Protein AF-A0A7Y5F383-F1 (afdb_monomer)

pLDDT: mean 88.17, std 17.01, range [24.36, 98.94]

Sequence (647 aa):
MKKFGFLLFAIFILSLGLSRPAQATPCLPQTSLEQAVLQAMQAQNFNLTPDYGQNNGNPIQEPPSVDVAVILFEDGCAPVFTNVLMSRDLPNGFIAPIDPQTLEVQGLQWKKDQTTLWNKGANWNNLTFQDLIPGTTGTRYPVPYPASLLKLMTGVKIIQLVDQGTLTLTENYTYFGTTKTIQQWMDEMITISSNDATFAMLKLLHDRGEIVSTVPPGEARKPCSQQTQRTETVNTTNALFASLGLDTLQMSRTRGCDGSFYNSAGSGVGWHHMTAWDTARLLWLLDTSAPAPGWLVNGQPVNATFMSHAAKDLYVNQFLGQQGFHEVLSTTALCGQTGRAEGIPADLPNRWIAPNGSVTIDGLLLSNNAFPCDSAAQVTFAHKTGLSENYGSDAGIVKSIQVGGRHYIIAFVSNLGYRYTNTCTTTNLCYTQKIPAMAYAIDQAIANADTLPTPTPTVAVTPSATPTPTATPAAGNTGQLGPSAHTSTTGGDNNGFETTPANAYLLDGLFAQDMNSGKTNSTSCTDRGKDKHLFYNFGINLLAGATVDGIEIRLDAKADSSANTPTLCIELSWNGGGSWTSIQTTPGLNTTLQSYLLGGPTNTWGRTWSASDFSNPNFRVRITSVASSTSRDFFLDWVAVRVLFHE

Structure (mmCIF, N/CA/C/O backbone):
data_AF-A0A7Y5F383-F1
#
_entry.id   AF-A0A7Y5F383-F1
#
loop_
_atom_site.group_PDB
_atom_site.id
_atom_site.type_symbol
_atom_site.label_atom_id
_atom_site.label_alt_id
_atom_site.label_comp_id
_atom_site.label_asym_id
_atom_site.label_entity_id
_atom_site.label_seq_id
_atom_site.pdbx_PDB_ins_code
_atom_site.Cartn_x
_atom_site.Cartn_y
_atom_site.Cartn_z
_atom_site.occupancy
_atom_site.B_iso_or_equiv
_atom_site.auth_seq_id
_atom_site.auth_comp_id
_atom_site.auth_asym_id
_atom_site.auth_atom_id
_atom_site.pdbx_PDB_model_num
ATOM 1 N N . MET A 1 1 ? 20.565 -87.855 -29.692 1.00 35.78 1 MET A N 1
ATOM 2 C CA . MET A 1 1 ? 21.475 -87.149 -28.758 1.00 35.78 1 MET A CA 1
ATOM 3 C C . MET A 1 1 ? 20.619 -86.436 -27.711 1.00 35.78 1 MET A C 1
ATOM 5 O O . MET A 1 1 ? 19.541 -85.979 -28.055 1.00 35.78 1 MET A O 1
ATOM 9 N N . LYS A 1 2 ? 21.021 -86.492 -26.434 1.00 37.81 2 LYS A N 1
ATOM 10 C CA . LYS A 1 2 ? 20.214 -86.268 -25.209 1.00 37.81 2 LYS A CA 1
ATOM 11 C C . LYS A 1 2 ? 19.867 -84.783 -24.942 1.00 37.81 2 LYS A C 1
ATOM 13 O O . LYS A 1 2 ? 20.764 -83.965 -25.094 1.00 37.81 2 LYS A O 1
ATOM 18 N N . LYS A 1 3 ? 18.701 -84.473 -24.340 1.00 34.69 3 LYS A N 1
ATOM 19 C CA . LYS A 1 3 ? 18.544 -84.158 -22.890 1.00 34.69 3 LYS A CA 1
ATOM 20 C C . LYS A 1 3 ? 17.141 -83.630 -22.496 1.00 34.69 3 LYS A C 1
ATOM 22 O O . LYS A 1 3 ? 16.554 -82.803 -23.174 1.00 34.69 3 LYS A O 1
ATOM 27 N N . PHE A 1 4 ? 16.704 -84.151 -21.345 1.00 36.34 4 PHE A N 1
ATOM 28 C CA . PHE A 1 4 ? 15.648 -83.774 -20.392 1.00 36.34 4 PHE A CA 1
ATOM 29 C C . PHE A 1 4 ? 15.465 -82.273 -20.086 1.00 36.34 4 PHE A C 1
ATOM 31 O O . PHE A 1 4 ? 16.448 -81.539 -20.021 1.00 36.34 4 PHE A O 1
ATOM 38 N N . GLY A 1 5 ? 14.234 -81.886 -19.715 1.00 29.95 5 GLY A N 1
ATOM 39 C CA . GLY A 1 5 ? 13.915 -80.660 -18.970 1.00 29.95 5 GLY A CA 1
ATOM 40 C C . GLY A 1 5 ? 13.055 -80.970 -17.734 1.00 29.95 5 GLY A C 1
ATOM 41 O O . GLY A 1 5 ? 12.045 -81.659 -17.846 1.00 29.95 5 GLY A O 1
ATOM 42 N N . PHE A 1 6 ? 13.495 -80.491 -16.567 1.00 32.03 6 PHE A N 1
ATOM 43 C CA . PHE A 1 6 ? 12.836 -80.584 -15.258 1.00 32.03 6 PHE A CA 1
ATOM 44 C C . PHE A 1 6 ? 12.404 -79.177 -14.807 1.00 32.03 6 PHE A C 1
ATOM 46 O O . PHE A 1 6 ? 13.059 -78.187 -15.128 1.00 32.03 6 PHE A O 1
ATOM 53 N N . LEU A 1 7 ? 11.300 -79.131 -14.065 1.00 37.31 7 LEU A N 1
ATOM 54 C CA . LEU A 1 7 ? 10.591 -77.974 -13.506 1.00 37.31 7 LEU A CA 1
ATOM 55 C C . LEU A 1 7 ? 11.313 -77.383 -12.273 1.00 37.31 7 LEU A C 1
ATOM 57 O O . LEU A 1 7 ? 11.799 -78.175 -11.471 1.00 37.31 7 LEU A O 1
ATOM 61 N N . LEU A 1 8 ? 11.280 -76.058 -12.035 1.00 30.61 8 LEU A N 1
ATOM 62 C CA . LEU A 1 8 ? 11.314 -75.492 -10.668 1.00 30.61 8 LEU A CA 1
ATOM 63 C C . LEU A 1 8 ? 10.827 -74.024 -10.579 1.00 30.61 8 LEU A C 1
ATOM 65 O O . LEU A 1 8 ? 11.051 -73.218 -11.476 1.00 30.61 8 LEU A O 1
ATOM 69 N N . PHE A 1 9 ? 10.140 -73.744 -9.466 1.00 32.09 9 PHE A N 1
ATOM 70 C CA . PHE A 1 9 ? 9.452 -72.523 -9.012 1.00 32.09 9 PHE A CA 1
ATOM 71 C C . PHE A 1 9 ? 10.306 -71.237 -8.977 1.00 32.09 9 PHE A C 1
ATOM 73 O O . PHE A 1 9 ? 11.468 -71.283 -8.580 1.00 32.09 9 PHE A O 1
ATOM 80 N N . ALA A 1 10 ? 9.678 -70.075 -9.220 1.00 31.75 10 ALA A N 1
ATOM 81 C CA . ALA A 1 10 ? 10.215 -68.757 -8.863 1.00 31.75 10 ALA A CA 1
ATOM 82 C C . ALA A 1 10 ? 9.173 -67.905 -8.109 1.00 31.75 10 ALA A C 1
ATOM 84 O O . ALA A 1 10 ? 8.007 -67.823 -8.490 1.00 31.75 10 ALA A O 1
ATOM 85 N N . ILE A 1 11 ? 9.639 -67.314 -7.010 1.00 31.48 11 ILE A N 1
ATOM 86 C CA . ILE A 1 11 ? 8.933 -66.510 -6.004 1.00 31.48 11 ILE A CA 1
ATOM 87 C C . ILE A 1 11 ? 8.754 -65.070 -6.515 1.00 31.48 11 ILE A C 1
ATOM 89 O O . ILE A 1 11 ? 9.714 -64.465 -6.988 1.00 31.48 11 ILE A O 1
ATOM 93 N N . PHE A 1 12 ? 7.552 -64.502 -6.380 1.00 29.08 12 PHE A N 1
ATOM 94 C CA . PHE A 1 12 ? 7.285 -63.074 -6.605 1.00 29.08 12 PHE A CA 1
ATOM 95 C C . PHE A 1 12 ? 7.711 -62.261 -5.370 1.00 29.08 12 PHE A C 1
ATOM 97 O O . PHE A 1 12 ? 7.149 -62.439 -4.291 1.00 29.08 12 PHE A O 1
ATOM 104 N N . ILE A 1 13 ? 8.680 -61.355 -5.529 1.00 33.91 13 ILE A N 1
ATOM 105 C CA . ILE A 1 13 ? 9.010 -60.321 -4.537 1.00 33.91 13 ILE A CA 1
ATOM 106 C C . ILE A 1 13 ? 8.272 -59.038 -4.929 1.00 33.91 13 ILE A C 1
ATOM 108 O O . ILE A 1 13 ? 8.465 -58.507 -6.021 1.00 33.91 13 ILE A O 1
ATOM 112 N N . LEU A 1 14 ? 7.425 -58.551 -4.021 1.00 32.34 14 LEU A N 1
ATOM 113 C CA . LEU A 1 14 ? 6.754 -57.256 -4.092 1.00 32.34 14 LEU A CA 1
ATOM 114 C C . LEU A 1 14 ? 7.800 -56.140 -3.900 1.00 32.34 14 LEU A C 1
ATOM 116 O O . LEU A 1 14 ? 8.352 -55.991 -2.810 1.00 32.34 14 LEU A O 1
ATOM 120 N N . SER A 1 15 ? 8.077 -55.345 -4.933 1.00 32.53 15 SER A N 1
ATOM 121 C CA . SER A 1 15 ? 8.836 -54.100 -4.791 1.00 32.53 15 SER A CA 1
ATOM 122 C C . SER A 1 15 ? 7.889 -52.981 -4.352 1.00 32.53 15 SER A C 1
ATOM 124 O O . SER A 1 15 ? 7.188 -52.393 -5.176 1.00 32.53 15 SER A O 1
ATOM 126 N N . LEU A 1 16 ? 7.859 -52.686 -3.051 1.00 36.09 16 LEU A N 1
ATOM 127 C CA . LEU A 1 16 ? 7.344 -51.418 -2.534 1.00 36.09 16 LEU A CA 1
ATOM 128 C C . LEU A 1 16 ? 8.211 -50.294 -3.115 1.00 36.09 16 LEU A C 1
ATOM 130 O O . LEU A 1 16 ? 9.381 -50.153 -2.760 1.00 36.09 16 LEU A O 1
ATOM 134 N N . GLY A 1 17 ? 7.646 -49.529 -4.047 1.00 31.70 17 GLY A N 1
ATOM 135 C CA . GLY A 1 17 ? 8.253 -48.301 -4.535 1.00 31.70 17 GLY A CA 1
ATOM 136 C C . GLY A 1 17 ? 8.310 -47.292 -3.397 1.00 31.70 17 GLY A C 1
ATOM 137 O O . GLY A 1 17 ? 7.297 -46.694 -3.050 1.00 31.70 17 GLY A O 1
ATOM 138 N N . LEU A 1 18 ? 9.492 -47.115 -2.811 1.00 35.84 18 LEU A N 1
ATOM 139 C CA . LEU A 1 18 ? 9.804 -45.940 -2.008 1.00 35.84 18 LEU A CA 1
ATOM 140 C C . LEU A 1 18 ? 9.666 -44.722 -2.927 1.00 35.84 18 LEU A C 1
ATOM 142 O O . LEU A 1 18 ? 10.521 -44.464 -3.775 1.00 35.84 18 LEU A O 1
ATOM 146 N N . SER A 1 19 ? 8.556 -44.004 -2.788 1.00 36.44 19 SER A N 1
ATOM 147 C CA . SER A 1 19 ? 8.400 -42.651 -3.304 1.00 36.44 19 SER A CA 1
ATOM 148 C C . SER A 1 19 ? 9.580 -41.819 -2.810 1.00 36.44 19 SER A C 1
ATOM 150 O O . SER A 1 19 ? 9.812 -41.721 -1.603 1.00 36.44 19 SER A O 1
ATOM 152 N N . ARG A 1 20 ? 10.350 -41.252 -3.748 1.00 30.38 20 ARG A N 1
ATOM 153 C CA . ARG A 1 20 ? 11.353 -40.228 -3.438 1.00 30.38 20 ARG A CA 1
ATOM 154 C C . ARG A 1 20 ? 10.680 -39.156 -2.569 1.00 30.38 20 ARG A C 1
ATOM 156 O O . ARG A 1 20 ? 9.584 -38.732 -2.938 1.00 30.38 20 ARG A O 1
ATOM 163 N N . PRO A 1 21 ? 11.284 -38.720 -1.450 1.00 36.84 21 PRO A N 1
ATOM 164 C CA . PRO A 1 21 ? 10.774 -37.554 -0.743 1.00 36.84 21 PRO A CA 1
ATOM 165 C C . PRO A 1 21 ? 10.741 -36.384 -1.730 1.00 36.84 21 PRO A C 1
ATOM 167 O O . PRO A 1 21 ? 11.706 -36.183 -2.474 1.00 36.84 21 PRO A O 1
ATOM 170 N N . ALA A 1 22 ? 9.612 -35.671 -1.778 1.00 41.16 22 ALA A N 1
ATOM 171 C CA . ALA A 1 22 ? 9.517 -34.409 -2.493 1.00 41.16 22 ALA A CA 1
ATOM 172 C C . ALA A 1 22 ? 10.682 -33.533 -2.021 1.00 41.16 22 ALA A C 1
ATOM 174 O O . ALA A 1 22 ? 10.896 -33.366 -0.820 1.00 41.16 22 ALA A O 1
ATOM 175 N N . GLN A 1 23 ? 11.500 -33.080 -2.963 1.00 40.09 23 GLN A N 1
ATOM 176 C CA . GLN A 1 23 ? 12.600 -32.179 -2.669 1.00 40.09 23 GLN A CA 1
ATOM 177 C C . GLN A 1 23 ? 11.952 -30.904 -2.123 1.00 40.09 23 GLN A C 1
ATOM 179 O O . GLN A 1 23 ? 11.166 -30.288 -2.836 1.00 40.09 23 GLN A O 1
ATOM 184 N N . ALA A 1 24 ? 12.174 -30.592 -0.842 1.00 55.44 24 ALA A N 1
ATOM 185 C CA . ALA A 1 24 ? 11.591 -29.409 -0.221 1.00 55.44 24 ALA A CA 1
ATOM 186 C C . ALA A 1 24 ? 12.007 -28.181 -1.037 1.00 55.44 24 ALA A C 1
ATOM 188 O O . ALA A 1 24 ? 13.203 -27.976 -1.265 1.00 55.44 24 ALA A O 1
ATOM 189 N N . THR A 1 25 ? 11.025 -27.417 -1.509 1.00 60.06 25 THR A N 1
ATOM 190 C CA . THR A 1 25 ? 11.266 -26.124 -2.143 1.00 60.06 25 THR A CA 1
ATOM 191 C C . THR A 1 25 ? 12.061 -25.258 -1.158 1.00 60.06 25 THR A C 1
ATOM 193 O O . THR A 1 25 ? 11.685 -25.185 0.015 1.00 60.06 25 THR A O 1
ATOM 196 N N . PRO A 1 26 ? 13.207 -24.682 -1.561 1.00 73.50 26 PRO A N 1
ATOM 197 C CA . PRO A 1 26 ? 13.987 -23.836 -0.669 1.00 73.50 26 PRO A CA 1
ATOM 198 C C . PRO A 1 26 ? 13.195 -22.568 -0.321 1.00 73.50 26 PRO A C 1
ATOM 200 O O . PRO A 1 26 ? 12.664 -21.928 -1.221 1.00 73.50 26 PRO A O 1
ATOM 203 N N . CYS A 1 27 ? 13.156 -22.200 0.964 1.00 84.12 27 CYS A N 1
ATOM 204 C CA . CYS A 1 27 ? 12.524 -20.962 1.433 1.00 84.12 27 CYS A CA 1
ATOM 205 C C . CYS A 1 27 ? 13.093 -19.732 0.715 1.00 84.12 27 CYS A C 1
ATOM 207 O O . CYS A 1 27 ? 14.313 -19.647 0.506 1.00 84.12 27 CYS A O 1
ATOM 209 N N . LEU A 1 28 ? 12.244 -18.752 0.408 1.00 85.62 28 LEU A N 1
ATOM 210 C CA . LEU A 1 28 ? 12.661 -17.510 -0.222 1.00 85.62 28 LEU A CA 1
ATOM 211 C C . LEU A 1 28 ? 13.571 -16.707 0.727 1.00 85.62 28 LEU A C 1
ATOM 213 O O . LEU A 1 28 ? 13.191 -16.424 1.863 1.00 85.62 28 LEU A O 1
ATOM 217 N N . PRO A 1 29 ? 14.769 -16.275 0.295 1.00 87.50 29 PRO A N 1
ATOM 218 C CA . PRO A 1 29 ? 15.598 -15.387 1.104 1.00 87.50 29 PRO A CA 1
ATOM 219 C C . PRO A 1 29 ? 14.940 -14.015 1.297 1.00 87.50 29 PRO A C 1
ATOM 221 O O . PRO A 1 29 ? 14.392 -13.449 0.350 1.00 87.50 29 PRO A O 1
ATOM 224 N N . GLN A 1 30 ? 15.091 -13.419 2.486 1.00 89.56 30 GLN A N 1
ATOM 225 C CA . GLN A 1 30 ? 14.601 -12.060 2.761 1.00 89.56 30 GLN A CA 1
ATOM 226 C C . GLN A 1 30 ? 15.115 -11.042 1.732 1.00 89.56 30 GLN A C 1
ATOM 228 O O . GLN A 1 30 ? 14.343 -10.232 1.225 1.00 89.56 30 GLN A O 1
ATOM 233 N N . THR A 1 31 ? 16.388 -11.148 1.345 1.00 87.00 31 THR A N 1
ATOM 234 C CA . THR A 1 31 ? 17.003 -10.286 0.327 1.00 87.00 31 THR A CA 1
ATOM 235 C C . THR A 1 31 ? 16.329 -10.400 -1.039 1.00 87.00 31 THR A C 1
ATOM 237 O O . THR A 1 31 ? 16.245 -9.409 -1.760 1.00 87.00 31 THR A O 1
ATOM 240 N N . SER A 1 32 ? 15.809 -11.573 -1.405 1.00 87.12 32 SER A N 1
ATOM 241 C CA . SER A 1 32 ? 15.064 -11.745 -2.654 1.00 87.12 32 SER A CA 1
ATOM 242 C C . SER A 1 32 ? 13.728 -11.003 -2.610 1.00 87.12 32 SER A C 1
ATOM 244 O O . SER A 1 32 ? 13.389 -10.321 -3.578 1.00 87.12 32 SER A O 1
ATOM 246 N N . LEU A 1 33 ? 13.000 -11.069 -1.487 1.00 92.81 33 LEU A N 1
ATOM 247 C CA . LEU A 1 33 ? 11.758 -10.310 -1.306 1.00 92.81 33 LEU A CA 1
ATOM 248 C C . LEU A 1 33 ? 12.022 -8.796 -1.293 1.00 92.81 33 LEU A C 1
ATOM 250 O O . LEU A 1 33 ? 11.346 -8.049 -1.996 1.00 92.81 33 LEU A O 1
ATOM 254 N N . GLU A 1 34 ? 13.028 -8.345 -0.541 1.00 93.19 34 GLU A N 1
ATOM 255 C CA . GLU A 1 34 ? 13.447 -6.937 -0.480 1.00 93.19 34 GLU A CA 1
ATOM 256 C C . GLU A 1 34 ? 13.736 -6.368 -1.876 1.00 93.19 34 GLU A C 1
ATOM 258 O O . GLU A 1 34 ? 13.235 -5.303 -2.243 1.00 93.19 34 GLU A O 1
ATOM 263 N N . GLN A 1 35 ? 14.513 -7.099 -2.682 1.00 89.81 35 GLN A N 1
ATOM 264 C CA . GLN A 1 35 ? 14.854 -6.680 -4.039 1.00 89.81 35 GLN A CA 1
ATOM 265 C C . GLN A 1 35 ? 13.651 -6.709 -4.979 1.00 89.81 35 GLN A C 1
ATOM 267 O O . GLN A 1 35 ? 13.505 -5.794 -5.786 1.00 89.81 35 GLN A O 1
ATOM 272 N N . ALA A 1 36 ? 12.773 -7.708 -4.868 1.00 89.75 36 ALA A N 1
ATOM 273 C CA . ALA A 1 36 ? 11.557 -7.772 -5.673 1.00 89.75 36 ALA A CA 1
ATOM 274 C C . ALA A 1 36 ? 10.650 -6.555 -5.428 1.00 89.75 36 ALA A C 1
ATOM 276 O O . ALA A 1 36 ? 10.197 -5.918 -6.381 1.00 89.75 36 ALA A O 1
ATOM 277 N N . VAL A 1 37 ? 10.437 -6.183 -4.161 1.00 96.75 37 VAL A N 1
ATOM 278 C CA . VAL A 1 37 ? 9.608 -5.022 -3.802 1.00 96.75 37 VAL A CA 1
ATOM 279 C C . VAL A 1 37 ? 10.263 -3.711 -4.242 1.00 96.75 37 VAL A C 1
ATOM 281 O O . VAL A 1 37 ? 9.588 -2.855 -4.819 1.00 96.75 37 VAL A O 1
ATOM 284 N N . LEU A 1 38 ? 11.579 -3.560 -4.049 1.00 96.00 38 LEU A N 1
ATOM 285 C CA . LEU A 1 38 ? 12.311 -2.379 -4.513 1.00 96.00 38 LEU A CA 1
ATOM 286 C C . LEU A 1 38 ? 12.242 -2.219 -6.035 1.00 96.00 38 LEU A C 1
ATOM 288 O O . LEU A 1 38 ? 11.944 -1.129 -6.523 1.00 96.00 38 LEU A O 1
ATOM 292 N N . GLN A 1 39 ? 12.464 -3.297 -6.787 1.00 91.19 39 GLN A N 1
ATOM 293 C CA . GLN A 1 39 ? 12.412 -3.272 -8.249 1.00 91.19 39 GLN A CA 1
ATOM 294 C C . GLN A 1 39 ? 11.005 -2.953 -8.759 1.00 91.19 39 GLN A C 1
ATOM 296 O O . GLN A 1 39 ? 10.861 -2.127 -9.660 1.00 91.19 39 GLN A O 1
ATOM 301 N N . ALA A 1 40 ? 9.967 -3.543 -8.158 1.00 91.25 40 ALA A N 1
ATOM 302 C CA . ALA A 1 40 ? 8.582 -3.248 -8.508 1.00 91.25 40 ALA A CA 1
ATOM 303 C C . ALA A 1 40 ? 8.236 -1.765 -8.295 1.00 91.25 40 ALA A C 1
ATOM 305 O O . ALA A 1 40 ? 7.574 -1.168 -9.148 1.00 91.25 40 ALA A O 1
ATOM 306 N N . MET A 1 41 ? 8.714 -1.161 -7.198 1.00 94.50 41 MET A N 1
ATOM 307 C CA . MET A 1 41 ? 8.552 0.269 -6.913 1.00 94.50 41 MET A CA 1
ATOM 308 C C . MET A 1 41 ? 9.324 1.143 -7.911 1.00 94.50 41 MET A C 1
ATOM 310 O O . MET A 1 41 ? 8.761 2.079 -8.479 1.00 94.50 41 MET A O 1
ATOM 314 N N . GLN A 1 42 ? 10.604 0.844 -8.146 1.00 88.75 42 GLN A N 1
ATOM 315 C CA . GLN A 1 42 ? 11.465 1.621 -9.044 1.00 88.75 42 GLN A CA 1
ATOM 316 C C . GLN A 1 42 ? 10.960 1.596 -10.490 1.00 88.75 42 GLN A C 1
ATOM 318 O O . GLN A 1 42 ? 10.941 2.639 -11.146 1.00 88.75 42 GLN A O 1
ATOM 323 N N . ALA A 1 43 ? 10.471 0.444 -10.964 1.00 88.25 43 ALA A N 1
ATOM 324 C CA . ALA A 1 43 ? 9.913 0.282 -12.307 1.00 88.25 43 ALA A CA 1
ATOM 325 C C . ALA A 1 43 ? 8.761 1.257 -12.596 1.00 88.25 43 ALA A C 1
ATOM 327 O O . ALA A 1 43 ? 8.532 1.635 -13.746 1.00 88.25 43 ALA A O 1
ATOM 328 N N . GLN A 1 44 ? 8.067 1.728 -11.557 1.00 90.62 44 GLN A N 1
ATOM 329 C CA . GLN A 1 44 ? 6.973 2.670 -11.733 1.00 90.62 44 GLN A CA 1
ATOM 330 C C . GLN A 1 44 ? 7.422 4.087 -12.057 1.00 90.62 44 GLN A C 1
ATOM 332 O O . GLN A 1 44 ? 6.598 4.863 -12.536 1.00 90.62 44 GLN A O 1
ATOM 337 N N . ASN A 1 45 ? 8.678 4.472 -11.813 1.00 89.25 45 ASN A N 1
ATOM 338 C CA . ASN A 1 45 ? 9.148 5.843 -12.025 1.00 89.25 45 ASN A CA 1
ATOM 339 C C . ASN A 1 45 ? 8.186 6.885 -11.420 1.00 89.25 45 ASN A C 1
ATOM 341 O O . ASN A 1 45 ? 7.678 7.764 -12.125 1.00 89.25 45 ASN A O 1
ATOM 345 N N . PHE A 1 46 ? 7.884 6.774 -10.121 1.00 91.19 46 PHE A N 1
ATOM 346 C CA . PHE A 1 46 ? 6.922 7.662 -9.455 1.00 91.19 46 PHE A CA 1
ATOM 347 C C . PHE A 1 46 ? 7.295 9.151 -9.559 1.00 91.19 46 PHE A C 1
ATOM 349 O O . PHE A 1 46 ? 6.398 9.988 -9.571 1.00 91.19 46 PHE A O 1
ATOM 356 N N . ASN A 1 47 ? 8.575 9.478 -9.761 1.00 88.31 47 ASN A N 1
ATOM 357 C CA . ASN A 1 47 ? 9.070 10.834 -10.049 1.00 88.31 47 ASN A CA 1
ATOM 358 C C . ASN A 1 47 ? 8.482 11.460 -11.327 1.00 88.31 47 ASN A C 1
ATOM 360 O O . ASN A 1 47 ? 8.481 12.676 -11.472 1.00 88.31 47 ASN A O 1
ATOM 364 N N . LEU A 1 48 ? 7.977 10.642 -12.255 1.00 89.81 48 LEU A N 1
ATOM 365 C CA . LEU A 1 48 ? 7.333 11.093 -13.491 1.00 89.81 48 LEU A CA 1
ATOM 366 C C . LEU A 1 48 ? 5.805 11.146 -13.380 1.00 89.81 48 LEU A C 1
ATOM 368 O O . LEU A 1 48 ? 5.120 11.320 -14.386 1.00 89.81 48 LEU A O 1
ATOM 372 N N . THR A 1 49 ? 5.251 10.962 -12.179 1.00 90.62 49 THR A N 1
ATOM 373 C CA . THR A 1 49 ? 3.802 11.045 -11.981 1.00 90.62 49 THR A CA 1
ATOM 374 C C . THR A 1 49 ? 3.338 12.474 -12.277 1.00 90.62 49 THR A C 1
ATOM 376 O O . THR A 1 49 ? 3.928 13.415 -11.745 1.00 90.62 49 THR A O 1
ATOM 379 N N . PRO A 1 50 ? 2.321 12.672 -13.128 1.00 88.62 50 PRO A N 1
ATOM 380 C CA . PRO A 1 50 ? 1.838 14.007 -13.451 1.00 88.62 50 PRO A CA 1
ATOM 381 C C . PRO A 1 50 ? 1.146 14.655 -12.246 1.00 88.62 50 PRO A C 1
ATOM 383 O O . PRO A 1 50 ? 0.552 13.974 -11.419 1.00 88.62 50 PRO A O 1
ATOM 386 N N . ASP A 1 51 ? 1.177 15.982 -12.165 1.00 89.75 51 ASP A N 1
ATOM 387 C CA . ASP A 1 51 ? 0.430 16.768 -11.181 1.00 89.75 51 ASP A CA 1
ATOM 388 C C . ASP A 1 51 ? -0.555 17.692 -11.905 1.00 89.75 51 ASP A C 1
ATOM 390 O O . ASP A 1 51 ? -0.210 18.789 -12.359 1.00 89.75 51 ASP A O 1
ATOM 394 N N . TYR A 1 52 ? -1.801 17.236 -12.040 1.00 86.31 52 TYR A N 1
ATOM 395 C CA . TYR A 1 52 ? -2.855 17.994 -12.717 1.00 86.31 52 TYR A CA 1
ATOM 396 C C . TYR A 1 52 ? -3.461 19.077 -11.834 1.00 86.31 52 TYR A C 1
ATOM 398 O O . TYR A 1 52 ? -3.870 20.114 -12.351 1.00 86.31 52 TYR A O 1
ATOM 406 N N . GLY A 1 53 ? -3.472 18.877 -10.514 1.00 83.06 53 GLY A N 1
ATOM 407 C CA . GLY A 1 53 ? -4.044 19.850 -9.585 1.00 83.06 53 GLY A CA 1
ATOM 408 C C . GLY A 1 53 ? -3.205 21.116 -9.429 1.00 83.06 53 GLY A C 1
ATOM 409 O O . GLY A 1 53 ? -3.767 22.182 -9.190 1.00 83.06 53 GLY A O 1
ATOM 410 N N . GLN A 1 54 ? -1.874 21.034 -9.558 1.00 86.56 54 GLN A N 1
ATOM 411 C CA . GLN A 1 54 ? -1.002 22.191 -9.306 1.00 86.56 54 GLN A CA 1
ATOM 412 C C . GLN A 1 54 ? 0.125 22.395 -10.329 1.00 86.56 54 GLN A C 1
ATOM 414 O O . GLN A 1 54 ? 0.743 23.465 -10.332 1.00 86.56 54 GLN A O 1
ATOM 419 N N . ASN A 1 55 ? 0.393 21.443 -11.231 1.00 86.69 55 ASN A N 1
ATOM 420 C CA . ASN A 1 55 ? 1.457 21.567 -12.236 1.00 86.69 55 ASN A CA 1
ATOM 421 C C . ASN A 1 55 ? 0.991 21.400 -13.693 1.00 86.69 55 ASN A C 1
ATOM 423 O O . ASN A 1 55 ? 1.814 21.148 -14.576 1.00 86.69 55 ASN A O 1
ATOM 427 N N . ASN A 1 56 ? -0.304 21.594 -13.966 1.00 85.56 56 ASN A N 1
ATOM 428 C CA . ASN A 1 56 ? -0.899 21.504 -15.307 1.00 85.56 56 ASN A CA 1
ATOM 429 C C . ASN A 1 56 ? -0.573 20.181 -16.029 1.00 85.56 56 ASN A C 1
ATOM 431 O O . ASN A 1 56 ? -0.360 20.170 -17.239 1.00 85.56 56 ASN A O 1
ATOM 435 N N . GLY A 1 57 ? -0.481 19.078 -15.282 1.00 84.88 57 GLY A N 1
ATOM 436 C CA . GLY A 1 57 ? -0.196 17.748 -15.824 1.00 84.88 57 GLY A CA 1
ATOM 437 C C . GLY A 1 57 ? 1.278 17.463 -16.103 1.00 84.88 57 GLY A C 1
ATOM 438 O O . GLY A 1 57 ? 1.608 16.350 -16.498 1.00 84.88 57 GLY A O 1
ATOM 439 N N . ASN A 1 58 ? 2.179 18.421 -15.874 1.00 87.69 58 ASN A N 1
ATOM 440 C CA . ASN A 1 58 ? 3.612 18.132 -15.880 1.00 87.69 58 ASN A CA 1
ATOM 441 C C . ASN A 1 58 ? 3.974 17.230 -14.687 1.00 87.69 58 ASN A C 1
ATOM 443 O O . ASN A 1 58 ? 3.262 17.269 -13.676 1.00 87.69 58 ASN A O 1
ATOM 447 N N . PRO A 1 59 ? 5.086 16.473 -14.761 1.00 89.44 59 PRO A N 1
ATOM 448 C CA . PRO A 1 59 ? 5.565 15.671 -13.642 1.00 89.44 59 PRO A CA 1
ATOM 449 C C . PRO A 1 59 ? 5.647 16.454 -12.328 1.00 89.44 59 PRO A C 1
ATOM 451 O O . PRO A 1 59 ? 5.918 17.663 -12.322 1.00 89.44 59 PRO A O 1
ATOM 454 N N . ILE A 1 60 ? 5.419 15.761 -11.215 1.00 89.44 60 ILE A N 1
ATOM 455 C CA . ILE A 1 60 ? 5.705 16.270 -9.873 1.00 89.44 60 ILE A CA 1
ATOM 456 C C . ILE A 1 60 ? 7.142 16.805 -9.806 1.00 89.44 60 ILE A C 1
ATOM 458 O O . ILE A 1 60 ? 8.059 16.274 -10.427 1.00 89.44 60 ILE A O 1
ATOM 462 N N . GLN A 1 61 ? 7.337 17.900 -9.070 1.00 86.81 61 GLN A N 1
ATOM 463 C CA . GLN A 1 61 ? 8.641 18.574 -9.000 1.00 86.81 61 GLN A CA 1
ATOM 464 C C . GLN A 1 61 ? 9.651 17.830 -8.128 1.00 86.81 61 GLN A C 1
ATOM 466 O O . GLN A 1 61 ? 10.852 17.994 -8.301 1.00 86.81 61 GLN A O 1
ATOM 471 N N . GLU A 1 62 ? 9.148 17.064 -7.167 1.00 89.25 62 GLU A N 1
ATOM 472 C CA . GLU A 1 62 ? 9.931 16.355 -6.171 1.00 89.25 62 GLU A CA 1
ATOM 473 C C . GLU A 1 62 ? 9.366 14.938 -6.034 1.00 89.25 62 GLU A C 1
ATOM 475 O O . GLU A 1 62 ? 8.148 14.769 -6.177 1.00 89.25 62 GLU A O 1
ATOM 480 N N . PRO A 1 63 ? 10.215 13.939 -5.739 1.00 90.94 63 PRO A N 1
ATOM 481 C CA . PRO A 1 63 ? 9.778 12.576 -5.474 1.00 90.94 63 PRO A CA 1
ATOM 482 C C . PRO A 1 63 ? 8.646 12.509 -4.439 1.00 90.94 63 PRO A C 1
ATOM 484 O O . PRO A 1 63 ? 8.724 13.192 -3.408 1.00 90.94 63 PRO A O 1
ATOM 487 N N . PRO A 1 64 ? 7.606 11.688 -4.668 1.00 94.50 64 PRO A N 1
ATOM 488 C CA . PRO A 1 64 ? 6.537 11.512 -3.704 1.00 94.50 64 PRO A CA 1
ATOM 489 C C . PRO A 1 64 ? 7.011 10.612 -2.559 1.00 94.50 64 PRO A C 1
ATOM 491 O O . PRO A 1 64 ? 7.962 9.844 -2.705 1.00 94.50 64 PRO A O 1
ATOM 494 N N . SER A 1 65 ? 6.316 10.688 -1.430 1.00 96.31 65 SER A N 1
ATOM 495 C CA . SER A 1 65 ? 6.391 9.675 -0.385 1.00 96.31 65 SER A CA 1
ATOM 496 C C . SER A 1 65 ? 5.576 8.447 -0.799 1.00 96.31 65 SER A C 1
ATOM 498 O O . SER A 1 65 ? 4.359 8.542 -0.986 1.00 96.31 65 SER A O 1
ATOM 500 N N . VAL A 1 66 ? 6.240 7.301 -0.916 1.00 98.25 66 VAL A N 1
ATOM 501 C CA . VAL A 1 66 ? 5.647 5.984 -1.174 1.00 98.25 66 VAL A CA 1
ATOM 502 C C . VAL A 1 66 ? 6.226 4.992 -0.170 1.00 98.25 66 VAL A C 1
ATOM 504 O O . VAL A 1 66 ? 7.430 4.767 -0.162 1.00 98.25 66 VAL A O 1
ATOM 507 N N . ASP A 1 67 ? 5.373 4.410 0.667 1.00 98.81 67 ASP A N 1
ATOM 508 C CA . ASP A 1 67 ? 5.716 3.439 1.708 1.00 98.81 67 ASP A CA 1
ATOM 509 C C . ASP A 1 67 ? 5.057 2.093 1.377 1.00 98.81 67 ASP A C 1
ATOM 511 O O . ASP A 1 67 ? 3.830 2.027 1.269 1.00 98.81 67 ASP A O 1
ATOM 515 N N . VAL A 1 68 ? 5.855 1.041 1.178 1.00 98.88 68 VAL A N 1
ATOM 516 C CA . VAL A 1 68 ? 5.390 -0.316 0.855 1.00 98.88 68 VAL A CA 1
ATOM 517 C C . VAL A 1 68 ? 5.978 -1.308 1.846 1.00 98.88 68 VAL A C 1
ATOM 519 O O . VAL A 1 68 ? 7.194 -1.382 2.017 1.00 98.88 68 VAL A O 1
ATOM 522 N N . ALA A 1 69 ? 5.127 -2.121 2.459 1.00 98.94 69 ALA A N 1
ATOM 523 C CA . ALA A 1 69 ? 5.530 -3.222 3.322 1.00 98.94 69 ALA A CA 1
ATOM 524 C C . ALA A 1 69 ? 4.963 -4.543 2.808 1.00 98.94 69 ALA A C 1
ATOM 526 O O . ALA A 1 69 ? 3.797 -4.600 2.416 1.00 98.94 69 ALA A O 1
ATOM 527 N N . VAL A 1 70 ? 5.780 -5.597 2.840 1.00 98.88 70 VAL A N 1
ATOM 528 C CA . VAL A 1 70 ? 5.375 -6.957 2.470 1.00 98.88 70 VAL A CA 1
ATOM 529 C C . VAL A 1 70 ? 5.875 -7.949 3.513 1.00 98.88 70 VAL A C 1
ATOM 531 O O . VAL A 1 70 ? 7.032 -7.875 3.923 1.00 98.88 70 VAL A O 1
ATOM 534 N N . ILE A 1 71 ? 5.013 -8.877 3.929 1.00 98.69 71 ILE A N 1
ATOM 535 C CA . ILE A 1 71 ? 5.354 -10.013 4.799 1.00 98.69 71 ILE A CA 1
ATOM 536 C C . ILE A 1 71 ? 4.885 -11.282 4.095 1.00 98.69 71 ILE A C 1
ATOM 538 O O . ILE A 1 71 ? 3.696 -11.417 3.829 1.00 98.69 71 ILE A O 1
ATOM 542 N N . LEU A 1 72 ? 5.798 -12.193 3.785 1.00 97.25 72 LEU A N 1
ATOM 543 C CA . LEU A 1 72 ? 5.528 -13.461 3.116 1.00 97.25 72 LEU A CA 1
ATOM 544 C C . LEU A 1 72 ? 5.567 -14.612 4.125 1.00 97.25 72 LEU A C 1
ATOM 546 O O . LEU A 1 72 ? 6.487 -14.707 4.942 1.00 97.25 72 LEU A O 1
ATOM 550 N N . PHE A 1 73 ? 4.582 -15.501 4.025 1.00 95.19 73 PHE A N 1
ATOM 551 C CA . PHE A 1 73 ? 4.477 -16.725 4.804 1.00 95.19 73 PHE A CA 1
ATOM 552 C C . PHE A 1 73 ? 4.597 -17.928 3.870 1.00 95.19 73 PHE A C 1
ATOM 554 O O . PHE A 1 73 ? 3.743 -18.155 3.015 1.00 95.19 73 PHE A O 1
ATOM 561 N N . GLU A 1 74 ? 5.671 -18.693 4.035 1.00 90.31 74 GLU A N 1
ATOM 562 C CA . GLU A 1 74 ? 5.904 -19.933 3.299 1.00 90.31 74 GLU A CA 1
ATOM 563 C C . GLU A 1 74 ? 5.788 -21.127 4.250 1.00 90.31 74 GLU A C 1
ATOM 565 O O . GLU A 1 74 ? 6.286 -21.098 5.383 1.00 90.31 74 GLU A O 1
ATOM 570 N N . ASP A 1 75 ? 5.135 -22.190 3.786 1.00 85.56 75 ASP A N 1
ATOM 571 C CA . ASP A 1 75 ? 4.937 -23.401 4.576 1.00 85.56 75 ASP A CA 1
ATOM 572 C C . ASP A 1 75 ? 6.282 -24.010 4.995 1.00 85.56 75 ASP A C 1
ATOM 574 O O . ASP A 1 75 ? 7.122 -24.374 4.174 1.00 85.56 75 ASP A O 1
ATOM 578 N N . GLY A 1 76 ? 6.485 -24.147 6.308 1.00 86.19 76 GLY A N 1
ATOM 579 C CA . GLY A 1 76 ? 7.721 -24.697 6.873 1.00 86.19 76 GLY A CA 1
ATOM 580 C C . GLY A 1 76 ? 8.906 -23.724 6.910 1.00 86.19 76 GLY A C 1
ATOM 581 O O . GLY A 1 76 ? 9.993 -24.127 7.328 1.00 86.19 76 GLY A O 1
ATOM 582 N N . CYS A 1 77 ? 8.705 -22.459 6.541 1.00 90.06 77 CYS A N 1
ATOM 583 C CA . CYS A 1 77 ? 9.731 -21.422 6.532 1.00 90.06 77 CYS A CA 1
ATOM 584 C C . CYS A 1 77 ? 9.477 -20.360 7.609 1.00 90.06 77 CYS A C 1
ATOM 586 O O . CYS A 1 77 ? 8.355 -20.149 8.073 1.00 90.06 77 CYS A O 1
ATOM 588 N N . ALA A 1 78 ? 10.543 -19.669 8.017 1.00 91.75 78 ALA A N 1
ATOM 589 C CA . ALA A 1 78 ? 10.386 -18.449 8.798 1.00 91.75 78 ALA A CA 1
ATOM 590 C C . ALA A 1 78 ? 9.768 -17.355 7.907 1.00 91.75 78 ALA A C 1
ATOM 592 O O . ALA A 1 78 ? 10.140 -17.277 6.734 1.00 91.75 78 ALA A O 1
ATOM 593 N N . PRO A 1 79 ? 8.873 -16.500 8.434 1.00 94.69 79 PRO A N 1
ATOM 594 C CA . PRO A 1 79 ? 8.360 -15.367 7.675 1.00 94.69 79 PRO A CA 1
ATOM 595 C C . PRO A 1 79 ? 9.500 -14.477 7.181 1.00 94.69 79 PRO A C 1
ATOM 597 O O . PRO A 1 79 ? 10.397 -14.135 7.956 1.00 94.69 79 PRO A O 1
ATOM 600 N N . VAL A 1 80 ? 9.439 -14.069 5.916 1.00 95.25 80 VAL A N 1
ATOM 601 C CA . VAL A 1 80 ? 10.353 -13.075 5.343 1.00 95.25 80 VAL A CA 1
ATOM 602 C C . VAL A 1 80 ? 9.595 -11.802 5.033 1.00 95.25 80 VAL A C 1
ATOM 604 O O . VAL A 1 80 ? 8.424 -11.832 4.663 1.00 95.25 80 VAL A O 1
ATOM 607 N N . PHE A 1 81 ? 10.238 -10.659 5.226 1.00 97.69 81 PHE A N 1
ATOM 608 C CA . PHE A 1 81 ? 9.546 -9.382 5.180 1.00 97.69 81 PHE A CA 1
ATOM 609 C C . PHE A 1 81 ? 10.453 -8.248 4.728 1.00 97.69 81 PHE A C 1
ATOM 611 O O . PHE A 1 81 ? 11.675 -8.330 4.809 1.00 97.69 81 PHE A O 1
ATOM 618 N N . THR A 1 82 ? 9.839 -7.171 4.255 1.00 98.31 82 THR A N 1
ATOM 619 C CA . THR A 1 82 ? 10.539 -5.959 3.844 1.00 98.31 82 THR A CA 1
ATOM 620 C C . THR A 1 82 ? 9.651 -4.735 4.017 1.00 98.31 82 THR A C 1
ATOM 622 O O . THR A 1 82 ? 8.426 -4.818 3.895 1.00 98.31 82 THR A O 1
ATOM 625 N N . ASN A 1 83 ? 10.279 -3.586 4.258 1.00 98.75 83 ASN A N 1
ATOM 626 C CA . ASN A 1 83 ? 9.661 -2.281 4.100 1.00 98.75 83 ASN A CA 1
ATOM 627 C C . ASN A 1 83 ? 10.526 -1.441 3.154 1.00 98.75 83 ASN A C 1
ATOM 629 O O . ASN A 1 83 ? 11.681 -1.144 3.453 1.00 98.75 83 ASN A O 1
ATOM 633 N N . VAL A 1 84 ? 9.965 -1.076 2.004 1.00 98.69 84 VAL A N 1
ATOM 634 C CA . VAL A 1 84 ? 10.611 -0.241 0.996 1.00 98.69 84 VAL A CA 1
ATOM 635 C C . VAL A 1 84 ? 9.920 1.110 0.944 1.00 98.69 84 VAL A C 1
ATOM 637 O O . VAL A 1 84 ? 8.698 1.183 0.826 1.00 98.69 84 VAL A O 1
ATOM 64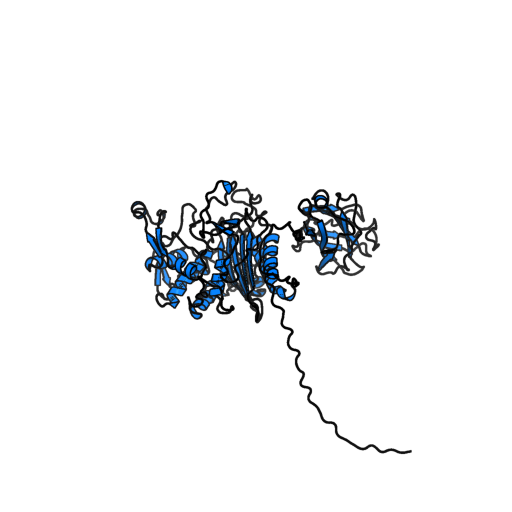0 N N . LEU A 1 85 ? 10.711 2.177 1.009 1.00 98.25 85 LEU A N 1
ATOM 641 C CA . LEU A 1 85 ? 10.222 3.547 1.040 1.00 98.25 85 LEU A CA 1
ATOM 642 C C . LEU A 1 85 ? 10.887 4.408 -0.023 1.00 98.25 85 LEU A C 1
ATOM 644 O O . LEU A 1 85 ? 12.071 4.270 -0.300 1.00 98.25 85 LEU A O 1
ATOM 648 N N . MET A 1 86 ? 10.148 5.365 -0.556 1.00 96.75 86 MET A N 1
ATOM 649 C CA . MET A 1 86 ? 10.641 6.419 -1.432 1.00 96.75 86 MET A CA 1
ATOM 650 C C . MET A 1 86 ? 10.127 7.753 -0.909 1.00 96.75 86 MET A C 1
ATOM 652 O O . MET A 1 86 ? 9.006 7.828 -0.423 1.00 96.75 86 MET A O 1
ATOM 656 N N . SER A 1 87 ? 10.944 8.799 -0.966 1.00 94.88 87 SER A N 1
ATOM 657 C CA . SER A 1 87 ? 10.552 10.167 -0.607 1.00 94.88 87 SER A CA 1
ATOM 658 C C . SER A 1 87 ? 11.486 11.167 -1.281 1.00 94.88 87 SER A C 1
ATOM 660 O O . SER A 1 87 ? 12.461 10.778 -1.922 1.00 94.88 87 SER A O 1
ATOM 662 N N . ARG A 1 88 ? 11.256 12.471 -1.103 1.00 92.44 88 ARG A N 1
ATOM 663 C CA . ARG A 1 88 ? 12.205 13.502 -1.558 1.00 92.44 88 ARG A CA 1
ATOM 664 C C . ARG A 1 88 ? 13.619 13.309 -0.996 1.00 92.44 88 ARG A C 1
ATOM 666 O O . ARG A 1 88 ? 14.588 13.529 -1.713 1.00 92.44 88 ARG A O 1
ATOM 673 N N . ASP A 1 89 ? 13.729 12.881 0.262 1.00 92.62 89 ASP A N 1
ATOM 674 C CA . ASP A 1 89 ? 15.016 12.617 0.919 1.00 92.62 89 ASP A CA 1
ATOM 675 C C . ASP A 1 89 ? 15.540 11.189 0.607 1.00 92.62 89 ASP A C 1
ATOM 677 O O . ASP A 1 89 ? 16.681 10.865 0.930 1.00 92.62 89 ASP A O 1
ATOM 681 N N . LEU A 1 90 ? 14.728 10.341 -0.047 1.00 93.38 90 LEU A N 1
ATOM 682 C CA . LEU A 1 90 ? 15.022 8.956 -0.456 1.00 93.38 90 LEU A CA 1
ATOM 683 C C . LEU A 1 90 ? 14.540 8.696 -1.908 1.00 93.38 90 LEU A C 1
ATOM 685 O O . LEU A 1 90 ? 13.655 7.865 -2.133 1.00 93.38 90 LEU A O 1
ATOM 689 N N . PRO A 1 91 ? 15.076 9.411 -2.917 1.00 90.81 91 PRO A N 1
ATOM 690 C CA . PRO A 1 91 ? 14.489 9.486 -4.264 1.00 90.81 91 PRO A CA 1
ATOM 691 C C . PRO A 1 91 ? 14.586 8.196 -5.090 1.00 90.81 91 PRO A C 1
ATOM 693 O O . PRO A 1 91 ? 13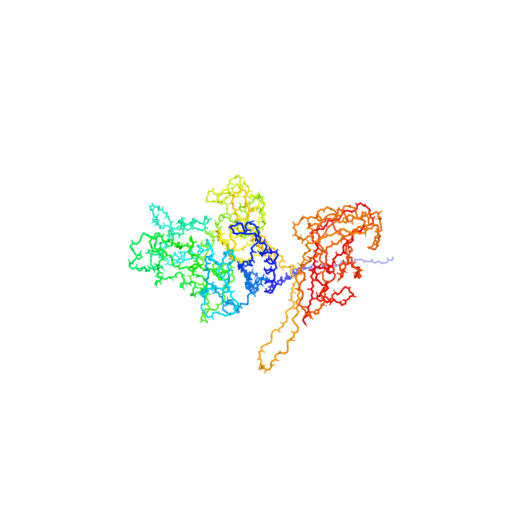.889 8.064 -6.094 1.00 90.81 91 PRO A O 1
ATOM 696 N N . ASN A 1 92 ? 15.460 7.269 -4.696 1.00 85.12 92 ASN A N 1
ATOM 697 C CA . ASN A 1 92 ? 15.767 6.050 -5.453 1.00 85.12 92 ASN A CA 1
ATOM 698 C C . ASN A 1 92 ? 15.129 4.791 -4.845 1.00 85.12 92 ASN A C 1
ATOM 700 O O . ASN A 1 92 ? 15.395 3.686 -5.316 1.00 85.12 92 ASN A O 1
ATOM 704 N N . GLY A 1 93 ? 14.315 4.944 -3.799 1.00 88.69 93 GLY A N 1
ATOM 705 C CA . GLY A 1 93 ? 13.879 3.830 -2.965 1.00 88.69 93 GLY A CA 1
ATOM 706 C C . GLY A 1 93 ? 14.917 3.466 -1.894 1.00 88.69 93 GLY A C 1
ATOM 707 O O . GLY A 1 93 ? 16.124 3.631 -2.075 1.00 88.69 93 GLY A O 1
ATOM 708 N N . PHE A 1 94 ? 14.431 2.993 -0.754 1.00 95.62 94 PHE A N 1
ATOM 709 C CA . PHE A 1 94 ? 15.199 2.658 0.437 1.00 95.62 94 PHE A CA 1
ATOM 710 C C . PHE A 1 94 ? 14.577 1.426 1.083 1.00 95.62 94 PHE A C 1
ATOM 712 O O . PHE A 1 94 ? 13.431 1.475 1.524 1.00 95.62 94 PHE A O 1
ATOM 719 N N . ILE A 1 95 ? 15.325 0.325 1.129 1.00 97.75 95 ILE A N 1
ATOM 720 C CA . ILE A 1 95 ? 14.953 -0.848 1.922 1.00 97.75 95 ILE A CA 1
ATOM 721 C C . ILE A 1 95 ? 15.313 -0.523 3.371 1.00 97.75 95 ILE A C 1
ATOM 723 O O . ILE A 1 95 ? 16.490 -0.378 3.705 1.00 97.75 95 ILE A O 1
ATOM 727 N N . ALA A 1 96 ? 14.301 -0.365 4.215 1.00 96.56 96 ALA A N 1
ATOM 728 C CA . ALA A 1 96 ? 14.491 -0.023 5.609 1.00 96.56 96 ALA A CA 1
ATOM 729 C C . ALA A 1 96 ? 15.056 -1.211 6.403 1.00 96.56 96 ALA A C 1
ATOM 731 O O . ALA A 1 96 ? 14.466 -2.293 6.373 1.00 96.56 96 ALA A O 1
ATOM 732 N N . PRO A 1 97 ? 16.155 -1.026 7.160 1.00 96.56 97 PRO A N 1
ATOM 733 C CA . PRO A 1 97 ? 16.593 -2.024 8.122 1.00 96.56 97 PRO A CA 1
ATOM 734 C C . PRO A 1 97 ? 15.516 -2.235 9.192 1.00 96.56 97 PRO A C 1
ATOM 736 O O . PRO A 1 97 ? 14.977 -1.267 9.730 1.00 96.56 97 PRO A O 1
ATOM 739 N N . ILE A 1 98 ? 15.229 -3.493 9.517 1.00 96.19 98 ILE A N 1
ATOM 740 C CA . ILE A 1 98 ? 14.251 -3.881 10.538 1.00 96.19 98 ILE A CA 1
ATOM 741 C C . ILE A 1 98 ? 14.997 -4.606 11.655 1.00 96.19 98 ILE A C 1
ATOM 743 O O . ILE A 1 98 ? 15.754 -5.544 11.394 1.00 96.19 98 ILE A O 1
ATOM 747 N N . ASP A 1 99 ? 14.806 -4.163 12.897 1.00 95.44 99 ASP A N 1
ATOM 748 C CA . ASP A 1 99 ? 15.398 -4.831 14.055 1.00 95.44 99 ASP A CA 1
ATOM 749 C C . ASP A 1 99 ? 14.845 -6.263 14.179 1.00 95.44 99 ASP A C 1
ATOM 751 O O . ASP A 1 99 ? 13.629 -6.439 14.212 1.00 95.44 99 ASP A O 1
ATOM 755 N N . PRO A 1 100 ? 15.683 -7.307 14.267 1.00 92.62 100 PRO A N 1
ATOM 756 C CA . PRO A 1 100 ? 15.210 -8.690 14.226 1.00 92.62 100 PRO A CA 1
ATOM 757 C C . PRO A 1 100 ? 14.448 -9.132 15.486 1.00 92.62 100 PRO A C 1
ATOM 759 O O . PRO A 1 100 ? 13.816 -10.186 15.461 1.00 92.62 100 PRO A O 1
ATOM 762 N N . GLN A 1 101 ? 14.517 -8.382 16.593 1.00 95.00 101 GLN A N 1
ATOM 763 C CA . GLN A 1 101 ? 13.811 -8.704 17.834 1.00 95.00 101 GLN A CA 1
ATOM 764 C C . GLN A 1 101 ? 12.515 -7.915 17.970 1.00 95.00 101 GLN A C 1
ATOM 766 O O . GLN A 1 101 ? 11.476 -8.502 18.256 1.00 95.00 101 GLN A O 1
ATOM 771 N N . THR A 1 102 ? 12.558 -6.595 17.799 1.00 95.94 102 THR A N 1
ATOM 772 C CA . THR A 1 102 ? 11.379 -5.727 17.966 1.00 95.94 102 THR A CA 1
ATOM 773 C C . THR A 1 102 ? 10.569 -5.591 16.681 1.00 95.94 102 THR A C 1
ATOM 775 O O . THR A 1 102 ? 9.409 -5.176 16.713 1.00 95.94 102 THR A O 1
ATOM 778 N N . LEU A 1 103 ? 11.163 -5.966 15.543 1.00 96.81 103 LEU A N 1
ATOM 779 C CA . LEU A 1 103 ? 10.649 -5.687 14.208 1.00 96.81 103 LEU A CA 1
ATOM 780 C C . LEU A 1 103 ? 10.341 -4.200 14.004 1.00 96.81 103 LEU A C 1
ATOM 782 O O . LEU A 1 103 ? 9.424 -3.858 13.268 1.00 96.81 103 LEU A O 1
ATOM 786 N N . GLU A 1 104 ? 11.076 -3.301 14.654 1.00 95.12 104 GLU A N 1
ATOM 787 C CA . GLU A 1 104 ? 10.966 -1.863 14.415 1.00 95.12 104 GLU A CA 1
ATOM 788 C C . GLU A 1 104 ? 11.863 -1.435 13.254 1.00 95.12 104 GLU A C 1
ATOM 790 O O . GLU A 1 104 ? 13.016 -1.862 13.144 1.00 95.12 104 GLU A O 1
ATOM 795 N N . VAL A 1 105 ? 11.346 -0.540 12.412 1.00 96.19 105 VAL A N 1
ATOM 796 C CA . VAL A 1 105 ? 12.117 0.090 11.338 1.00 96.19 105 VAL A CA 1
ATOM 797 C C . VAL A 1 105 ? 13.164 1.039 11.920 1.00 96.19 105 VAL A C 1
ATOM 799 O O . VAL A 1 105 ? 12.853 1.909 12.734 1.00 96.19 105 VAL A O 1
ATOM 802 N N . GLN A 1 106 ? 14.401 0.900 11.451 1.00 94.25 106 GLN A N 1
ATOM 803 C CA . GLN A 1 106 ? 15.555 1.697 11.852 1.00 94.25 106 GLN A CA 1
ATOM 804 C C . GLN A 1 106 ? 15.999 2.650 10.734 1.00 94.25 106 GLN A C 1
ATOM 806 O O . GLN A 1 106 ? 15.674 2.481 9.560 1.00 94.25 106 GLN A O 1
ATOM 811 N N . GLY A 1 107 ? 16.792 3.661 11.097 1.00 93.69 107 GLY A N 1
ATOM 812 C CA . GLY A 1 107 ? 17.414 4.571 10.128 1.00 93.69 107 GLY A CA 1
ATOM 813 C C . GLY A 1 107 ? 16.466 5.598 9.500 1.00 93.69 107 GLY A C 1
ATOM 814 O O . GLY A 1 107 ? 16.865 6.283 8.555 1.00 93.69 107 GLY A O 1
ATOM 815 N N . LEU A 1 108 ? 15.251 5.750 10.033 1.00 95.75 108 LEU A N 1
ATOM 816 C CA . LEU A 1 108 ? 14.283 6.761 9.618 1.00 95.75 108 LEU A CA 1
ATOM 817 C C . LEU A 1 108 ? 13.824 7.619 10.791 1.00 95.75 108 LEU A C 1
ATOM 819 O O . LEU A 1 108 ? 13.644 7.137 11.903 1.00 95.75 108 LEU A O 1
ATOM 823 N N . GLN A 1 109 ? 13.559 8.892 10.507 1.00 95.56 109 GLN A N 1
ATOM 824 C CA . GLN A 1 109 ? 12.821 9.785 11.392 1.00 95.56 109 GLN A CA 1
ATOM 825 C C . GLN A 1 109 ? 11.404 9.974 10.866 1.00 95.56 109 GLN A C 1
ATOM 827 O O . GLN A 1 109 ? 11.181 10.765 9.941 1.00 95.56 109 GLN A O 1
ATOM 832 N N . TRP A 1 110 ? 10.444 9.289 11.479 1.00 96.56 110 TRP A N 1
ATOM 833 C CA . TRP A 1 110 ? 9.034 9.405 11.120 1.00 96.56 110 TRP A CA 1
ATOM 834 C C . TRP A 1 110 ? 8.507 10.790 11.473 1.00 96.56 110 TRP A C 1
ATOM 836 O O . TRP A 1 110 ? 8.466 11.170 12.647 1.00 96.56 110 TRP A O 1
ATOM 846 N N . LYS A 1 111 ? 8.086 11.553 10.466 1.00 95.69 111 LYS A N 1
ATOM 847 C CA . LYS A 1 111 ? 7.478 12.871 10.658 1.00 95.69 111 LYS A CA 1
ATOM 848 C C . LYS A 1 111 ? 5.999 12.837 10.330 1.00 95.69 111 LYS A C 1
ATOM 850 O O . LYS A 1 111 ? 5.566 12.140 9.416 1.00 95.69 111 LYS A O 1
ATOM 855 N N . LYS A 1 112 ? 5.241 13.650 11.056 1.00 94.12 112 LYS A N 1
ATOM 856 C CA . LYS A 1 112 ? 3.823 13.866 10.790 1.00 94.12 112 LYS A CA 1
ATOM 857 C C . LYS A 1 112 ? 3.631 14.582 9.459 1.00 94.12 112 LYS A C 1
ATOM 859 O O . LYS A 1 112 ? 4.360 15.527 9.150 1.00 94.12 112 LYS A O 1
ATOM 864 N N . ASP A 1 113 ? 2.605 14.165 8.727 1.00 91.00 113 ASP A N 1
ATOM 865 C CA . ASP A 1 113 ? 2.121 14.896 7.562 1.00 91.00 113 ASP A CA 1
ATOM 866 C C . ASP A 1 113 ? 1.655 16.321 7.915 1.00 91.00 113 ASP A C 1
ATOM 868 O O . ASP A 1 113 ? 1.240 16.614 9.040 1.00 91.00 113 ASP A O 1
ATOM 872 N N . GLN A 1 114 ? 1.645 17.195 6.917 1.00 86.25 114 GLN A N 1
ATOM 873 C CA . GLN A 1 114 ? 1.015 18.506 6.941 1.00 86.25 114 GLN A CA 1
ATOM 874 C C . GLN A 1 114 ? 0.612 18.892 5.513 1.00 86.25 114 GLN A C 1
ATOM 876 O O . GLN A 1 114 ? 1.337 18.666 4.549 1.00 86.25 114 GLN A O 1
ATOM 881 N N . THR A 1 115 ? -0.533 19.555 5.378 1.00 70.44 115 THR A N 1
ATOM 882 C CA . THR A 1 115 ? -1.196 19.852 4.094 1.00 70.44 115 THR A CA 1
ATOM 883 C C . THR A 1 115 ? -0.311 20.547 3.064 1.00 70.44 115 THR A C 1
ATOM 885 O O . THR A 1 115 ? -0.505 20.381 1.866 1.00 70.44 115 THR A O 1
ATOM 888 N N . THR A 1 116 ? 0.645 21.357 3.514 1.00 81.94 116 THR A N 1
ATOM 889 C CA . THR A 1 116 ? 1.513 22.152 2.644 1.00 81.94 116 THR A CA 1
ATOM 890 C C . THR A 1 116 ? 2.704 21.378 2.086 1.00 81.94 116 THR A C 1
ATOM 892 O O . THR A 1 116 ? 3.346 21.893 1.173 1.00 81.94 116 THR A O 1
ATOM 895 N N . LEU A 1 117 ? 3.007 20.170 2.588 1.00 84.81 117 LEU A N 1
ATOM 896 C CA . LEU A 1 117 ? 4.177 19.391 2.148 1.00 84.81 117 LEU A CA 1
ATOM 897 C C . LEU A 1 117 ? 4.149 19.067 0.661 1.00 84.81 117 LEU A C 1
ATOM 899 O O . LEU A 1 117 ? 5.196 19.050 0.018 1.00 84.81 117 LEU A O 1
ATOM 903 N N . TRP A 1 118 ? 2.951 18.820 0.142 1.00 87.00 118 TRP A N 1
ATOM 904 C CA . TRP A 1 118 ? 2.729 18.282 -1.197 1.00 87.00 118 TRP A CA 1
ATOM 905 C C . TRP A 1 118 ? 2.341 19.368 -2.206 1.00 87.00 118 TRP A C 1
ATOM 907 O O . TRP A 1 118 ? 1.979 19.075 -3.348 1.00 87.00 118 TRP A O 1
ATOM 917 N N . ASN A 1 119 ? 2.378 20.637 -1.794 1.00 86.88 119 ASN A N 1
ATOM 918 C CA . ASN A 1 119 ? 2.086 21.747 -2.687 1.00 86.88 119 ASN A CA 1
ATOM 919 C C . ASN A 1 119 ? 3.264 22.023 -3.624 1.00 86.88 119 ASN A C 1
ATOM 921 O O . ASN A 1 119 ? 4.431 21.908 -3.246 1.00 86.88 119 ASN A O 1
ATOM 925 N N . LYS A 1 120 ? 2.959 22.462 -4.844 1.00 85.31 120 LYS A N 1
ATOM 926 C CA . LYS A 1 120 ? 3.960 22.941 -5.795 1.00 85.31 120 LYS A CA 1
ATOM 927 C C . LYS A 1 120 ? 4.802 24.053 -5.163 1.00 85.31 120 LYS A C 1
ATOM 929 O O . LYS A 1 120 ? 4.268 24.991 -4.573 1.00 85.31 120 LYS A O 1
ATOM 934 N N . GLY A 1 121 ? 6.124 23.954 -5.305 1.00 85.06 121 GLY A N 1
ATOM 935 C CA . GLY A 1 121 ? 7.072 24.903 -4.718 1.00 85.06 121 GLY A CA 1
ATOM 936 C C . GLY A 1 121 ? 7.303 24.754 -3.208 1.00 85.06 121 GLY A C 1
ATOM 937 O O . GLY A 1 121 ? 8.006 25.585 -2.631 1.00 85.06 121 GLY A O 1
ATOM 938 N N . ALA A 1 122 ? 6.756 23.723 -2.550 1.00 86.31 122 ALA A N 1
ATOM 939 C CA . ALA A 1 122 ? 7.037 23.462 -1.141 1.00 86.31 122 ALA A CA 1
ATOM 940 C C . ALA A 1 122 ? 8.535 23.175 -0.914 1.00 86.31 122 ALA A C 1
ATOM 942 O O . ALA A 1 122 ? 9.115 22.221 -1.442 1.00 86.31 122 ALA A O 1
ATOM 943 N N . ASN A 1 123 ? 9.175 23.996 -0.082 1.00 86.50 123 ASN A N 1
ATOM 944 C CA . ASN A 1 123 ? 10.577 23.827 0.288 1.00 86.50 123 ASN A CA 1
ATOM 945 C C . ASN A 1 123 ? 10.684 23.146 1.659 1.00 86.50 123 ASN A C 1
ATOM 947 O O . ASN A 1 123 ? 10.478 23.795 2.683 1.00 86.50 123 ASN A O 1
ATOM 951 N N . TRP A 1 124 ? 11.038 21.854 1.677 1.00 87.25 124 TRP A N 1
ATOM 952 C CA . TRP A 1 124 ? 11.167 21.053 2.904 1.00 87.25 124 TRP A CA 1
ATOM 953 C C . TRP A 1 124 ? 12.160 21.645 3.911 1.00 87.25 124 TRP A C 1
ATOM 955 O O . TRP A 1 124 ? 11.979 21.470 5.112 1.00 87.25 124 TRP A O 1
ATOM 965 N N . ASN A 1 125 ? 13.169 22.391 3.457 1.00 86.00 125 ASN A N 1
ATOM 966 C CA . ASN A 1 125 ? 14.161 22.999 4.347 1.00 86.00 125 ASN A CA 1
ATOM 967 C C . ASN A 1 125 ? 13.608 24.192 5.139 1.00 86.00 125 ASN A C 1
ATOM 969 O O . ASN A 1 125 ? 14.175 24.558 6.163 1.00 86.00 125 ASN A O 1
ATOM 973 N N . ASN A 1 126 ? 12.490 24.769 4.693 1.00 87.56 126 ASN A N 1
ATOM 974 C CA . ASN A 1 126 ? 11.832 25.893 5.360 1.00 87.56 126 ASN A CA 1
ATOM 975 C C . ASN A 1 126 ? 10.623 25.453 6.203 1.00 87.56 126 ASN A C 1
ATOM 977 O O . ASN A 1 126 ? 9.941 26.299 6.780 1.00 87.56 126 ASN A O 1
ATOM 981 N N . LEU A 1 127 ? 10.321 24.152 6.245 1.00 85.81 127 LEU A N 1
ATOM 982 C CA . LEU A 1 127 ? 9.185 23.604 6.978 1.00 85.81 127 LEU A CA 1
ATOM 983 C C . LEU A 1 127 ? 9.631 23.040 8.328 1.00 85.81 127 LEU A C 1
ATOM 985 O O . LEU A 1 127 ? 10.617 22.311 8.427 1.00 85.81 127 LEU A O 1
ATOM 989 N N . THR A 1 128 ? 8.850 23.324 9.368 1.00 89.50 128 THR A N 1
ATOM 990 C CA . THR A 1 128 ? 9.033 22.711 10.686 1.00 89.50 128 THR A CA 1
ATOM 991 C C . THR A 1 128 ? 8.321 21.366 10.720 1.00 89.50 128 THR A C 1
ATOM 993 O O . THR A 1 128 ? 7.094 21.313 10.694 1.00 89.50 128 THR A O 1
ATOM 996 N N . PHE A 1 129 ? 9.083 20.278 10.805 1.00 90.75 129 PHE A N 1
ATOM 997 C CA . PHE A 1 129 ? 8.530 18.933 10.951 1.00 90.75 129 PHE A CA 1
ATOM 998 C C . PHE A 1 129 ? 8.291 18.589 12.420 1.00 90.75 129 PHE A C 1
ATOM 1000 O O . PHE A 1 129 ? 9.126 18.880 13.275 1.00 90.75 129 PHE A O 1
ATOM 1007 N N . GLN A 1 130 ? 7.168 17.930 12.696 1.00 93.00 130 GLN A N 1
ATOM 1008 C CA . GLN A 1 130 ? 6.902 17.311 13.992 1.00 93.00 130 GLN A CA 1
ATOM 1009 C C . GLN A 1 130 ? 7.200 15.820 13.908 1.00 93.00 130 GLN A C 1
ATOM 1011 O O . GLN A 1 130 ? 6.818 15.172 12.931 1.00 93.00 130 GLN A O 1
ATOM 1016 N N . ASP A 1 131 ? 7.838 15.276 14.938 1.00 95.00 131 ASP A N 1
ATOM 1017 C CA . ASP A 1 131 ? 8.041 13.836 15.045 1.00 95.00 131 ASP A CA 1
ATOM 1018 C C . ASP A 1 131 ? 6.694 13.129 15.226 1.00 95.00 131 ASP A C 1
ATOM 1020 O O . ASP A 1 131 ? 5.843 13.555 16.014 1.00 95.00 131 ASP A O 1
ATOM 1024 N N . LEU A 1 132 ? 6.498 12.049 14.470 1.00 95.44 132 LEU A N 1
ATOM 1025 C CA . LEU A 1 132 ? 5.439 11.081 14.731 1.00 95.44 132 LEU A CA 1
ATOM 1026 C C . LEU A 1 132 ? 5.850 10.180 15.897 1.00 95.44 132 LEU A C 1
ATOM 1028 O O . LEU A 1 132 ? 5.090 10.044 16.854 1.00 95.44 132 LEU A O 1
ATOM 1032 N N . ILE A 1 133 ? 7.074 9.644 15.822 1.00 93.31 133 ILE A N 1
ATOM 1033 C CA . ILE A 1 133 ? 7.714 8.842 16.868 1.00 93.31 133 ILE A CA 1
ATOM 1034 C C . ILE A 1 133 ? 8.941 9.605 17.384 1.00 93.31 133 ILE A C 1
ATOM 1036 O O . ILE A 1 133 ? 9.934 9.729 16.654 1.00 93.31 133 ILE A O 1
ATOM 1040 N N . PRO A 1 134 ? 8.888 10.151 18.613 1.00 91.06 134 PRO A N 1
ATOM 1041 C CA . PRO A 1 134 ? 10.014 10.868 19.202 1.00 91.06 134 PRO A CA 1
ATOM 1042 C C . PRO A 1 134 ? 11.256 9.981 19.340 1.00 91.06 134 PRO A C 1
ATOM 1044 O O . PRO A 1 134 ? 11.150 8.792 19.620 1.00 91.06 134 PRO A O 1
ATOM 1047 N N . GLY A 1 135 ? 12.443 10.572 19.197 1.00 87.44 135 GLY A N 1
ATOM 1048 C CA . GLY A 1 135 ? 13.716 9.884 19.462 1.00 87.44 135 GLY A CA 1
ATOM 1049 C C . GLY A 1 135 ? 14.216 8.965 18.344 1.00 87.44 135 GLY A C 1
ATOM 1050 O O . GLY A 1 135 ? 15.300 8.402 18.471 1.00 87.44 135 GLY A O 1
ATOM 1051 N N . THR A 1 136 ? 13.482 8.851 17.236 1.00 90.12 136 THR A N 1
ATOM 1052 C CA . THR A 1 136 ? 13.957 8.154 16.035 1.00 90.12 136 THR A CA 1
ATOM 1053 C C . THR A 1 136 ? 15.115 8.912 15.370 1.00 90.12 136 THR A C 1
ATOM 1055 O O . THR A 1 136 ? 15.227 10.139 15.470 1.00 90.12 136 THR A O 1
ATOM 1058 N N . THR A 1 137 ? 16.020 8.191 14.701 1.00 89.31 137 THR A N 1
ATOM 1059 C CA . THR A 1 137 ? 17.216 8.764 14.057 1.00 89.31 137 THR A CA 1
ATOM 1060 C C . THR A 1 137 ? 17.378 8.252 12.630 1.00 89.31 137 THR A C 1
ATOM 1062 O O . THR A 1 137 ? 16.920 7.163 12.302 1.00 89.31 137 THR A O 1
ATOM 1065 N N . GLY A 1 138 ? 18.030 9.048 11.779 1.00 93.50 138 GLY A N 1
ATOM 1066 C CA . GLY A 1 138 ? 18.268 8.721 10.373 1.00 93.50 138 GLY A CA 1
ATOM 1067 C C . GLY A 1 138 ? 17.558 9.673 9.414 1.00 93.50 138 GLY A C 1
ATOM 1068 O O . GLY A 1 138 ? 17.374 10.853 9.728 1.00 93.50 138 GLY A O 1
ATOM 1069 N N . THR A 1 139 ? 17.195 9.179 8.233 1.00 94.44 139 THR A N 1
ATOM 1070 C CA . THR A 1 139 ? 16.635 10.016 7.168 1.00 94.44 139 THR A CA 1
ATOM 1071 C C . THR A 1 139 ? 15.196 10.400 7.478 1.00 94.44 139 THR A C 1
ATOM 1073 O O . THR A 1 139 ? 14.382 9.586 7.906 1.00 94.44 139 THR A O 1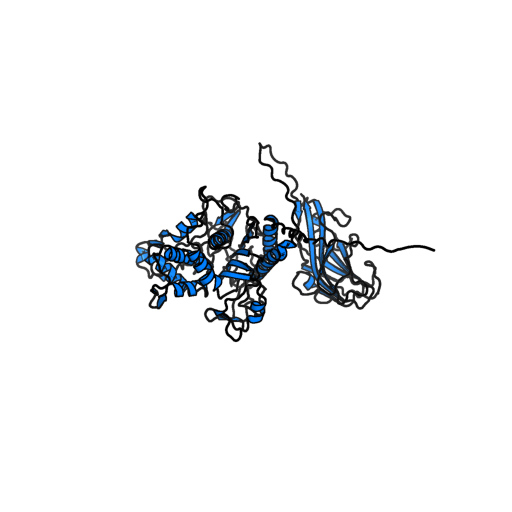
ATOM 1076 N N . ARG A 1 140 ? 14.858 11.669 7.260 1.00 94.19 140 ARG A N 1
ATOM 1077 C CA . ARG A 1 140 ? 13.501 12.171 7.455 1.00 94.19 140 ARG A CA 1
ATOM 1078 C C . ARG A 1 140 ? 12.529 11.488 6.491 1.00 94.19 140 ARG A C 1
ATOM 1080 O O . ARG A 1 140 ? 12.734 11.504 5.282 1.00 94.19 140 ARG A O 1
ATOM 1087 N N . TYR A 1 141 ? 11.425 10.980 7.030 1.00 96.25 141 TYR A N 1
ATOM 1088 C CA . TYR A 1 141 ? 10.327 10.438 6.238 1.00 96.25 141 TYR A CA 1
ATOM 1089 C C . TYR A 1 141 ? 8.986 11.012 6.709 1.00 96.25 141 TYR A C 1
ATOM 1091 O O . TYR A 1 141 ? 8.509 10.651 7.790 1.00 96.25 141 TYR A O 1
ATOM 1099 N N . PRO A 1 142 ? 8.365 11.928 5.946 1.00 94.56 142 PRO A N 1
ATOM 1100 C CA . PRO A 1 142 ? 7.012 12.381 6.234 1.00 94.56 142 PRO A CA 1
ATOM 1101 C C . PRO A 1 142 ? 6.020 11.274 5.872 1.00 94.56 142 PRO A C 1
ATOM 1103 O O . PRO A 1 142 ? 5.899 10.914 4.699 1.00 94.56 142 PRO A O 1
ATOM 1106 N N . VAL A 1 143 ? 5.333 10.743 6.884 1.00 95.69 143 VAL A N 1
ATOM 1107 C CA . VAL A 1 143 ? 4.320 9.693 6.734 1.00 95.69 143 VAL A CA 1
ATOM 1108 C C . VAL A 1 143 ? 3.075 10.315 6.106 1.00 95.69 143 VAL A C 1
ATOM 1110 O O . VAL A 1 143 ? 2.494 11.200 6.736 1.00 95.69 143 VAL A O 1
ATOM 1113 N N . PRO A 1 144 ? 2.660 9.911 4.892 1.00 95.12 144 PRO A N 1
ATOM 1114 C CA . PRO A 1 144 ? 1.466 10.466 4.265 1.00 95.12 144 PRO A CA 1
ATOM 1115 C C . PRO A 1 144 ? 0.201 10.145 5.065 1.00 95.12 144 PRO A C 1
ATOM 1117 O O . PRO A 1 144 ? 0.088 9.080 5.674 1.00 95.12 144 PRO A O 1
ATOM 1120 N N . TYR A 1 145 ? -0.781 11.044 5.034 1.00 95.25 145 TYR A N 1
ATOM 1121 C CA . TYR A 1 145 ? -2.100 10.787 5.603 1.00 95.25 145 TYR A CA 1
ATOM 1122 C C . TYR A 1 145 ? -2.720 9.510 4.989 1.00 95.25 145 TYR A C 1
ATOM 1124 O O . TYR A 1 145 ? -2.827 9.413 3.767 1.00 95.25 145 TYR A O 1
ATOM 1132 N N . PRO A 1 146 ? -3.193 8.545 5.803 1.00 96.25 146 PRO A N 1
ATOM 1133 C CA . PRO A 1 146 ? -3.620 7.226 5.326 1.00 96.25 146 PRO A CA 1
ATOM 1134 C C . PRO A 1 146 ? -4.991 7.213 4.632 1.00 96.25 146 PRO A C 1
ATOM 1136 O O . PRO A 1 146 ? -5.517 6.146 4.338 1.00 96.25 146 PRO A O 1
ATOM 1139 N N . ALA A 1 147 ? -5.636 8.362 4.410 1.00 94.94 147 ALA A N 1
ATOM 1140 C CA . ALA A 1 147 ? -6.989 8.415 3.852 1.00 94.94 147 ALA A CA 1
ATOM 1141 C C . ALA A 1 147 ? -7.947 7.433 4.562 1.00 94.94 147 ALA A C 1
ATOM 1143 O O . ALA A 1 147 ? -7.979 7.348 5.790 1.00 94.94 147 ALA A O 1
ATOM 1144 N N . SER A 1 148 ? -8.746 6.685 3.802 1.00 96.94 148 SER A N 1
ATOM 1145 C CA . SER A 1 148 ? -9.716 5.739 4.362 1.00 96.94 148 SER A CA 1
ATOM 1146 C C . SER A 1 148 ? -9.116 4.434 4.894 1.00 96.94 148 SER A C 1
ATOM 1148 O O . SER A 1 148 ? -9.863 3.664 5.501 1.00 96.94 148 SER A O 1
ATOM 1150 N N . LEU A 1 149 ? -7.807 4.193 4.744 1.00 98.50 149 LEU A N 1
ATOM 1151 C CA . LEU A 1 149 ? -7.147 3.047 5.376 1.00 98.50 149 LEU A CA 1
ATOM 1152 C C . LEU A 1 149 ? -7.271 3.112 6.910 1.00 98.50 149 LEU A C 1
ATOM 1154 O O . LEU A 1 149 ? -7.399 2.073 7.554 1.00 98.50 149 LEU A O 1
ATOM 1158 N N . LEU A 1 150 ? -7.391 4.318 7.496 1.00 97.00 150 LEU A N 1
ATOM 1159 C CA . LEU A 1 150 ? -7.602 4.515 8.943 1.00 97.00 150 LEU A CA 1
ATOM 1160 C C . LEU A 1 150 ? -8.806 3.755 9.510 1.00 97.00 150 LEU A C 1
ATOM 1162 O O . LEU A 1 150 ? -8.830 3.430 10.696 1.00 97.00 150 LEU A O 1
ATOM 1166 N N . LYS A 1 151 ? -9.800 3.442 8.670 1.00 98.69 151 LYS A N 1
ATOM 1167 C CA . LYS A 1 151 ? -11.006 2.701 9.067 1.00 98.69 151 LYS A CA 1
ATOM 1168 C C . LYS A 1 151 ? -10.658 1.297 9.573 1.00 98.69 151 LYS A C 1
ATOM 1170 O O . LYS A 1 151 ? -11.388 0.754 10.400 1.00 98.69 151 LYS A O 1
ATOM 1175 N N . LEU A 1 152 ? -9.507 0.759 9.153 1.00 98.50 152 LEU A N 1
ATOM 1176 C CA . LEU A 1 152 ? -8.947 -0.485 9.667 1.00 98.50 152 LEU A CA 1
ATOM 1177 C C . LEU A 1 152 ? -8.731 -0.408 11.187 1.00 98.50 152 LEU A C 1
ATOM 1179 O O . LEU A 1 152 ? -9.159 -1.309 11.905 1.00 98.50 152 LEU A O 1
ATOM 1183 N N . MET A 1 153 ? -8.142 0.685 11.686 1.00 98.62 153 MET A N 1
ATOM 1184 C CA . MET A 1 153 ? -7.887 0.890 13.117 1.00 98.62 153 MET A CA 1
ATOM 1185 C C . MET A 1 153 ? -9.184 0.964 13.929 1.00 98.62 153 MET A C 1
ATOM 1187 O O . MET A 1 153 ? -9.313 0.314 14.969 1.00 98.62 153 MET A O 1
ATOM 1191 N N . THR A 1 154 ? -10.163 1.732 13.439 1.00 98.56 154 THR A N 1
ATOM 1192 C CA . THR A 1 154 ? -11.482 1.855 14.076 1.00 98.56 154 THR A CA 1
ATOM 1193 C C . THR A 1 154 ? -12.184 0.502 14.150 1.00 98.56 154 THR A C 1
ATOM 1195 O O . THR A 1 154 ? -12.713 0.144 15.203 1.00 98.56 154 THR A O 1
ATOM 1198 N N . GLY A 1 155 ? -12.140 -0.277 13.066 1.00 98.69 155 GLY A N 1
ATOM 1199 C CA . GLY A 1 155 ? -12.763 -1.594 13.023 1.00 98.69 155 GLY A CA 1
ATOM 1200 C C . GLY A 1 155 ? -12.130 -2.593 13.995 1.00 98.69 155 GLY A C 1
ATOM 1201 O O . GLY A 1 155 ? -12.858 -3.262 14.728 1.00 98.69 155 GLY A O 1
ATOM 1202 N N . VAL A 1 156 ? -10.793 -2.626 14.095 1.00 98.75 156 VAL A N 1
ATOM 1203 C CA . VAL A 1 156 ? -10.083 -3.469 15.078 1.00 98.75 156 VAL A CA 1
ATOM 1204 C C . VAL A 1 156 ? -10.534 -3.153 16.499 1.00 98.75 156 VAL A C 1
ATOM 1206 O O . VAL A 1 156 ? -10.844 -4.068 17.264 1.00 98.75 156 VAL A O 1
ATOM 1209 N N . LYS A 1 157 ? -10.614 -1.867 16.862 1.00 98.56 157 LYS A N 1
ATOM 1210 C CA . LYS A 1 157 ? -11.035 -1.480 18.210 1.00 98.56 157 LYS A CA 1
ATOM 1211 C C . LYS A 1 157 ? -12.475 -1.903 18.502 1.00 98.56 157 LYS A C 1
ATOM 1213 O O . LYS A 1 157 ? -12.750 -2.396 19.591 1.00 98.56 157 LYS A O 1
ATOM 1218 N N . ILE A 1 158 ? -13.388 -1.743 17.548 1.00 98.75 158 ILE A N 1
ATOM 1219 C CA . ILE A 1 158 ? -14.792 -2.139 17.723 1.00 98.75 158 ILE A CA 1
ATOM 1220 C C . ILE A 1 158 ? -14.916 -3.647 17.909 1.00 98.75 158 ILE A C 1
ATOM 1222 O O . ILE A 1 158 ? -15.576 -4.090 18.847 1.00 98.75 158 ILE A O 1
ATOM 1226 N N . ILE A 1 159 ? -14.238 -4.439 17.079 1.00 98.75 159 ILE A N 1
ATOM 1227 C CA . ILE A 1 159 ? -14.259 -5.897 17.209 1.00 98.75 159 ILE A CA 1
ATOM 1228 C C . ILE A 1 159 ? -13.603 -6.355 18.513 1.00 98.75 159 ILE A C 1
ATOM 1230 O O . ILE A 1 159 ? -14.101 -7.287 19.136 1.00 98.75 159 ILE A O 1
ATOM 1234 N N . GLN A 1 160 ? -12.569 -5.664 19.000 1.00 98.50 160 GLN A N 1
ATOM 1235 C CA . GLN A 1 160 ? -12.018 -5.941 20.327 1.00 98.50 160 GLN A CA 1
ATOM 1236 C C . GLN A 1 160 ? -13.071 -5.744 21.430 1.00 98.50 160 GLN A C 1
ATOM 1238 O O . GLN A 1 160 ? -13.166 -6.566 22.337 1.00 98.50 160 GLN A O 1
ATOM 1243 N N . LEU A 1 161 ? -13.878 -4.682 21.366 1.00 98.56 161 LEU A N 1
ATOM 1244 C CA . LEU A 1 161 ? -14.940 -4.446 22.354 1.00 98.56 161 LEU A CA 1
ATOM 1245 C C . LEU A 1 161 ? -16.047 -5.504 22.281 1.00 98.56 161 LEU A C 1
ATOM 1247 O O . LEU A 1 161 ? -16.616 -5.853 23.321 1.00 98.56 161 LEU A O 1
ATOM 1251 N N . VAL A 1 162 ? -16.326 -6.014 21.075 1.00 98.56 162 VAL A N 1
ATOM 1252 C CA . VAL A 1 162 ? -17.234 -7.150 20.856 1.00 98.56 162 VAL A CA 1
ATOM 1253 C C . VAL A 1 162 ? -16.673 -8.425 21.476 1.00 98.56 162 VAL A C 1
ATOM 1255 O O . VAL A 1 162 ? -17.383 -9.109 22.207 1.00 98.56 162 VAL A O 1
ATOM 1258 N N . ASP A 1 163 ? -15.394 -8.716 21.248 1.00 98.50 163 ASP A N 1
ATOM 1259 C CA . ASP A 1 163 ? -14.702 -9.883 21.806 1.00 98.50 163 ASP A CA 1
ATOM 1260 C C . ASP A 1 163 ? -14.655 -9.848 23.343 1.00 98.50 163 ASP A C 1
ATOM 1262 O O . ASP A 1 163 ? -14.837 -10.860 24.014 1.00 98.50 163 ASP A O 1
ATOM 1266 N N . GLN A 1 164 ? -14.509 -8.651 23.917 1.00 97.56 164 GLN A N 1
ATOM 1267 C CA . GLN A 1 164 ? -14.581 -8.412 25.361 1.00 97.56 164 GLN A CA 1
ATOM 1268 C C . GLN A 1 164 ? -16.011 -8.491 25.928 1.00 97.56 164 GLN A C 1
ATOM 1270 O O . GLN A 1 164 ? -16.195 -8.375 27.140 1.00 97.56 164 GLN A O 1
ATOM 1275 N N . GLY A 1 165 ? -17.033 -8.643 25.079 1.00 97.50 165 GLY A N 1
ATOM 1276 C CA . GLY A 1 165 ? -18.439 -8.715 25.481 1.00 97.50 165 GLY A CA 1
ATOM 1277 C C . GLY A 1 165 ? -19.025 -7.391 25.980 1.00 97.50 165 GLY A C 1
ATOM 1278 O O . GLY A 1 165 ? -20.093 -7.382 26.589 1.00 97.50 165 GLY A O 1
ATOM 1279 N N . THR A 1 166 ? -18.341 -6.267 25.748 1.00 97.12 166 THR A N 1
ATOM 1280 C CA . THR A 1 166 ? -18.817 -4.936 26.169 1.00 97.12 166 THR A CA 1
ATOM 1281 C C . THR A 1 166 ? -19.672 -4.254 25.099 1.00 97.12 166 THR A C 1
ATOM 1283 O O . THR A 1 166 ? -20.400 -3.307 25.406 1.00 97.12 166 THR A O 1
ATOM 1286 N N . LEU A 1 167 ? -19.576 -4.731 23.860 1.00 97.62 167 LEU A N 1
ATOM 1287 C CA . LEU A 1 167 ? -20.314 -4.296 22.679 1.00 97.62 167 LEU A CA 1
ATOM 1288 C C . LEU A 1 167 ? -20.868 -5.547 21.978 1.00 97.62 167 LEU A C 1
ATOM 1290 O O . LEU A 1 167 ? -20.300 -6.630 22.108 1.00 97.62 167 LEU A O 1
ATOM 1294 N N . THR A 1 168 ? -21.949 -5.434 21.215 1.00 97.75 168 THR A N 1
ATOM 1295 C CA . THR A 1 168 ? -22.438 -6.533 20.368 1.00 97.75 168 THR A CA 1
ATOM 1296 C C . THR A 1 168 ? -22.718 -6.038 18.959 1.00 97.75 168 THR A C 1
ATOM 1298 O O . THR A 1 168 ? -23.229 -4.943 18.760 1.00 97.75 168 THR A O 1
ATOM 1301 N N . LEU A 1 169 ? -22.437 -6.862 17.950 1.00 98.19 169 LEU A N 1
ATOM 1302 C CA . LEU A 1 169 ? -22.677 -6.483 16.554 1.00 98.19 169 LEU A CA 1
ATOM 1303 C C . LEU A 1 169 ? -24.159 -6.219 16.236 1.00 98.19 169 LEU A C 1
ATOM 1305 O O . LEU A 1 169 ? -24.467 -5.444 15.332 1.00 98.19 169 LEU A O 1
ATOM 1309 N N . THR A 1 170 ? -25.071 -6.831 16.992 1.00 98.25 170 THR A N 1
ATOM 1310 C CA . THR A 1 170 ? -26.521 -6.709 16.807 1.00 98.25 170 THR A CA 1
ATOM 1311 C C . THR A 1 170 ? -27.145 -5.525 17.542 1.00 98.25 170 THR A C 1
ATOM 1313 O O . THR A 1 170 ? -28.328 -5.261 17.333 1.00 98.25 170 THR A O 1
ATOM 1316 N N . GLU A 1 171 ? -26.417 -4.831 18.426 1.00 97.75 171 GLU A N 1
ATOM 1317 C CA . GLU A 1 171 ? -26.993 -3.665 19.100 1.00 97.75 171 GLU A CA 1
ATOM 1318 C C . GLU A 1 171 ? -27.202 -2.512 18.117 1.00 97.75 171 GLU A C 1
ATOM 1320 O O . GLU A 1 171 ? -26.439 -2.320 17.168 1.00 97.75 171 GLU A O 1
ATOM 1325 N N . ASN A 1 172 ? -28.259 -1.740 18.354 1.00 98.56 172 ASN A N 1
ATOM 1326 C CA . ASN A 1 172 ? -28.588 -0.580 17.543 1.00 98.56 172 ASN A CA 1
ATOM 1327 C C . ASN A 1 172 ? -27.808 0.641 18.016 1.00 98.56 172 ASN A C 1
ATOM 1329 O O . ASN A 1 172 ? -27.775 0.945 19.207 1.00 98.56 172 ASN A O 1
ATOM 1333 N N . TYR A 1 173 ? -27.285 1.400 17.060 1.00 98.56 173 TYR A N 1
ATOM 1334 C CA . TYR A 1 173 ? -26.675 2.693 17.304 1.00 98.56 173 TYR A CA 1
ATOM 1335 C C . TYR A 1 173 ? -27.287 3.749 16.385 1.00 98.56 173 TYR A C 1
ATOM 1337 O O . TYR A 1 173 ? -27.316 3.595 15.157 1.00 98.56 173 TYR A O 1
ATOM 1345 N N . THR A 1 174 ? -27.798 4.820 16.994 1.00 98.31 174 THR A N 1
ATOM 1346 C CA . THR A 1 174 ? -28.424 5.939 16.290 1.00 98.31 174 THR A CA 1
ATOM 1347 C C . THR A 1 174 ? -27.424 7.073 16.114 1.00 98.31 174 THR A C 1
ATOM 1349 O O . THR A 1 174 ? -26.972 7.671 17.087 1.00 98.31 174 THR A O 1
ATOM 1352 N N . TYR A 1 175 ? -27.141 7.421 14.863 1.00 97.38 175 TYR A N 1
ATOM 1353 C CA . TYR A 1 175 ? -26.276 8.528 14.479 1.00 97.38 175 TYR A CA 1
ATOM 1354 C C . TYR A 1 175 ? -27.057 9.502 13.593 1.00 97.38 175 TYR A C 1
ATOM 1356 O O . TYR A 1 175 ? -27.598 9.115 12.558 1.00 97.38 175 TYR A O 1
ATOM 1364 N N . PHE A 1 176 ? -27.186 10.754 14.048 1.00 93.94 176 PHE A N 1
ATOM 1365 C CA . PHE A 1 176 ? -27.961 11.822 13.395 1.00 93.94 176 PHE A CA 1
ATOM 1366 C C . PHE A 1 176 ? -29.323 11.376 12.828 1.00 93.94 176 PHE A C 1
ATOM 1368 O O . PHE A 1 176 ? -29.678 11.663 11.689 1.00 93.94 176 PHE A O 1
ATOM 1375 N N . GLY A 1 177 ? -30.104 10.660 13.644 1.00 96.06 177 GLY A N 1
ATOM 1376 C CA . GLY A 1 177 ? -31.456 10.207 13.294 1.00 96.06 177 GLY A CA 1
ATOM 1377 C C . GLY A 1 177 ? -31.514 8.908 12.483 1.00 96.06 177 GLY A C 1
ATOM 1378 O O . GLY A 1 177 ? -32.585 8.315 12.381 1.00 96.06 177 GLY A O 1
ATOM 1379 N N . THR A 1 178 ? -30.383 8.412 11.980 1.00 98.12 178 THR A N 1
ATOM 1380 C CA . THR A 1 178 ? -30.299 7.105 11.319 1.00 98.12 178 THR A CA 1
ATOM 1381 C C . THR A 1 178 ? -29.920 6.042 12.338 1.00 98.12 178 THR A C 1
ATOM 1383 O O . THR A 1 178 ? -28.906 6.169 13.018 1.00 98.12 178 THR A O 1
ATOM 1386 N N . THR A 1 179 ? -30.721 4.983 12.448 1.00 98.44 179 THR A N 1
ATOM 1387 C CA . THR A 1 179 ? -30.428 3.846 13.331 1.00 98.44 179 THR A CA 1
ATOM 1388 C C . THR A 1 179 ? -30.051 2.638 12.495 1.00 98.44 179 THR A C 1
ATOM 1390 O O . THR A 1 179 ? -30.823 2.231 11.629 1.00 98.44 179 THR A O 1
ATOM 1393 N N . LYS A 1 180 ? -28.881 2.065 12.772 1.00 98.75 180 LYS A N 1
ATOM 1394 C CA . LYS A 1 180 ? -28.432 0.787 12.211 1.00 98.75 180 LYS A CA 1
ATOM 1395 C C . LYS A 1 180 ? -27.796 -0.044 13.317 1.00 98.75 180 LYS A C 1
ATOM 1397 O O . LYS A 1 180 ? -27.421 0.489 14.363 1.00 98.75 180 LYS A O 1
ATOM 1402 N N . THR A 1 181 ? -27.669 -1.340 13.081 1.00 98.88 181 THR A N 1
ATOM 1403 C CA . THR A 1 181 ? -26.854 -2.201 13.943 1.00 98.88 181 THR A CA 1
ATOM 1404 C C . THR A 1 181 ? -25.375 -1.827 13.830 1.00 98.88 181 THR A C 1
ATOM 1406 O O . THR A 1 181 ? -24.942 -1.295 12.802 1.00 98.88 181 THR A O 1
ATOM 1409 N N . ILE A 1 182 ? -24.576 -2.130 14.854 1.00 98.81 182 ILE A N 1
ATOM 1410 C CA . ILE A 1 182 ? -23.113 -1.972 14.780 1.00 98.81 182 ILE A CA 1
ATOM 1411 C C . ILE A 1 182 ? -22.535 -2.742 13.592 1.00 98.81 182 ILE A C 1
ATOM 1413 O O . ILE A 1 182 ? -21.661 -2.224 12.902 1.00 98.81 182 ILE A O 1
ATOM 1417 N N . GLN A 1 183 ? -23.065 -3.931 13.290 1.00 98.75 183 GLN A N 1
ATOM 1418 C CA . GLN A 1 183 ? -22.666 -4.706 12.117 1.00 98.75 183 GLN A CA 1
ATOM 1419 C C . GLN A 1 183 ? -22.864 -3.939 10.809 1.00 98.75 183 GLN A C 1
ATOM 1421 O O . GLN A 1 183 ? -21.959 -3.914 9.985 1.00 98.75 183 GLN A O 1
ATOM 1426 N N . GLN A 1 184 ? -24.020 -3.302 10.618 1.00 98.75 184 GLN A N 1
ATOM 1427 C CA . GLN A 1 184 ? -24.305 -2.527 9.407 1.00 98.75 184 GLN A CA 1
ATOM 1428 C C . GLN A 1 184 ? -23.393 -1.305 9.285 1.00 98.75 184 GLN A C 1
ATOM 1430 O O . GLN A 1 184 ? -22.878 -1.032 8.206 1.00 98.75 184 GLN A O 1
ATOM 1435 N N . TRP A 1 185 ? -23.149 -0.592 10.388 1.00 98.75 185 TRP A N 1
ATOM 1436 C CA . TRP A 1 185 ? -22.199 0.519 10.378 1.00 98.75 185 TRP A CA 1
ATOM 1437 C C . TRP A 1 185 ? -20.772 0.052 10.062 1.00 98.75 185 TRP A C 1
ATOM 1439 O O . TRP A 1 185 ? -20.083 0.674 9.260 1.00 98.75 185 TRP A O 1
ATOM 1449 N N . MET A 1 186 ? -20.330 -1.063 10.641 1.00 98.75 186 MET A N 1
ATOM 1450 C CA . MET A 1 186 ? -19.022 -1.653 10.353 1.00 98.75 186 MET A CA 1
ATOM 1451 C C . MET A 1 186 ? -18.901 -2.127 8.898 1.00 98.75 186 MET A C 1
ATOM 1453 O O . MET A 1 186 ? -17.883 -1.864 8.257 1.00 98.75 186 MET A O 1
ATOM 1457 N N . ASP A 1 187 ? -19.939 -2.778 8.366 1.00 98.75 187 ASP A N 1
ATOM 1458 C CA . ASP A 1 187 ? -19.998 -3.235 6.975 1.00 98.75 187 ASP A CA 1
ATOM 1459 C C . ASP A 1 187 ? -19.872 -2.056 6.013 1.00 98.75 187 ASP A C 1
ATOM 1461 O O . ASP A 1 187 ? -18.991 -2.056 5.157 1.00 98.75 187 ASP A O 1
ATOM 1465 N N . GLU A 1 188 ? -20.662 -0.999 6.201 1.00 98.62 188 GLU A N 1
ATOM 1466 C CA . GLU A 1 188 ? -20.604 0.185 5.342 1.00 98.62 188 GLU A CA 1
ATOM 1467 C C . GLU A 1 188 ? -19.279 0.950 5.477 1.00 98.62 188 GLU A C 1
ATOM 1469 O O . GLU A 1 188 ? -18.720 1.426 4.485 1.00 98.62 188 GLU A O 1
ATOM 1474 N N . MET A 1 189 ? -18.745 1.061 6.698 1.00 98.75 189 MET A N 1
ATOM 1475 C CA . MET A 1 189 ? -17.455 1.703 6.951 1.00 98.75 189 MET A CA 1
ATOM 1476 C C . MET A 1 189 ? -16.331 0.974 6.214 1.00 98.75 189 MET A C 1
ATOM 1478 O O . MET A 1 189 ? -15.493 1.613 5.581 1.00 98.75 189 MET A O 1
ATOM 1482 N N . ILE A 1 190 ? -16.278 -0.353 6.295 1.00 98.75 190 ILE A N 1
ATOM 1483 C CA . ILE A 1 190 ? -15.176 -1.109 5.707 1.00 98.75 190 ILE A CA 1
ATOM 1484 C C . ILE A 1 190 ? -15.399 -1.306 4.210 1.00 98.75 190 ILE A C 1
ATOM 1486 O O . ILE A 1 190 ? -14.540 -0.894 3.432 1.00 98.75 190 ILE A O 1
ATOM 1490 N N . THR A 1 191 ? -16.534 -1.874 3.802 1.00 98.44 191 THR A N 1
ATOM 1491 C CA . THR A 1 191 ? -16.722 -2.460 2.463 1.00 98.44 191 THR A CA 1
ATOM 1492 C C . THR A 1 191 ? -17.024 -1.454 1.357 1.00 98.44 191 THR A C 1
ATOM 1494 O O . THR A 1 191 ? -16.628 -1.677 0.216 1.00 98.44 191 THR A O 1
ATOM 1497 N N . ILE A 1 192 ? -17.674 -0.339 1.700 1.00 97.06 192 ILE A N 1
ATOM 1498 C CA . ILE A 1 192 ? -17.949 0.780 0.784 1.00 97.06 192 ILE A CA 1
ATOM 1499 C C . ILE A 1 192 ? -17.318 2.084 1.275 1.00 97.06 192 ILE A C 1
ATOM 1501 O O . ILE A 1 192 ? -17.600 3.161 0.763 1.00 97.06 192 ILE A O 1
ATOM 1505 N N . SER A 1 193 ? -16.427 2.004 2.268 1.00 97.12 193 SER A N 1
ATOM 1506 C CA . SER A 1 193 ? -15.654 3.146 2.758 1.00 97.12 193 SER A CA 1
ATOM 1507 C C . SER A 1 193 ? -16.502 4.341 3.233 1.00 97.12 193 SER A C 1
ATOM 1509 O O . SER A 1 193 ? -16.020 5.477 3.189 1.00 97.12 193 SER A O 1
ATOM 1511 N N . SER A 1 194 ? -17.726 4.118 3.725 1.00 96.88 194 SER A N 1
ATOM 1512 C CA . SER A 1 194 ? -18.650 5.196 4.103 1.00 96.88 194 SER A CA 1
ATOM 1513 C C . SER A 1 194 ? -18.086 6.078 5.224 1.00 96.88 194 SER A C 1
ATOM 1515 O O . SER A 1 194 ? -17.730 5.606 6.312 1.00 96.88 194 SER A O 1
ATOM 1517 N N . ASN A 1 195 ? -18.010 7.388 4.973 1.00 93.25 195 ASN A N 1
ATOM 1518 C CA . ASN A 1 195 ? -17.560 8.357 5.975 1.00 93.25 195 ASN A CA 1
ATOM 1519 C C . ASN A 1 195 ? -18.595 8.545 7.089 1.00 93.25 195 ASN A C 1
ATOM 1521 O O . ASN A 1 195 ? -18.203 8.606 8.251 1.00 93.25 195 ASN A O 1
ATOM 1525 N N . ASP A 1 196 ? -19.892 8.540 6.770 1.00 95.00 196 ASP A N 1
ATOM 1526 C CA . ASP A 1 196 ? -20.956 8.630 7.779 1.00 95.00 196 ASP A CA 1
ATOM 1527 C C . ASP A 1 196 ? -20.893 7.450 8.748 1.00 95.00 196 ASP A C 1
ATOM 1529 O O . ASP A 1 196 ? -20.944 7.633 9.964 1.00 95.00 196 ASP A O 1
ATOM 1533 N N . ALA A 1 197 ? -20.684 6.241 8.220 1.00 98.38 197 ALA A N 1
ATOM 1534 C CA . ALA A 1 197 ? -20.499 5.053 9.038 1.00 98.38 197 ALA A CA 1
ATOM 1535 C C . ALA A 1 197 ? -19.230 5.139 9.902 1.00 98.38 197 ALA A C 1
ATOM 1537 O O . ALA A 1 197 ? -19.243 4.775 11.076 1.00 98.38 197 ALA A O 1
ATOM 1538 N N . THR A 1 198 ? -18.150 5.706 9.360 1.00 98.00 198 THR A N 1
ATOM 1539 C CA . THR A 1 198 ? -16.907 5.941 10.115 1.00 98.00 198 THR A CA 1
ATOM 1540 C C . THR A 1 198 ? -17.125 6.903 11.269 1.00 98.00 198 THR A C 1
ATOM 1542 O O . THR A 1 198 ? -16.704 6.632 12.390 1.00 98.00 198 THR A O 1
ATOM 1545 N N . PHE A 1 199 ? -17.802 8.024 11.023 1.00 96.69 199 PHE A N 1
ATOM 1546 C CA . PHE A 1 199 ? -18.084 9.008 12.059 1.00 96.69 199 PHE A CA 1
ATOM 1547 C C . PHE A 1 199 ? -19.058 8.462 13.099 1.00 96.69 199 PHE A C 1
ATOM 1549 O O . PHE A 1 199 ? -18.847 8.696 14.286 1.00 96.69 199 PHE A O 1
ATOM 1556 N N . ALA A 1 200 ? -20.047 7.659 12.699 1.00 98.44 200 ALA A N 1
ATOM 1557 C CA . ALA A 1 200 ? -20.912 6.942 13.629 1.00 98.44 200 ALA A CA 1
ATOM 1558 C C . ALA A 1 200 ? -20.099 6.026 14.560 1.00 98.44 200 ALA A C 1
ATOM 1560 O O . ALA A 1 200 ? -20.255 6.088 15.780 1.00 98.44 200 ALA A O 1
ATOM 1561 N N . MET A 1 201 ? -19.185 5.234 14.001 1.00 98.69 201 MET A N 1
ATOM 1562 C CA . MET A 1 201 ? -18.328 4.306 14.744 1.00 98.69 201 MET A CA 1
ATOM 1563 C C . MET A 1 201 ? -17.301 5.009 15.640 1.00 98.69 201 MET A C 1
ATOM 1565 O O . MET A 1 201 ? -17.085 4.595 16.777 1.00 98.69 201 MET A O 1
ATOM 1569 N N . LEU A 1 202 ? -16.729 6.129 15.204 1.00 97.69 202 LEU A N 1
ATOM 1570 C CA . LEU A 1 202 ? -15.878 6.955 16.063 1.00 97.69 202 LEU A CA 1
ATOM 1571 C C . LEU A 1 202 ? -16.677 7.631 17.173 1.00 97.69 202 LEU A C 1
ATOM 1573 O O . LEU A 1 202 ? -16.236 7.659 18.320 1.00 97.69 202 LEU A O 1
ATOM 1577 N N . LYS A 1 203 ? -17.869 8.145 16.863 1.00 97.62 203 LYS A N 1
ATOM 1578 C CA . LYS A 1 203 ? -18.762 8.742 17.856 1.00 97.62 203 LYS A CA 1
ATOM 1579 C C . LYS A 1 203 ? -19.184 7.716 18.910 1.00 97.62 203 LYS A C 1
ATOM 1581 O O . LYS A 1 203 ? -19.197 8.060 20.085 1.00 97.62 203 LYS A O 1
ATOM 1586 N N . LEU A 1 204 ? -19.419 6.465 18.514 1.00 98.56 204 LEU A N 1
ATOM 1587 C CA . LEU A 1 204 ? -19.666 5.359 19.439 1.00 98.56 204 LEU A CA 1
ATOM 1588 C C . LEU A 1 204 ? -18.487 5.158 20.402 1.00 98.56 204 LEU A C 1
ATOM 1590 O O . LEU A 1 204 ? -18.703 5.019 21.602 1.00 98.56 204 LEU A O 1
ATOM 1594 N N . LEU A 1 205 ? -17.242 5.181 19.911 1.00 98.38 205 LEU A N 1
ATOM 1595 C CA . LEU A 1 205 ? -16.057 5.091 20.777 1.00 98.38 205 LEU A CA 1
ATOM 1596 C C . LEU A 1 205 ? -15.970 6.273 21.760 1.00 98.38 205 LEU A C 1
ATOM 1598 O O . LEU A 1 205 ? -15.609 6.070 22.919 1.00 98.38 205 LEU A O 1
ATOM 1602 N N . HIS A 1 206 ? -16.346 7.485 21.338 1.00 97.31 206 HIS A N 1
ATOM 1603 C CA . HIS A 1 206 ? -16.451 8.639 22.245 1.00 97.31 206 HIS A CA 1
ATOM 1604 C C . HIS A 1 206 ? -17.540 8.457 23.304 1.00 97.31 206 HIS A C 1
ATOM 1606 O O . HIS A 1 206 ? -17.285 8.670 24.486 1.00 97.31 206 HIS A O 1
ATOM 1612 N N . ASP A 1 207 ? -18.732 8.013 22.907 1.00 97.31 207 ASP A N 1
ATOM 1613 C CA . ASP A 1 207 ? -19.864 7.809 23.823 1.00 97.31 207 ASP A CA 1
ATOM 1614 C C . ASP A 1 207 ? -19.602 6.719 24.860 1.00 97.31 207 ASP A C 1
ATOM 1616 O O . ASP A 1 207 ? -20.156 6.746 25.959 1.00 97.31 207 ASP A O 1
ATOM 1620 N N . ARG A 1 208 ? -18.717 5.782 24.527 1.00 96.69 208 ARG A N 1
ATOM 1621 C CA . ARG A 1 208 ? -18.268 4.713 25.419 1.00 96.69 208 ARG A CA 1
ATOM 1622 C C . ARG A 1 208 ? -17.041 5.087 26.254 1.00 96.69 208 ARG A C 1
ATOM 1624 O O . ARG A 1 208 ? -16.600 4.280 27.063 1.00 96.69 208 ARG A O 1
ATOM 1631 N N . GLY A 1 209 ? -16.488 6.288 26.076 1.00 96.81 209 GLY A N 1
ATOM 1632 C CA . GLY A 1 209 ? -15.300 6.749 26.798 1.00 96.81 209 GLY A CA 1
ATOM 1633 C C . GLY A 1 209 ? -13.989 6.084 26.361 1.00 96.81 209 GLY A C 1
ATOM 1634 O O . GLY A 1 209 ? -12.971 6.255 27.026 1.00 96.81 209 GLY A O 1
ATOM 1635 N N . GLU A 1 210 ? -13.988 5.356 25.242 1.00 97.75 210 GLU A N 1
ATOM 1636 C CA . GLU A 1 210 ? -12.781 4.768 24.644 1.00 97.75 210 GLU A CA 1
ATOM 1637 C C . GLU A 1 210 ? -11.880 5.855 24.042 1.00 97.75 210 GLU A C 1
ATOM 1639 O O . GLU A 1 210 ? -10.652 5.749 24.036 1.00 97.75 210 GLU A O 1
ATOM 1644 N N . ILE A 1 211 ? -12.494 6.939 23.569 1.00 96.69 211 ILE A N 1
ATOM 1645 C CA . ILE A 1 211 ? -11.810 8.177 23.214 1.00 96.69 211 ILE A CA 1
ATOM 1646 C C . ILE A 1 211 ? -12.472 9.302 24.004 1.00 96.69 211 ILE A C 1
ATOM 1648 O O . ILE A 1 211 ? -13.689 9.441 24.001 1.00 96.69 211 ILE A O 1
ATOM 1652 N N . VAL A 1 212 ? -11.676 10.111 24.696 1.00 93.81 212 VAL A N 1
ATOM 1653 C CA . VAL A 1 212 ? -12.164 11.284 25.423 1.00 93.81 212 VAL A CA 1
ATOM 1654 C C . VAL A 1 212 ? -11.356 12.489 24.984 1.00 93.81 212 VAL A C 1
ATOM 1656 O O . VAL A 1 212 ? -10.151 12.572 25.224 1.00 93.81 212 VAL A O 1
ATOM 1659 N N . SER A 1 213 ? -12.049 13.437 24.360 1.00 88.38 213 SER A N 1
ATOM 1660 C CA . SER A 1 213 ? -11.500 14.719 23.929 1.00 88.38 213 SER A CA 1
ATOM 1661 C C . SER A 1 213 ? -12.076 15.853 24.768 1.00 88.38 213 SER A C 1
ATOM 1663 O O . SER A 1 213 ? -13.290 15.993 24.897 1.00 88.38 213 SER A O 1
ATOM 1665 N N . THR A 1 214 ? -11.207 16.722 25.271 1.00 85.44 214 THR A N 1
ATOM 1666 C CA . THR A 1 214 ? -11.590 17.994 25.892 1.00 85.44 214 THR A CA 1
ATOM 1667 C C . THR A 1 214 ? -11.392 19.138 24.904 1.00 85.44 214 THR A C 1
ATOM 1669 O O . THR A 1 214 ? -10.471 19.127 24.083 1.00 85.44 214 THR A O 1
ATOM 1672 N N . VAL A 1 215 ? -12.271 20.137 24.966 1.00 86.00 215 VAL A N 1
ATOM 1673 C CA . VAL A 1 215 ? -12.170 21.363 24.166 1.00 86.00 215 VAL A CA 1
ATOM 1674 C C . VAL A 1 215 ? -12.082 22.574 25.100 1.00 86.00 215 VAL A C 1
ATOM 1676 O O . VAL A 1 215 ? -12.751 22.587 26.137 1.00 86.00 215 VAL A O 1
ATOM 1679 N N . PRO A 1 216 ? -11.282 23.605 24.775 1.00 87.31 216 PRO A N 1
ATOM 1680 C CA . PRO A 1 216 ? -11.256 24.841 25.553 1.00 87.31 216 PRO A CA 1
ATOM 1681 C C . PRO A 1 216 ? -12.651 25.486 25.669 1.00 87.31 216 PRO A C 1
ATOM 1683 O O . PRO A 1 216 ? -13.455 25.359 24.742 1.00 87.31 216 PRO A O 1
ATOM 1686 N N . PRO A 1 217 ? -12.943 26.271 26.728 1.00 86.62 217 PRO A N 1
ATOM 1687 C CA . PRO A 1 217 ? -14.261 26.892 26.915 1.00 86.62 217 PRO A CA 1
ATOM 1688 C C . PRO A 1 217 ? -14.742 27.739 25.725 1.00 86.62 217 PRO A C 1
ATOM 1690 O O . PRO A 1 217 ? -15.939 27.802 25.452 1.00 86.62 217 PRO A O 1
ATOM 1693 N N . GLY A 1 218 ? -13.818 28.385 25.006 1.00 86.44 218 GLY A N 1
ATOM 1694 C CA . GLY A 1 218 ? -14.129 29.148 23.793 1.00 86.44 218 GLY A CA 1
ATOM 1695 C C . GLY A 1 218 ? -14.491 28.274 22.586 1.00 86.44 218 GLY A C 1
ATOM 1696 O O . GLY A 1 218 ? -15.324 28.675 21.778 1.00 86.44 218 GLY A O 1
ATOM 1697 N N . GLU A 1 219 ? -13.917 27.074 22.479 1.00 86.31 219 GLU A N 1
ATOM 1698 C CA . GLU A 1 219 ? -14.264 26.091 21.443 1.00 86.31 219 GLU A CA 1
ATOM 1699 C C . GLU A 1 219 ? -15.594 25.400 21.748 1.00 86.31 219 GLU A C 1
ATOM 1701 O O . GLU A 1 219 ? -16.398 25.211 20.842 1.00 86.31 219 GLU A O 1
ATOM 1706 N N . ALA A 1 220 ? -15.880 25.103 23.020 1.00 84.94 220 ALA A N 1
ATOM 1707 C CA . ALA A 1 220 ? -17.117 24.438 23.441 1.00 84.94 220 ALA A CA 1
ATOM 1708 C C . ALA A 1 220 ? -18.399 25.178 23.010 1.00 84.94 220 ALA A C 1
ATOM 1710 O O . ALA A 1 220 ? -19.448 24.562 22.854 1.00 84.94 220 ALA A O 1
ATOM 1711 N N . ARG A 1 221 ? -18.319 26.502 22.815 1.00 87.44 221 ARG A N 1
ATOM 1712 C CA . ARG A 1 221 ? -19.445 27.345 22.374 1.00 87.44 221 ARG A CA 1
ATOM 1713 C C . ARG A 1 221 ? -19.677 27.317 20.863 1.00 87.44 221 ARG A C 1
ATOM 1715 O O . ARG A 1 221 ? -20.714 27.793 20.409 1.00 87.44 221 ARG A O 1
ATOM 1722 N N . LYS A 1 222 ? -18.715 26.827 20.078 1.00 88.50 222 LYS A N 1
ATOM 1723 C CA . LYS A 1 222 ? -18.823 26.763 18.619 1.00 88.50 222 LYS A CA 1
ATOM 1724 C C . LYS A 1 222 ? -19.665 25.554 18.198 1.00 88.50 222 LYS A C 1
ATOM 1726 O O . LYS A 1 222 ? -19.623 24.525 18.882 1.00 88.50 222 LYS A O 1
ATOM 1731 N N . PRO A 1 223 ? -20.366 25.628 17.049 1.00 89.19 223 PRO A N 1
ATOM 1732 C CA . PRO A 1 223 ? -20.932 24.447 16.402 1.00 89.19 223 PRO A CA 1
ATOM 1733 C C . PRO A 1 223 ? -19.881 23.340 16.273 1.00 89.19 223 PRO A C 1
ATOM 1735 O O . PRO A 1 223 ? -18.717 23.638 16.008 1.00 89.19 223 PRO A O 1
ATOM 1738 N N . CYS A 1 224 ? -20.285 22.074 16.418 1.00 86.31 224 CYS A N 1
ATOM 1739 C CA . CYS A 1 224 ? -19.364 20.927 16.406 1.00 86.31 224 CYS A CA 1
ATOM 1740 C C . CYS A 1 224 ? -18.415 20.943 15.190 1.00 86.31 224 CYS A C 1
ATOM 1742 O O . CYS A 1 224 ? -17.204 20.772 15.336 1.00 86.31 224 CYS A O 1
ATOM 1744 N N . SER A 1 225 ? -18.947 21.289 14.011 1.00 82.06 225 SER A N 1
ATOM 1745 C CA . SER A 1 225 ? -18.198 21.395 12.753 1.00 82.06 225 SER A CA 1
ATOM 1746 C C . SER A 1 225 ? -17.065 22.430 12.765 1.00 82.06 225 SER A C 1
ATOM 1748 O O . SER A 1 225 ? -16.108 22.304 12.000 1.00 82.06 225 SER A O 1
ATOM 1750 N N . GLN A 1 226 ? -17.162 23.433 13.640 1.00 83.56 226 GLN A N 1
ATOM 1751 C CA . GLN A 1 226 ? -16.224 24.547 13.783 1.00 83.56 226 GLN A CA 1
ATOM 1752 C C . GLN A 1 226 ? -15.291 24.399 14.985 1.00 83.56 226 GLN A C 1
ATOM 1754 O O . GLN A 1 226 ? -14.414 25.244 15.179 1.00 83.56 226 GLN A O 1
ATOM 1759 N N . GLN A 1 227 ? -15.464 23.352 15.793 1.00 83.75 227 GLN A N 1
ATOM 1760 C CA . GLN A 1 227 ? -14.519 23.061 16.856 1.00 83.75 227 GLN A CA 1
ATOM 1761 C C . GLN A 1 227 ? -13.224 22.597 16.197 1.00 83.75 227 GLN A C 1
ATOM 1763 O O . GLN A 1 227 ? -13.256 21.598 15.482 1.00 83.75 227 GLN A O 1
ATOM 1768 N N . THR A 1 228 ? -12.097 23.284 16.386 1.00 78.12 228 THR A N 1
ATOM 1769 C CA . THR A 1 228 ? -10.814 22.920 15.735 1.00 78.12 228 THR A CA 1
ATOM 1770 C C . THR A 1 228 ? -9.691 22.634 16.721 1.00 78.12 228 THR A C 1
ATOM 1772 O O . THR A 1 228 ? -8.775 21.878 16.390 1.00 78.12 228 THR A O 1
ATOM 1775 N N . GLN A 1 229 ? -9.774 23.166 17.942 1.00 80.00 229 GLN A N 1
ATOM 1776 C CA . GLN A 1 229 ? -8.818 22.872 19.008 1.00 80.00 229 GLN A CA 1
ATOM 1777 C C . GLN A 1 229 ? -9.409 21.864 19.988 1.00 80.00 229 GLN A C 1
ATOM 1779 O O . GLN A 1 229 ? -10.507 22.058 20.509 1.00 80.00 229 GLN A O 1
ATOM 1784 N N . ARG A 1 230 ? -8.665 20.789 20.246 1.00 85.50 230 ARG A N 1
ATOM 1785 C CA . ARG A 1 230 ? -9.022 19.771 21.232 1.00 85.50 230 ARG A CA 1
ATOM 1786 C C . ARG A 1 230 ? -7.791 19.028 21.726 1.00 85.50 230 ARG A C 1
ATOM 1788 O O . ARG A 1 230 ? -6.808 18.914 20.989 1.00 85.50 230 ARG A O 1
ATOM 1795 N N . THR A 1 231 ? -7.898 18.492 22.932 1.00 85.06 231 THR A N 1
ATOM 1796 C CA . THR A 1 231 ? -6.879 17.661 23.570 1.00 85.06 231 THR A CA 1
ATOM 1797 C C . THR A 1 231 ? -7.504 16.329 23.946 1.00 85.06 231 THR A C 1
ATOM 1799 O O . THR A 1 231 ? -8.479 16.297 24.696 1.00 85.06 231 THR A O 1
ATOM 1802 N N . GLU A 1 232 ? -6.950 15.238 23.426 1.00 88.62 232 GLU A N 1
ATOM 1803 C CA . GLU A 1 232 ? -7.327 13.889 23.848 1.00 88.62 232 GLU A CA 1
ATOM 1804 C C . GLU A 1 232 ? -6.716 13.601 25.219 1.00 88.62 232 GLU A C 1
ATOM 1806 O O . GLU A 1 232 ? -5.510 13.744 25.412 1.00 88.62 232 GLU A O 1
ATOM 1811 N N . THR A 1 233 ? -7.560 13.234 26.178 1.00 89.12 233 THR A N 1
ATOM 1812 C CA . THR A 1 233 ? -7.158 12.830 27.534 1.00 89.12 233 THR A CA 1
ATOM 1813 C C . THR A 1 233 ? -7.207 11.318 27.712 1.00 89.12 233 THR A C 1
ATOM 1815 O O . THR A 1 233 ? -6.519 10.783 28.574 1.00 89.12 233 THR A O 1
ATOM 1818 N N . VAL A 1 234 ? -8.012 10.632 26.896 1.00 93.94 234 VAL A N 1
ATOM 1819 C CA . VAL A 1 234 ? -8.078 9.170 26.805 1.00 93.94 234 VAL A CA 1
ATOM 1820 C C . VAL A 1 234 ? -8.153 8.798 25.331 1.00 93.94 234 VAL A C 1
ATOM 1822 O O . VAL A 1 234 ? -8.924 9.397 24.582 1.00 93.94 234 VAL A O 1
ATOM 1825 N N . ASN A 1 235 ? -7.360 7.814 24.918 1.00 96.38 235 ASN A N 1
ATOM 1826 C CA . ASN A 1 235 ? -7.464 7.204 23.599 1.00 96.38 235 ASN A CA 1
ATOM 1827 C C . ASN A 1 235 ? -7.007 5.743 23.694 1.00 96.38 235 ASN A C 1
ATOM 1829 O O . ASN A 1 235 ? -5.832 5.421 23.509 1.00 96.38 235 ASN A O 1
ATOM 1833 N N . THR A 1 236 ? -7.941 4.856 24.030 1.00 97.38 236 THR A N 1
ATOM 1834 C CA . THR A 1 236 ? -7.673 3.420 24.192 1.00 97.38 236 THR A CA 1
ATOM 1835 C C . THR A 1 236 ? -7.358 2.736 22.862 1.00 97.38 236 THR A C 1
ATOM 1837 O O . THR A 1 236 ? -6.791 1.647 22.863 1.00 97.38 236 THR A O 1
ATOM 1840 N N . THR A 1 237 ? -7.695 3.368 21.731 1.00 96.44 237 THR A N 1
ATOM 1841 C CA . THR A 1 237 ? -7.349 2.882 20.388 1.00 96.44 237 THR A CA 1
ATOM 1842 C C . THR A 1 237 ? -5.849 3.031 20.147 1.00 96.44 237 THR A C 1
ATOM 1844 O O . THR A 1 237 ? -5.174 2.044 19.875 1.00 96.44 237 THR A O 1
ATOM 1847 N N . ASN A 1 238 ? -5.294 4.230 20.350 1.00 97.19 238 ASN A N 1
ATOM 1848 C CA . ASN A 1 238 ? -3.847 4.444 20.239 1.00 97.19 238 ASN A CA 1
ATOM 1849 C C . ASN A 1 238 ? -3.081 3.658 21.315 1.00 97.19 238 ASN A C 1
ATOM 1851 O O . ASN A 1 238 ? -2.036 3.084 21.026 1.00 97.19 238 ASN A O 1
ATOM 1855 N N . ALA A 1 239 ? -3.608 3.593 22.545 1.00 97.69 239 ALA A N 1
ATOM 1856 C CA . ALA A 1 239 ? -2.980 2.823 23.619 1.00 97.69 239 ALA A CA 1
ATOM 1857 C C . ALA A 1 239 ? -2.915 1.319 23.301 1.00 97.69 239 ALA A C 1
ATOM 1859 O O . ALA A 1 239 ? -1.920 0.673 23.626 1.00 97.69 239 ALA A O 1
ATOM 1860 N N . LEU A 1 240 ? -3.942 0.768 22.639 1.00 98.25 240 LEU A N 1
ATOM 1861 C CA . LEU A 1 240 ? -3.920 -0.609 22.154 1.00 98.25 240 LEU A CA 1
ATOM 1862 C C . LEU A 1 240 ? -2.768 -0.822 21.169 1.00 98.25 240 LEU A C 1
ATOM 1864 O O . LEU A 1 240 ? -1.966 -1.728 21.373 1.00 98.25 240 LEU A O 1
ATOM 1868 N N . PHE A 1 241 ? -2.656 0.006 20.130 1.00 98.56 241 PHE A N 1
ATOM 1869 C CA . PHE A 1 241 ? -1.610 -0.172 19.120 1.00 98.56 241 PHE A CA 1
ATOM 1870 C C . PHE A 1 241 ? -0.202 0.021 19.687 1.00 98.56 241 PHE A C 1
ATOM 1872 O O . PHE A 1 241 ? 0.663 -0.815 19.437 1.00 98.56 241 PHE A O 1
ATOM 1879 N N . ALA A 1 242 ? 0.005 1.019 20.548 1.00 97.44 242 ALA A N 1
ATOM 1880 C CA . ALA A 1 242 ? 1.268 1.186 21.266 1.00 97.44 242 ALA A CA 1
ATOM 1881 C C . ALA A 1 242 ? 1.610 -0.049 22.124 1.00 97.44 242 ALA A C 1
ATOM 1883 O O . ALA A 1 242 ? 2.743 -0.522 22.126 1.00 97.44 242 ALA A O 1
ATOM 1884 N N . SER A 1 243 ? 0.622 -0.661 22.795 1.00 97.75 243 SER A N 1
ATOM 1885 C CA . SER A 1 243 ? 0.846 -1.895 23.573 1.00 97.75 243 SER A CA 1
ATOM 1886 C C . SER A 1 243 ? 1.244 -3.111 22.722 1.00 97.75 243 SER A C 1
ATOM 1888 O O . SER A 1 243 ? 1.763 -4.091 23.254 1.00 97.75 243 SER A O 1
ATOM 1890 N N . LEU A 1 244 ? 1.014 -3.045 21.408 1.00 98.38 244 LEU A N 1
ATOM 1891 C CA . LEU A 1 244 ? 1.395 -4.059 20.424 1.00 98.38 244 LEU A CA 1
ATOM 1892 C C . LEU A 1 244 ? 2.712 -3.711 19.700 1.00 98.38 244 LEU A C 1
ATOM 1894 O O . LEU A 1 244 ? 3.142 -4.472 18.833 1.00 98.38 244 LEU A O 1
ATOM 1898 N N . GLY A 1 245 ? 3.363 -2.593 20.053 1.00 97.75 245 GLY A N 1
ATOM 1899 C CA . GLY A 1 245 ? 4.568 -2.085 19.386 1.00 97.75 245 GLY A CA 1
ATOM 1900 C C . GLY A 1 245 ? 4.296 -1.461 18.014 1.00 97.75 245 GLY A C 1
ATOM 1901 O O . GLY A 1 245 ? 5.173 -1.462 17.154 1.00 97.75 245 GLY A O 1
ATOM 1902 N N . LEU A 1 246 ? 3.067 -0.991 17.778 1.00 98.31 246 LEU A N 1
ATOM 1903 C CA . LEU A 1 246 ? 2.591 -0.418 16.513 1.00 98.31 246 LEU A CA 1
ATOM 1904 C C . LEU A 1 246 ? 2.438 1.106 16.635 1.00 98.31 246 LEU A C 1
ATOM 1906 O O . LEU A 1 246 ? 1.377 1.669 16.357 1.00 98.31 246 LEU A O 1
ATOM 1910 N N . ASP A 1 247 ? 3.476 1.773 17.139 1.00 95.50 247 ASP A N 1
ATOM 1911 C CA . ASP A 1 247 ? 3.402 3.156 17.617 1.00 95.50 247 ASP A CA 1
ATOM 1912 C C . ASP A 1 247 ? 3.073 4.188 16.532 1.00 95.50 247 ASP A C 1
ATOM 1914 O O . ASP A 1 247 ? 2.636 5.298 16.852 1.00 95.50 247 ASP A O 1
ATOM 1918 N N . THR A 1 248 ? 3.265 3.864 15.249 1.00 97.44 248 THR A N 1
ATOM 1919 C CA . THR A 1 248 ? 2.915 4.781 14.153 1.00 97.44 248 THR A CA 1
ATOM 1920 C C . THR A 1 248 ? 1.420 4.788 13.845 1.00 97.44 248 THR A C 1
ATOM 1922 O O . THR A 1 248 ? 0.947 5.741 13.223 1.00 97.44 248 THR A O 1
ATOM 1925 N N . LEU A 1 249 ? 0.667 3.780 14.305 1.00 98.38 249 LEU A N 1
ATOM 1926 C CA . LEU A 1 249 ? -0.786 3.704 14.162 1.00 98.38 249 LEU A CA 1
ATOM 1927 C C . LEU A 1 249 ? -1.451 4.629 15.182 1.00 98.38 249 LEU A C 1
ATOM 1929 O O . LEU A 1 249 ? -1.730 4.259 16.324 1.00 98.38 249 LEU A O 1
ATOM 1933 N N . GLN A 1 250 ? -1.692 5.868 14.762 1.00 96.25 250 GLN A N 1
ATOM 1934 C CA . GLN A 1 250 ? -2.242 6.911 15.620 1.00 96.25 250 GLN A CA 1
ATOM 1935 C C . GLN A 1 250 ? -3.464 7.539 14.967 1.00 96.25 250 GLN A C 1
ATOM 1937 O O . GLN A 1 250 ? -3.403 8.051 13.851 1.00 96.25 250 GLN A O 1
ATOM 1942 N N . MET A 1 251 ? -4.570 7.579 15.699 1.00 93.06 251 MET A N 1
ATOM 1943 C CA . MET A 1 251 ? -5.770 8.311 15.326 1.00 93.06 251 MET A CA 1
ATOM 1944 C C . MET A 1 251 ? -6.090 9.324 16.415 1.00 93.06 251 MET A C 1
ATOM 1946 O O . MET A 1 251 ? -6.572 8.957 17.482 1.00 93.06 251 MET A O 1
ATOM 1950 N N . SER A 1 252 ? -5.834 10.600 16.137 1.00 91.31 252 SER A N 1
ATOM 1951 C CA . SER A 1 252 ? -6.008 11.672 17.110 1.00 91.31 252 SER A CA 1
ATOM 1952 C C . SER A 1 252 ? -6.867 12.821 16.599 1.00 91.31 252 SER A C 1
ATOM 1954 O O . SER A 1 252 ? -7.082 13.006 15.407 1.00 91.31 252 SER A O 1
ATOM 1956 N N . ARG A 1 253 ? -7.343 13.637 17.538 1.00 89.31 253 ARG A N 1
ATOM 1957 C CA . ARG A 1 253 ? -8.201 14.809 17.327 1.00 89.31 253 ARG A CA 1
ATOM 1958 C C . ARG A 1 253 ? -9.545 14.508 16.663 1.00 89.31 253 ARG A C 1
ATOM 1960 O O . ARG A 1 253 ? -10.127 15.395 16.030 1.00 89.31 253 ARG A O 1
ATOM 1967 N N . THR A 1 254 ? -10.089 13.321 16.910 1.00 91.12 254 THR A N 1
ATOM 1968 C CA . THR A 1 254 ? -11.491 13.023 16.587 1.00 91.12 254 THR A CA 1
ATOM 1969 C C . THR A 1 254 ? -12.435 13.822 17.501 1.00 91.12 254 THR A C 1
ATOM 1971 O O . THR A 1 254 ? -12.104 14.173 18.644 1.00 91.12 254 THR A O 1
ATOM 1974 N N . ARG A 1 255 ? -13.601 14.206 16.980 1.00 88.88 255 ARG A N 1
ATOM 1975 C CA . ARG A 1 255 ? -14.571 15.075 17.656 1.00 88.88 255 ARG A CA 1
ATOM 1976 C C . ARG A 1 255 ? -15.539 14.248 18.489 1.00 88.88 255 ARG A C 1
ATOM 1978 O O . ARG A 1 255 ? -16.283 13.444 17.947 1.00 88.88 255 ARG A O 1
ATOM 1985 N N . GLY A 1 256 ? -15.629 14.535 19.785 1.00 90.12 256 GLY A N 1
ATOM 1986 C CA . GLY A 1 256 ? -16.585 13.840 20.653 1.00 90.12 256 GLY A CA 1
ATOM 1987 C C . GLY A 1 256 ? -18.055 14.130 20.351 1.00 90.12 256 GLY A C 1
ATOM 1988 O O . GLY A 1 256 ? -18.912 13.321 20.676 1.00 90.12 256 GLY A O 1
ATOM 1989 N N . CYS A 1 257 ? -18.372 15.256 19.708 1.00 89.44 257 CYS A N 1
ATOM 1990 C CA . CYS A 1 257 ? -19.756 15.637 19.419 1.00 89.44 257 CYS A CA 1
ATOM 1991 C C . CYS A 1 257 ? -20.356 14.947 18.183 1.00 89.44 257 CYS A C 1
ATOM 1993 O O . CYS A 1 257 ? -21.562 14.718 18.170 1.00 89.44 257 CYS A O 1
ATOM 1995 N N . ASP A 1 258 ? -19.554 14.582 17.179 1.00 91.69 258 ASP A N 1
ATOM 1996 C CA . ASP A 1 258 ? -20.048 13.963 15.938 1.00 91.69 258 ASP A CA 1
ATOM 1997 C C . ASP A 1 258 ? -19.161 12.834 15.385 1.00 91.69 258 ASP A C 1
ATOM 1999 O O . ASP A 1 258 ? -19.503 12.254 14.363 1.00 91.69 258 ASP A O 1
ATOM 2003 N N . GLY A 1 259 ? -18.036 12.506 16.023 1.00 92.31 259 GLY A N 1
ATOM 2004 C CA . GLY A 1 259 ? -17.080 11.494 15.561 1.00 92.31 259 GLY A CA 1
ATOM 2005 C C . GLY A 1 259 ? -16.220 11.916 14.366 1.00 92.31 259 GLY A C 1
ATOM 2006 O O . GLY A 1 259 ? -15.271 11.210 14.030 1.00 92.31 259 GLY A O 1
ATOM 2007 N N . SER A 1 260 ? -16.493 13.065 13.741 1.00 90.69 260 SER A N 1
ATOM 2008 C CA . SER A 1 260 ? -15.700 13.572 12.621 1.00 90.69 260 SER A CA 1
ATOM 2009 C C . SER A 1 260 ? -14.301 13.993 13.068 1.00 90.69 260 SER A C 1
ATOM 2011 O O . SER A 1 260 ? -13.998 14.088 14.256 1.00 90.69 260 SER A O 1
ATOM 2013 N N . PHE A 1 261 ? -13.410 14.258 12.120 1.00 86.50 261 PHE A N 1
ATOM 2014 C CA . PHE A 1 261 ? -12.031 14.665 12.418 1.00 86.50 261 PHE A CA 1
ATOM 2015 C C . PHE A 1 261 ? -11.499 15.723 11.448 1.00 86.50 261 PHE A C 1
ATOM 2017 O O . PHE A 1 261 ? -10.297 15.955 11.325 1.00 86.50 261 PHE A O 1
ATOM 2024 N N . TYR A 1 262 ? -12.409 16.422 10.772 1.00 80.69 262 TYR A N 1
ATOM 2025 C CA . TYR A 1 262 ? -12.045 17.474 9.840 1.00 80.69 262 TYR A CA 1
ATOM 2026 C C . TYR A 1 262 ? -11.289 18.620 10.536 1.00 80.69 262 TYR A C 1
ATOM 2028 O O . TYR A 1 262 ? -11.670 19.114 11.605 1.00 80.69 262 TYR A O 1
ATOM 2036 N N . ASN A 1 263 ? -10.207 19.061 9.900 1.00 72.19 263 ASN A N 1
ATOM 2037 C CA . ASN A 1 263 ? -9.433 20.253 10.243 1.00 72.19 263 ASN A CA 1
ATOM 2038 C C . ASN A 1 263 ? -9.465 21.237 9.058 1.00 72.19 263 ASN A C 1
ATOM 2040 O O . ASN A 1 263 ? -10.162 20.999 8.074 1.00 72.19 263 ASN A O 1
ATOM 2044 N N . SER A 1 264 ? -8.709 22.336 9.120 1.00 65.06 264 SER A N 1
ATOM 2045 C CA . SER A 1 264 ? -8.607 23.301 8.009 1.00 65.06 264 SER A CA 1
ATOM 2046 C C . SER A 1 264 ? -8.103 22.689 6.694 1.00 65.06 264 SER A C 1
ATOM 2048 O O . SER A 1 264 ? -8.252 23.307 5.648 1.00 65.06 264 SER A O 1
ATOM 2050 N N . ALA A 1 265 ? -7.530 21.484 6.744 1.00 60.03 265 ALA A N 1
ATOM 2051 C CA . ALA A 1 265 ? -7.086 20.709 5.593 1.00 60.03 265 ALA A CA 1
ATOM 2052 C C . ALA A 1 265 ? -8.140 19.731 5.048 1.00 60.03 265 ALA A C 1
ATOM 2054 O O . ALA A 1 265 ? -7.839 18.961 4.146 1.00 60.03 265 ALA A O 1
ATOM 2055 N N . GLY A 1 266 ? -9.340 19.689 5.633 1.00 63.97 266 GLY A N 1
ATOM 2056 C CA . GLY A 1 266 ? -10.465 18.907 5.123 1.00 63.97 266 GLY A CA 1
ATOM 2057 C C . GLY A 1 266 ? -10.447 17.401 5.407 1.00 63.97 266 GLY A C 1
ATOM 2058 O O . GLY A 1 266 ? -11.432 16.749 5.090 1.00 63.97 266 GLY A O 1
ATOM 2059 N N . SER A 1 267 ? -9.405 16.808 6.009 1.00 74.25 267 SER A N 1
ATOM 2060 C CA . SER A 1 267 ? -9.384 15.349 6.301 1.00 74.25 267 SER A CA 1
ATOM 2061 C C . SER A 1 267 ? -8.640 14.944 7.583 1.00 74.25 267 SER A C 1
ATOM 2063 O O . SER A 1 267 ? -8.359 13.772 7.789 1.00 74.25 267 SER A O 1
ATOM 2065 N N . GLY A 1 268 ? -8.296 15.887 8.466 1.00 81.19 268 GLY A N 1
ATOM 2066 C CA . GLY A 1 268 ? -7.546 15.556 9.689 1.00 81.19 268 GLY A CA 1
ATOM 2067 C C . GLY A 1 268 ? -6.057 15.274 9.438 1.00 81.19 268 GLY A C 1
ATOM 2068 O O . GLY A 1 268 ? -5.379 14.721 10.302 1.00 81.19 268 GLY A O 1
ATOM 2069 N N . VAL A 1 269 ? -5.532 15.688 8.275 1.00 87.19 269 VAL A N 1
ATOM 2070 C CA . VAL A 1 269 ? -4.108 15.584 7.899 1.00 87.19 269 VAL A CA 1
ATOM 2071 C C . VAL A 1 269 ? -3.216 16.069 9.046 1.00 87.19 269 VAL A C 1
ATOM 2073 O O . VAL A 1 269 ? -3.478 17.124 9.636 1.00 87.19 269 VAL A O 1
ATOM 2076 N N . GLY A 1 270 ? -2.190 15.276 9.365 1.00 87.88 270 GLY A N 1
ATOM 2077 C CA . GLY A 1 270 ? -1.263 15.509 10.476 1.00 87.88 270 GLY A CA 1
ATOM 2078 C C . GLY A 1 270 ? -1.714 14.955 11.833 1.00 87.88 270 GLY A C 1
ATOM 2079 O O . GLY A 1 270 ? -0.927 14.966 12.782 1.00 87.88 270 GLY A O 1
ATOM 2080 N N . TRP A 1 271 ? -2.934 14.418 11.945 1.00 91.25 271 TRP A N 1
ATOM 2081 C CA . TRP A 1 271 ? -3.472 13.845 13.192 1.00 91.25 271 TRP A CA 1
ATOM 2082 C C . TRP A 1 271 ? -3.877 12.374 13.091 1.00 91.25 271 TRP A C 1
ATOM 2084 O O . TRP A 1 271 ? -4.136 11.752 14.119 1.00 91.25 271 TRP A O 1
ATOM 2094 N N . HIS A 1 272 ? -3.873 11.814 11.884 1.00 93.56 272 HIS A N 1
ATOM 2095 C CA . HIS A 1 272 ? -4.076 10.391 11.639 1.00 93.56 272 HIS A CA 1
ATOM 2096 C C . HIS A 1 272 ? -2.887 9.863 10.850 1.00 93.56 272 HIS A C 1
ATOM 2098 O O . HIS A 1 272 ? -2.545 10.440 9.817 1.00 93.56 272 HIS A O 1
ATOM 2104 N N . HIS A 1 273 ? -2.268 8.800 11.348 1.00 96.06 273 HIS A N 1
ATOM 2105 C CA . HIS A 1 273 ? -1.012 8.266 10.835 1.00 96.06 273 HIS A CA 1
ATOM 2106 C C . HIS A 1 273 ? -1.080 6.751 10.794 1.00 96.06 273 HIS A C 1
ATOM 2108 O O . HIS A 1 273 ? -1.613 6.126 11.712 1.00 96.06 273 HIS A O 1
ATOM 2114 N N . MET A 1 274 ? -0.543 6.187 9.718 1.00 98.25 274 MET A N 1
ATOM 2115 C CA . MET A 1 274 ? -0.251 4.767 9.586 1.00 98.25 274 MET A CA 1
ATOM 2116 C C . MET A 1 274 ? 0.992 4.651 8.702 1.00 98.25 274 MET A C 1
ATOM 2118 O O . MET A 1 274 ? 1.001 5.222 7.612 1.00 98.25 274 MET A O 1
ATOM 2122 N N . THR A 1 275 ? 2.030 3.944 9.149 1.00 98.56 275 THR A N 1
ATOM 2123 C CA . THR A 1 275 ? 3.076 3.469 8.225 1.00 98.56 275 THR A CA 1
ATOM 2124 C C . THR A 1 275 ? 2.637 2.152 7.603 1.00 98.56 275 THR A C 1
ATOM 2126 O O . THR A 1 275 ? 1.834 1.414 8.190 1.00 98.56 275 THR A O 1
ATOM 2129 N N . ALA A 1 276 ? 3.152 1.832 6.418 1.00 98.81 276 ALA A N 1
ATOM 2130 C CA . ALA A 1 276 ? 2.867 0.556 5.779 1.00 98.81 276 ALA A CA 1
ATOM 2131 C C . ALA A 1 276 ? 3.343 -0.607 6.662 1.00 98.81 276 ALA A C 1
ATOM 2133 O O . ALA A 1 276 ? 2.620 -1.589 6.819 1.00 98.81 276 ALA A O 1
ATOM 2134 N N . TRP A 1 277 ? 4.503 -0.473 7.313 1.00 98.75 277 TRP A N 1
ATOM 2135 C CA . TRP A 1 277 ? 5.055 -1.532 8.155 1.00 98.75 277 TRP A CA 1
ATOM 2136 C C . TRP A 1 277 ? 4.201 -1.852 9.386 1.00 98.75 277 TRP A C 1
ATOM 2138 O O . TRP A 1 277 ? 3.848 -3.013 9.592 1.00 98.75 277 TRP A O 1
ATOM 2148 N N . ASP A 1 278 ? 3.774 -0.856 10.168 1.00 98.81 278 ASP A N 1
ATOM 2149 C CA . ASP A 1 278 ? 2.901 -1.134 11.320 1.00 98.81 278 ASP A CA 1
ATOM 2150 C C . ASP A 1 278 ? 1.517 -1.616 10.885 1.00 98.81 278 ASP A C 1
ATOM 2152 O O . ASP A 1 278 ? 0.892 -2.422 11.576 1.00 98.81 278 ASP A O 1
ATOM 2156 N N . THR A 1 279 ? 1.051 -1.175 9.715 1.00 98.94 279 THR A N 1
ATOM 2157 C CA . THR A 1 279 ? -0.186 -1.689 9.119 1.00 98.94 279 THR A CA 1
ATOM 2158 C C . THR A 1 279 ? -0.046 -3.171 8.765 1.00 98.94 279 THR A C 1
ATOM 2160 O O . THR A 1 279 ? -0.934 -3.962 9.082 1.00 98.94 279 THR A O 1
ATOM 2163 N N . ALA A 1 280 ? 1.080 -3.575 8.170 1.00 98.94 280 ALA A N 1
ATOM 2164 C CA . ALA A 1 280 ? 1.364 -4.971 7.855 1.00 98.94 280 ALA A CA 1
ATOM 2165 C C . ALA A 1 280 ? 1.504 -5.828 9.126 1.00 98.94 280 ALA A C 1
ATOM 2167 O O . ALA A 1 280 ? 0.936 -6.917 9.197 1.00 98.94 280 ALA A O 1
ATOM 2168 N N . ARG A 1 281 ? 2.172 -5.317 10.170 1.00 98.81 281 ARG A N 1
ATOM 2169 C CA . ARG A 1 281 ? 2.267 -5.992 11.477 1.00 98.81 281 ARG A CA 1
ATOM 2170 C C . ARG A 1 281 ? 0.900 -6.138 12.161 1.00 98.81 281 ARG A C 1
ATOM 2172 O O . ARG A 1 281 ? 0.617 -7.190 12.733 1.00 98.81 281 ARG A O 1
ATOM 2179 N N . LEU A 1 282 ? 0.016 -5.141 12.057 1.00 98.88 282 LEU A N 1
ATOM 2180 C CA . LEU A 1 282 ? -1.368 -5.259 12.532 1.00 98.88 282 LEU A CA 1
ATOM 2181 C C . LEU A 1 282 ? -2.136 -6.350 11.777 1.00 98.88 282 LEU A C 1
ATOM 2183 O O . LEU A 1 282 ? -2.816 -7.161 12.398 1.00 98.88 282 LEU A O 1
ATOM 2187 N N . LEU A 1 283 ? -2.015 -6.400 10.451 1.00 98.94 283 LEU A N 1
ATOM 2188 C CA . LEU A 1 283 ? -2.640 -7.445 9.637 1.00 98.94 283 LEU A CA 1
ATOM 2189 C C . LEU A 1 283 ? -2.080 -8.837 9.963 1.00 98.94 283 LEU A C 1
ATOM 2191 O O . LEU A 1 283 ? -2.847 -9.793 10.003 1.00 98.94 283 LEU A O 1
ATOM 2195 N N . TRP A 1 284 ? -0.790 -8.950 10.295 1.00 98.69 284 TRP A N 1
ATOM 2196 C CA . TRP A 1 284 ? -0.184 -10.210 10.738 1.00 98.69 284 TRP A CA 1
ATOM 2197 C C . TRP A 1 284 ? -0.793 -10.678 12.063 1.00 98.69 284 TRP A C 1
ATOM 2199 O O . TRP A 1 284 ? -1.162 -11.838 12.212 1.00 98.69 284 TRP A O 1
ATOM 2209 N N . LEU A 1 285 ? -1.012 -9.761 13.005 1.00 98.69 285 LEU A N 1
ATOM 2210 C CA . LEU A 1 285 ? -1.722 -10.067 14.246 1.00 98.69 285 LEU A CA 1
ATOM 2211 C C . LEU A 1 285 ? -3.174 -10.521 14.027 1.00 98.69 285 LEU A C 1
ATOM 2213 O O . LEU A 1 285 ? -3.694 -11.261 14.866 1.00 98.69 285 LEU A O 1
ATOM 2217 N N . LEU A 1 286 ? -3.828 -10.073 12.952 1.00 98.69 286 LEU A N 1
ATOM 2218 C CA . LEU A 1 286 ? -5.204 -10.434 12.596 1.00 98.69 286 LEU A CA 1
ATOM 2219 C C . LEU A 1 286 ? -5.297 -11.736 11.787 1.00 98.69 286 LEU A C 1
ATOM 2221 O O . LEU A 1 286 ? -6.345 -12.374 11.800 1.00 98.69 286 LEU A O 1
ATOM 2225 N N . ASP A 1 287 ? -4.234 -12.153 11.103 1.00 98.31 287 ASP A N 1
ATOM 2226 C CA . ASP A 1 287 ? -4.243 -13.367 10.293 1.00 98.31 287 ASP A CA 1
ATOM 2227 C C . ASP A 1 287 ? -3.992 -14.620 11.139 1.00 98.31 287 ASP A C 1
ATOM 2229 O O . ASP A 1 287 ? -2.859 -14.989 11.440 1.00 98.31 287 ASP A O 1
ATOM 2233 N N . THR A 1 288 ? -5.067 -15.316 11.498 1.00 96.19 288 THR A N 1
ATOM 2234 C CA . THR A 1 288 ? -5.020 -16.543 12.310 1.00 96.19 288 THR A CA 1
ATOM 2235 C C . THR A 1 288 ? -4.380 -17.739 11.603 1.00 96.19 288 THR A C 1
ATOM 2237 O O . THR A 1 288 ? -4.069 -18.729 12.265 1.00 96.19 288 THR A O 1
ATOM 2240 N N . SER A 1 289 ? -4.188 -17.666 10.281 1.00 93.38 289 SER A N 1
ATOM 2241 C CA . SER A 1 289 ? -3.525 -18.718 9.502 1.00 93.38 289 SER A CA 1
ATOM 2242 C C . SER A 1 289 ? -2.025 -18.492 9.326 1.00 93.38 289 SER A C 1
ATOM 2244 O O . SER A 1 289 ? -1.319 -19.417 8.937 1.00 93.38 289 SER A O 1
ATOM 2246 N N . ALA A 1 290 ? -1.532 -17.284 9.614 1.00 95.50 290 ALA A N 1
ATOM 2247 C CA . ALA A 1 290 ? -0.107 -16.993 9.572 1.00 95.50 290 ALA A CA 1
ATOM 2248 C C . ALA A 1 290 ? 0.607 -17.582 10.806 1.00 95.50 290 ALA A C 1
ATOM 2250 O O . ALA A 1 290 ? -0.007 -17.734 11.870 1.00 95.50 290 ALA A O 1
ATOM 2251 N N . PRO A 1 291 ? 1.918 -17.876 10.718 1.00 94.12 291 PRO A N 1
ATOM 2252 C CA . PRO A 1 291 ? 2.731 -18.176 11.891 1.00 94.12 291 PRO A CA 1
ATOM 2253 C C . PRO A 1 291 ? 2.587 -17.083 12.953 1.00 94.12 291 PRO A C 1
ATOM 2255 O O . PRO A 1 291 ? 2.534 -15.901 12.620 1.00 94.12 291 PRO A O 1
ATOM 2258 N N . ALA A 1 292 ? 2.540 -17.456 14.233 1.00 91.38 292 ALA A N 1
ATOM 2259 C CA . ALA A 1 292 ? 2.365 -16.478 15.303 1.00 91.38 292 ALA A CA 1
ATOM 2260 C C . ALA A 1 292 ? 3.508 -15.438 15.300 1.00 91.38 292 ALA A C 1
ATOM 2262 O O . ALA A 1 292 ? 4.680 -15.826 15.243 1.00 91.38 292 ALA A O 1
ATOM 2263 N N . PRO A 1 293 ? 3.199 -14.132 15.383 1.00 93.81 293 PRO A N 1
ATOM 2264 C CA . PRO A 1 293 ? 4.222 -13.098 15.421 1.00 93.81 293 PRO A CA 1
ATOM 2265 C C . PRO A 1 293 ? 5.078 -13.193 16.686 1.00 93.81 293 PRO A C 1
ATOM 2267 O O . PRO A 1 293 ? 4.562 -13.401 17.784 1.00 93.81 293 PRO A O 1
ATOM 2270 N N . GLY A 1 294 ? 6.393 -13.026 16.524 1.00 90.50 294 GLY A N 1
ATOM 2271 C CA . GLY A 1 294 ? 7.380 -13.242 17.588 1.00 90.50 294 GLY A CA 1
ATOM 2272 C C . GLY A 1 294 ? 8.122 -11.995 18.067 1.00 90.50 294 GLY A C 1
ATOM 2273 O O . GLY A 1 294 ? 9.086 -12.141 18.815 1.00 90.50 294 GLY A O 1
ATOM 2274 N N . TRP A 1 295 ? 7.730 -10.791 17.631 1.00 97.00 295 TRP A N 1
ATOM 2275 C CA . TRP A 1 295 ? 8.469 -9.583 18.001 1.00 97.00 295 TRP A CA 1
ATOM 2276 C C . TRP A 1 295 ? 8.287 -9.206 19.467 1.00 97.00 295 TRP A C 1
ATOM 2278 O O . TRP A 1 295 ? 7.291 -9.555 20.108 1.00 97.00 295 TRP A O 1
ATOM 2288 N N . LEU A 1 296 ? 9.266 -8.479 19.994 1.00 97.69 296 LEU A N 1
ATOM 2289 C CA . LEU A 1 296 ? 9.286 -8.018 21.369 1.00 97.69 296 LEU A CA 1
ATOM 2290 C C . LEU A 1 296 ? 8.748 -6.591 21.486 1.00 97.69 296 LEU A C 1
ATOM 2292 O O . LEU A 1 296 ? 9.156 -5.696 20.755 1.00 97.69 296 LEU A O 1
ATOM 2296 N N . VAL A 1 297 ? 7.895 -6.375 22.481 1.00 97.06 297 VAL A N 1
ATOM 2297 C CA . VAL A 1 297 ? 7.433 -5.068 22.948 1.00 97.06 297 VAL A CA 1
ATOM 2298 C C . VAL A 1 297 ? 7.896 -4.927 24.393 1.00 97.06 297 VAL A C 1
ATOM 2300 O O . VAL A 1 297 ? 7.525 -5.726 25.252 1.00 97.06 297 VAL A O 1
ATOM 2303 N N . ASN A 1 298 ? 8.757 -3.947 24.676 1.00 94.06 298 ASN A N 1
ATOM 2304 C CA . ASN A 1 298 ? 9.366 -3.766 26.003 1.00 94.06 298 ASN A CA 1
ATOM 2305 C C . ASN A 1 298 ? 10.035 -5.048 26.553 1.00 94.06 298 ASN A C 1
ATOM 2307 O O . ASN A 1 298 ? 9.943 -5.362 27.741 1.00 94.06 298 ASN A O 1
ATOM 2311 N N . GLY A 1 299 ? 10.686 -5.817 25.673 1.00 95.56 299 GLY A N 1
ATOM 2312 C CA . GLY A 1 299 ? 11.381 -7.062 26.020 1.00 95.56 299 GLY A CA 1
ATOM 2313 C C . GLY A 1 299 ? 10.474 -8.270 26.288 1.00 95.56 299 GLY A C 1
ATOM 2314 O O . GLY A 1 299 ? 10.978 -9.314 26.692 1.00 95.56 299 GLY A O 1
ATOM 2315 N N . GLN A 1 300 ? 9.160 -8.151 26.078 1.00 96.31 300 GLN A N 1
ATOM 2316 C CA . GLN A 1 300 ? 8.203 -9.258 26.164 1.00 96.31 300 GLN A CA 1
ATOM 2317 C C . GLN A 1 300 ? 7.639 -9.582 24.779 1.00 96.31 300 GLN A C 1
ATOM 2319 O O . GLN A 1 300 ? 7.485 -8.659 23.984 1.00 96.31 300 GLN A O 1
ATOM 2324 N N . PRO A 1 301 ? 7.296 -10.845 24.473 1.00 97.00 301 PRO A N 1
ATOM 2325 C CA . PRO A 1 301 ? 6.599 -11.171 23.233 1.00 97.00 301 PRO A CA 1
ATOM 2326 C C . PRO A 1 301 ? 5.334 -10.330 23.067 1.00 97.00 301 PRO A C 1
ATOM 2328 O O . PRO A 1 301 ? 4.608 -10.096 24.040 1.00 97.00 301 PRO A O 1
ATOM 2331 N N . VAL A 1 302 ? 5.062 -9.891 21.839 1.00 98.06 302 VAL A N 1
ATOM 2332 C CA . VAL A 1 302 ? 3.839 -9.158 21.518 1.00 98.06 302 VAL A CA 1
ATOM 2333 C C . VAL A 1 302 ? 2.609 -9.932 21.990 1.00 98.06 302 VAL A C 1
ATOM 2335 O O . VAL A 1 302 ? 2.516 -11.155 21.854 1.00 98.06 302 VAL A O 1
ATOM 2338 N N . ASN A 1 303 ? 1.634 -9.211 22.544 1.00 96.62 303 ASN A N 1
ATOM 2339 C CA . ASN A 1 303 ? 0.378 -9.803 22.977 1.00 96.62 303 ASN A CA 1
ATOM 2340 C C . ASN A 1 303 ? -0.493 -10.191 21.769 1.00 96.62 303 ASN A C 1
ATOM 2342 O O . ASN A 1 303 ? -1.451 -9.500 21.426 1.00 96.62 303 ASN A O 1
ATOM 2346 N N . ALA A 1 304 ? -0.190 -11.326 21.139 1.00 93.94 304 ALA A N 1
ATOM 2347 C CA . ALA A 1 304 ? -0.973 -11.860 20.029 1.00 93.94 304 ALA A CA 1
ATOM 2348 C C . ALA A 1 304 ? -2.405 -12.263 20.433 1.00 93.94 304 ALA A C 1
ATOM 2350 O O . ALA A 1 304 ? -3.246 -12.455 19.556 1.00 93.94 304 ALA A O 1
ATOM 2351 N N . THR A 1 305 ? -2.717 -12.356 21.731 1.00 93.44 305 THR A N 1
ATOM 2352 C CA . THR A 1 305 ? -4.048 -12.700 22.260 1.00 93.44 305 THR A CA 1
ATOM 2353 C C . THR A 1 305 ? -4.869 -11.480 22.690 1.00 93.44 305 THR A C 1
ATOM 2355 O O . THR A 1 305 ? -5.901 -11.638 23.338 1.00 93.44 305 THR A O 1
ATOM 2358 N N . PHE A 1 306 ? -4.480 -10.261 22.285 1.00 95.69 306 PHE A N 1
ATOM 2359 C CA . PHE A 1 306 ? -5.259 -9.024 22.500 1.00 95.69 306 PHE A CA 1
ATOM 2360 C C . PHE A 1 306 ? -6.700 -9.070 21.949 1.00 95.69 306 PHE A C 1
ATOM 2362 O O . PHE A 1 306 ? -7.517 -8.205 22.279 1.00 95.69 306 PHE A O 1
ATOM 2369 N N . MET A 1 307 ? -6.964 -10.043 21.074 1.00 96.31 307 MET A N 1
ATOM 2370 C CA . MET A 1 307 ? -8.240 -10.384 20.461 1.00 96.31 307 MET A CA 1
ATOM 2371 C C . MET A 1 307 ? -8.260 -11.902 20.209 1.00 96.31 307 MET A C 1
ATOM 2373 O O . MET A 1 307 ? -7.236 -12.477 19.822 1.00 96.31 307 MET A O 1
ATOM 2377 N N . SER A 1 308 ? -9.397 -12.565 20.424 1.00 97.62 308 SER A N 1
ATOM 2378 C CA . SER A 1 308 ? -9.555 -13.999 20.162 1.00 97.62 308 SER A CA 1
ATOM 2379 C C . SER A 1 308 ? -9.441 -14.336 18.669 1.00 97.62 308 SER A C 1
ATOM 2381 O O . SER A 1 308 ? -9.691 -13.497 17.805 1.00 97.62 308 SER A O 1
ATOM 2383 N N . HIS A 1 309 ? -9.104 -15.590 18.340 1.00 97.56 309 HIS A N 1
ATOM 2384 C CA . HIS A 1 309 ? -9.069 -16.048 16.943 1.00 97.56 309 HIS A CA 1
ATOM 2385 C C . HIS A 1 309 ? -10.424 -15.864 16.248 1.00 97.56 309 HIS A C 1
ATOM 2387 O O . HIS A 1 309 ? -10.468 -15.370 15.130 1.00 97.56 309 HIS A O 1
ATOM 2393 N N . ALA A 1 310 ? -11.531 -16.167 16.935 1.00 97.31 310 ALA A N 1
ATOM 2394 C CA . ALA A 1 310 ? -12.870 -16.011 16.373 1.00 97.31 310 ALA A CA 1
ATOM 2395 C C . ALA A 1 310 ? -13.188 -14.549 16.023 1.00 97.31 310 ALA A C 1
ATOM 2397 O O . ALA A 1 310 ? -13.777 -14.283 14.979 1.00 97.31 310 ALA A O 1
ATOM 2398 N N . ALA A 1 311 ? -12.777 -13.597 16.864 1.00 98.31 311 ALA A N 1
ATOM 2399 C CA . ALA A 1 311 ? -12.963 -12.174 16.598 1.00 98.31 311 ALA A CA 1
ATOM 2400 C C . ALA A 1 311 ? -12.049 -11.662 15.470 1.00 98.31 311 ALA A C 1
ATOM 2402 O O . ALA A 1 311 ? -12.488 -10.872 14.633 1.00 98.31 311 ALA A O 1
ATOM 2403 N N . LYS A 1 312 ? -10.810 -12.158 15.384 1.00 98.50 312 LYS A N 1
ATOM 2404 C CA . LYS A 1 312 ? -9.910 -11.871 14.257 1.00 98.50 312 LYS A CA 1
ATOM 2405 C C . LYS A 1 312 ? -10.478 -12.385 12.934 1.00 98.50 312 LYS A C 1
ATOM 2407 O O . LYS A 1 312 ? -10.613 -11.608 11.992 1.00 98.50 312 LYS A O 1
ATOM 2412 N N . ASP A 1 313 ? -10.897 -13.649 12.894 1.00 97.88 313 ASP A N 1
ATOM 2413 C CA . ASP A 1 313 ? -11.516 -14.277 11.723 1.00 97.88 313 ASP A CA 1
ATOM 2414 C C . ASP A 1 313 ? -12.816 -13.578 11.329 1.00 97.88 313 ASP A C 1
ATOM 2416 O O . ASP A 1 313 ? -13.084 -13.381 10.147 1.00 97.88 313 ASP A O 1
ATOM 2420 N N . LEU A 1 314 ? -13.619 -13.165 12.312 1.00 98.00 314 LEU A N 1
ATOM 2421 C CA . LEU A 1 314 ? -14.808 -12.350 12.091 1.00 98.00 314 LEU A CA 1
ATOM 2422 C C . LEU A 1 314 ? -14.444 -11.046 11.376 1.00 98.00 314 LEU A C 1
ATOM 2424 O O . LEU A 1 314 ? -15.061 -10.717 10.363 1.00 98.00 314 LEU A O 1
ATOM 2428 N N . TYR A 1 315 ? -13.436 -10.322 11.871 1.00 98.75 315 TYR A N 1
ATOM 2429 C CA . TYR A 1 315 ? -13.036 -9.054 11.275 1.00 98.75 315 TYR A CA 1
ATOM 2430 C C . TYR A 1 315 ? -12.495 -9.220 9.851 1.00 98.75 315 TYR A C 1
ATOM 2432 O O . TYR A 1 315 ? -12.930 -8.527 8.925 1.00 98.75 315 TYR A O 1
ATOM 2440 N N . VAL A 1 316 ? -11.581 -10.175 9.674 1.00 98.75 316 VAL A N 1
ATOM 2441 C CA . VAL A 1 316 ? -10.944 -10.461 8.388 1.00 98.75 316 VAL A CA 1
ATOM 2442 C C . VAL A 1 316 ? -11.970 -10.960 7.375 1.00 98.75 316 VAL A C 1
ATOM 2444 O O . VAL A 1 316 ? -12.041 -10.408 6.286 1.00 98.75 316 VAL A O 1
ATOM 2447 N N . ASN A 1 317 ? -12.812 -11.937 7.714 1.00 96.50 317 ASN A N 1
ATOM 2448 C CA . ASN A 1 317 ? -13.681 -12.586 6.729 1.00 96.50 317 ASN A CA 1
ATOM 2449 C C . ASN A 1 317 ? -14.976 -11.812 6.452 1.00 96.50 317 ASN A C 1
ATOM 2451 O O . ASN A 1 317 ? -15.413 -11.755 5.303 1.00 96.50 317 ASN A O 1
ATOM 2455 N N . GLN A 1 318 ? -15.612 -11.229 7.478 1.00 95.88 318 GLN A N 1
ATOM 2456 C CA . GLN A 1 318 ? -16.909 -10.562 7.298 1.00 95.88 318 GLN A CA 1
ATOM 2457 C C . GLN A 1 318 ? -16.797 -9.103 6.866 1.00 95.88 318 GLN A C 1
ATOM 2459 O O . GLN A 1 318 ? -17.751 -8.589 6.290 1.00 95.88 318 GLN A O 1
ATOM 2464 N N . PHE A 1 319 ? -15.667 -8.441 7.125 1.00 98.56 319 PHE A N 1
ATOM 2465 C CA . PHE A 1 319 ? -15.501 -7.030 6.782 1.00 98.56 319 PHE A CA 1
ATOM 2466 C C . PHE A 1 319 ? -14.392 -6.825 5.752 1.00 98.56 319 PHE A C 1
ATOM 2468 O O . PHE A 1 319 ? -14.682 -6.397 4.637 1.00 98.56 319 PHE A O 1
ATOM 2475 N N . LEU A 1 320 ? -13.134 -7.153 6.072 1.00 98.81 320 LEU A N 1
ATOM 2476 C CA . LEU A 1 320 ? -12.017 -6.910 5.143 1.00 98.81 320 LEU A CA 1
ATOM 2477 C C . LEU A 1 320 ? -12.133 -7.754 3.861 1.00 98.81 320 LEU A C 1
ATOM 2479 O O . LEU A 1 320 ? -11.938 -7.240 2.765 1.00 98.81 320 LEU A O 1
ATOM 2483 N N . GLY A 1 321 ? -12.515 -9.024 3.982 1.00 98.44 321 GLY A N 1
ATOM 2484 C CA . GLY A 1 321 ? -12.765 -9.948 2.872 1.00 98.44 321 GLY A CA 1
ATOM 2485 C C . GLY A 1 321 ? -14.068 -9.681 2.120 1.00 98.44 321 GLY A C 1
ATOM 2486 O O . GLY A 1 321 ? -14.371 -10.382 1.165 1.00 98.44 321 GLY A O 1
ATOM 2487 N N . GLN A 1 322 ? -14.855 -8.689 2.547 1.00 98.44 322 GLN A N 1
ATOM 2488 C CA . GLN A 1 322 ? -16.057 -8.228 1.849 1.00 98.44 322 GLN A CA 1
ATOM 2489 C C . GLN A 1 322 ? -15.859 -6.839 1.223 1.00 98.44 322 GLN A C 1
ATOM 2491 O O . GLN A 1 322 ? -16.839 -6.204 0.834 1.00 98.44 322 GLN A O 1
ATOM 2496 N N . GLN A 1 323 ? -14.615 -6.353 1.127 1.00 98.25 323 GLN A N 1
ATOM 2497 C CA . GLN A 1 323 ? -14.285 -5.081 0.487 1.00 98.25 323 GLN A CA 1
ATOM 2498 C C . GLN A 1 323 ? -14.833 -5.014 -0.943 1.00 98.25 323 GLN A C 1
ATOM 2500 O O . GLN A 1 323 ? -14.638 -5.932 -1.727 1.00 98.25 323 GLN A O 1
ATOM 2505 N N . GLY A 1 324 ? -15.539 -3.935 -1.284 1.00 97.25 324 GLY A N 1
ATOM 2506 C CA . GLY A 1 324 ? -16.165 -3.803 -2.599 1.00 97.25 324 GLY A CA 1
ATOM 2507 C C . GLY A 1 324 ? -15.267 -3.170 -3.649 1.00 97.25 324 GLY A C 1
ATOM 2508 O O . GLY A 1 324 ? -15.354 -3.517 -4.822 1.00 97.25 324 GLY A O 1
ATOM 2509 N N . PHE A 1 325 ? -14.402 -2.240 -3.242 1.00 96.00 325 PHE A N 1
ATOM 2510 C CA . PHE A 1 325 ? -13.758 -1.360 -4.208 1.00 96.00 325 PHE A CA 1
ATOM 2511 C C . PHE A 1 325 ? -12.722 -2.040 -5.096 1.00 96.00 325 PHE A C 1
ATOM 2513 O O . PHE A 1 325 ? -12.731 -1.727 -6.274 1.00 96.00 325 PHE A O 1
ATOM 2520 N N . HIS A 1 326 ? -11.853 -2.929 -4.584 1.00 97.44 326 HIS A N 1
ATOM 2521 C CA . HIS A 1 326 ? -10.787 -3.596 -5.364 1.00 97.44 326 HIS A CA 1
ATOM 2522 C C . HIS A 1 326 ? -10.206 -2.690 -6.466 1.00 97.44 326 HIS A C 1
ATOM 2524 O O . HIS A 1 326 ? -10.287 -3.010 -7.656 1.00 97.44 326 HIS A O 1
ATOM 2530 N N . GLU A 1 327 ? -9.740 -1.503 -6.056 1.00 92.75 327 GLU A N 1
ATOM 2531 C CA . GLU A 1 327 ? -9.444 -0.401 -6.972 1.00 92.75 327 GLU A CA 1
ATOM 2532 C C . GLU A 1 327 ? -8.046 0.198 -6.819 1.00 92.75 327 GLU A C 1
ATOM 2534 O O . GLU A 1 327 ? -7.735 1.078 -7.604 1.00 92.75 327 GLU A O 1
ATOM 2539 N N . VAL A 1 328 ? -7.220 -0.213 -5.846 1.00 96.38 328 VAL A N 1
ATOM 2540 C CA . VAL A 1 328 ? -5.888 0.383 -5.599 1.00 96.38 328 VAL A CA 1
ATOM 2541 C C . VAL A 1 328 ? -4.763 -0.625 -5.799 1.00 96.38 328 VAL A C 1
ATOM 2543 O O . VAL A 1 328 ? -4.026 -0.492 -6.771 1.00 96.38 328 VAL A O 1
ATOM 2546 N N . LEU A 1 329 ? -4.597 -1.612 -4.908 1.00 98.56 329 LEU A N 1
ATOM 2547 C CA . LEU A 1 329 ? -3.581 -2.659 -5.108 1.00 98.56 329 LEU A CA 1
ATOM 2548 C C . LEU A 1 329 ? -4.116 -3.810 -5.962 1.00 98.56 329 LEU A C 1
ATOM 2550 O O . LEU A 1 329 ? -3.388 -4.341 -6.794 1.00 98.56 329 LEU A O 1
ATOM 2554 N N . SER A 1 330 ? -5.387 -4.175 -5.794 1.00 98.19 330 SER A N 1
ATOM 2555 C CA . SER A 1 330 ? -6.142 -4.989 -6.752 1.00 98.19 330 SER A CA 1
ATOM 2556 C C . SER A 1 330 ? -6.969 -4.081 -7.661 1.00 98.19 330 SER A C 1
ATOM 2558 O O . SER A 1 330 ? -7.240 -2.929 -7.320 1.00 98.19 330 SER A O 1
ATOM 2560 N N . THR A 1 331 ? -7.361 -4.584 -8.832 1.00 95.81 331 THR A N 1
ATOM 2561 C CA . THR A 1 331 ? -8.165 -3.806 -9.793 1.00 95.81 331 THR A CA 1
ATOM 2562 C C . THR A 1 331 ? -9.330 -4.600 -10.392 1.00 95.81 331 THR A C 1
ATOM 2564 O O . THR A 1 331 ? -9.864 -4.218 -11.433 1.00 95.81 331 THR A O 1
ATOM 2567 N N . THR A 1 332 ? -9.742 -5.705 -9.765 1.00 95.44 332 THR A N 1
ATOM 2568 C CA . THR A 1 332 ? -10.775 -6.627 -10.279 1.00 95.44 332 THR A CA 1
ATOM 2569 C C . THR A 1 332 ? -12.140 -5.955 -10.453 1.00 95.44 332 THR A C 1
ATOM 2571 O O . THR A 1 332 ? -12.817 -6.194 -11.452 1.00 95.44 332 THR A O 1
ATOM 2574 N N . ALA A 1 333 ? -12.528 -5.037 -9.559 1.00 95.19 333 ALA A N 1
ATOM 2575 C CA . ALA A 1 333 ? -13.780 -4.282 -9.697 1.00 95.19 333 ALA A CA 1
ATOM 2576 C C . ALA A 1 333 ? -13.775 -3.312 -10.892 1.00 95.19 333 ALA A C 1
ATOM 2578 O O . ALA A 1 333 ? -14.833 -2.890 -11.353 1.00 95.19 333 ALA A O 1
ATOM 2579 N N . LEU A 1 334 ? -12.592 -2.984 -11.419 1.00 93.31 334 LEU A N 1
ATOM 2580 C CA . LEU A 1 334 ? -12.389 -2.110 -12.574 1.00 93.31 334 LEU A CA 1
ATOM 2581 C C . LEU A 1 334 ? -12.266 -2.902 -13.890 1.00 93.31 334 LEU A C 1
ATOM 2583 O O . LEU A 1 334 ? -11.777 -2.375 -14.890 1.00 93.31 334 LEU A O 1
ATOM 2587 N N . CYS A 1 335 ? -12.672 -4.175 -13.918 1.00 92.56 335 CYS A N 1
ATOM 2588 C CA . CYS A 1 335 ? -12.529 -5.025 -15.098 1.00 92.56 335 CYS A CA 1
ATOM 2589 C C . CYS A 1 335 ? -13.115 -4.381 -16.366 1.00 92.56 335 CYS A C 1
ATOM 2591 O O . CYS A 1 335 ? -14.219 -3.829 -16.348 1.00 92.56 335 CYS A O 1
ATOM 2593 N N . GLY A 1 336 ? -12.384 -4.450 -17.479 1.00 86.75 336 GLY A N 1
ATOM 2594 C CA . GLY A 1 336 ? -12.818 -3.891 -18.763 1.00 86.75 336 GLY A CA 1
ATOM 2595 C C . GLY A 1 336 ? -12.768 -2.359 -18.867 1.00 86.75 336 GLY A C 1
ATOM 2596 O O . GLY A 1 336 ? -13.155 -1.819 -19.903 1.00 86.75 336 GLY A O 1
ATOM 2597 N N . GLN A 1 337 ? -12.291 -1.646 -17.842 1.00 85.00 337 GLN A N 1
ATOM 2598 C CA . GLN A 1 337 ? -12.076 -0.199 -17.909 1.00 85.00 337 GLN A CA 1
ATOM 2599 C C . GLN A 1 337 ? -10.845 0.142 -18.761 1.00 85.00 337 GLN A C 1
ATOM 2601 O O . GLN A 1 337 ? -9.761 -0.401 -18.556 1.00 85.00 337 GLN A O 1
ATOM 2606 N N . THR A 1 338 ? -10.990 1.072 -19.708 1.00 81.56 338 THR A N 1
ATOM 2607 C CA . THR A 1 338 ? -9.860 1.581 -20.502 1.00 81.56 338 THR A CA 1
ATOM 2608 C C . THR A 1 338 ? -8.895 2.369 -19.619 1.00 81.56 338 THR A C 1
ATOM 2610 O O . THR A 1 338 ? -9.324 3.152 -18.776 1.00 81.56 338 THR A O 1
ATOM 2613 N N . GLY A 1 339 ? -7.589 2.179 -19.825 1.00 74.00 339 GLY A N 1
ATOM 2614 C CA . GLY A 1 339 ? -6.549 2.886 -19.076 1.00 74.00 339 GLY A CA 1
ATOM 2615 C C . GLY A 1 339 ? -6.263 2.313 -17.687 1.00 74.00 339 GLY A C 1
ATOM 2616 O O . GLY A 1 339 ? -5.424 2.872 -16.996 1.00 74.00 339 GLY A O 1
ATOM 2617 N N . ARG A 1 340 ? -6.914 1.213 -17.285 1.00 84.88 340 ARG A N 1
ATOM 2618 C CA . ARG A 1 340 ? -6.592 0.448 -16.070 1.00 84.88 340 ARG A CA 1
ATOM 2619 C C . ARG A 1 340 ? -5.273 -0.311 -16.245 1.00 84.88 340 ARG A C 1
ATOM 2621 O O . ARG A 1 340 ? -5.093 -0.978 -17.260 1.00 84.88 340 ARG A O 1
ATOM 2628 N N . ALA A 1 341 ? -4.415 -0.290 -15.230 1.00 89.62 341 ALA A N 1
ATOM 2629 C CA . ALA A 1 341 ? -3.333 -1.262 -15.094 1.00 89.62 341 ALA A CA 1
ATOM 2630 C C . ALA A 1 341 ? -3.789 -2.490 -14.290 1.00 89.62 341 ALA A C 1
ATOM 2632 O O . ALA A 1 341 ? -4.661 -2.410 -13.415 1.00 89.62 341 ALA A O 1
ATOM 2633 N N . GLU A 1 342 ? -3.182 -3.638 -14.583 1.00 91.38 342 GLU A N 1
ATOM 2634 C CA . GLU A 1 342 ? -3.383 -4.836 -13.773 1.00 91.38 342 GLU A CA 1
ATOM 2635 C C . GLU A 1 342 ? -2.841 -4.615 -12.358 1.00 91.38 342 GLU A C 1
ATOM 2637 O O . GLU A 1 342 ? -1.782 -4.018 -12.168 1.00 91.38 342 GLU A O 1
ATOM 2642 N N . GLY A 1 343 ? -3.615 -5.069 -11.376 1.00 97.06 343 GLY A N 1
ATOM 2643 C CA . GLY A 1 343 ? -3.256 -5.117 -9.962 1.00 97.06 343 GLY A CA 1
ATOM 2644 C C . GLY A 1 343 ? -3.155 -6.563 -9.492 1.00 97.06 343 GLY A C 1
ATOM 2645 O O . GLY A 1 343 ? -3.203 -7.486 -10.303 1.00 97.06 343 GLY A O 1
ATOM 2646 N N . ILE A 1 344 ? -3.071 -6.775 -8.179 1.00 98.56 344 ILE A N 1
ATOM 2647 C CA . ILE A 1 344 ? -3.162 -8.111 -7.574 1.00 98.56 344 ILE A CA 1
ATOM 2648 C C . ILE A 1 344 ? -4.406 -8.824 -8.146 1.00 98.56 344 ILE A C 1
ATOM 2650 O O . ILE A 1 344 ? -5.500 -8.249 -8.062 1.00 98.56 344 ILE A O 1
ATOM 2654 N N . PRO A 1 345 ? -4.268 -10.036 -8.726 1.00 96.62 345 PRO A N 1
ATOM 2655 C CA . PRO A 1 345 ? -5.354 -10.764 -9.383 1.00 96.62 345 PRO A CA 1
ATOM 2656 C C . PRO A 1 345 ? -6.265 -11.416 -8.335 1.00 96.62 345 PRO A C 1
ATOM 2658 O O . PRO A 1 345 ? -6.311 -12.639 -8.190 1.00 96.62 345 PRO A O 1
ATOM 2661 N N . ALA A 1 346 ? -6.930 -10.571 -7.551 1.00 97.94 346 ALA A N 1
ATOM 2662 C CA . ALA A 1 346 ? -7.799 -10.966 -6.458 1.00 97.94 346 ALA A CA 1
ATOM 2663 C C . ALA A 1 346 ? -9.216 -11.281 -6.948 1.00 97.94 346 ALA A C 1
ATOM 2665 O O . ALA A 1 346 ? -9.691 -10.642 -7.889 1.00 97.94 346 ALA A O 1
ATOM 2666 N N . ASP A 1 347 ? -9.903 -12.212 -6.293 1.00 95.75 347 ASP A N 1
ATOM 2667 C CA . ASP A 1 347 ? -11.342 -12.388 -6.480 1.00 95.75 347 ASP A CA 1
ATOM 2668 C C . ASP A 1 347 ? -12.104 -11.147 -6.004 1.00 95.75 347 ASP A C 1
ATOM 2670 O O . ASP A 1 347 ? -11.582 -10.317 -5.253 1.00 95.75 347 ASP A O 1
ATOM 2674 N N . LEU A 1 348 ? -13.333 -10.982 -6.487 1.00 96.12 348 LEU A N 1
ATOM 2675 C CA . LEU A 1 348 ? -14.240 -9.959 -5.990 1.00 96.12 348 LEU A CA 1
ATOM 2676 C C . LEU A 1 348 ? -15.355 -10.635 -5.178 1.00 96.12 348 LEU A C 1
ATOM 2678 O O . LEU A 1 348 ? -15.961 -11.597 -5.653 1.00 96.12 348 LEU A O 1
ATOM 2682 N N . PRO A 1 349 ? -15.702 -10.143 -3.972 1.00 95.50 349 PRO A N 1
ATOM 2683 C CA . PRO A 1 349 ? -16.742 -10.782 -3.178 1.00 95.50 349 PRO A CA 1
ATOM 2684 C C . PRO A 1 349 ? -18.071 -10.836 -3.939 1.00 95.50 349 PRO A C 1
ATOM 2686 O O . PRO A 1 349 ? -18.588 -9.809 -4.382 1.00 95.50 349 PRO A O 1
ATOM 2689 N N . ASN A 1 350 ? -18.664 -12.032 -4.033 1.00 95.06 350 ASN A N 1
ATOM 2690 C CA . ASN A 1 350 ? -19.858 -12.309 -4.848 1.00 95.06 350 ASN A CA 1
ATOM 2691 C C . ASN A 1 350 ? -21.027 -11.331 -4.628 1.00 95.06 350 ASN A C 1
ATOM 2693 O O . ASN A 1 350 ? -21.808 -11.090 -5.544 1.00 95.06 350 ASN A O 1
ATOM 2697 N N . ARG A 1 351 ? -21.154 -10.740 -3.430 1.00 95.81 351 ARG A N 1
ATOM 2698 C CA . ARG A 1 351 ? -22.185 -9.730 -3.115 1.00 95.81 351 ARG A CA 1
ATOM 2699 C C . ARG A 1 351 ? -22.101 -8.465 -3.981 1.00 95.81 351 ARG A C 1
ATOM 2701 O O . ARG A 1 351 ? -23.078 -7.725 -4.043 1.00 95.81 351 ARG A O 1
ATOM 2708 N N . TRP A 1 352 ? -20.957 -8.211 -4.614 1.00 97.50 352 TRP A N 1
ATOM 2709 C CA . TRP A 1 352 ? -20.698 -7.026 -5.432 1.00 97.50 352 TRP A CA 1
ATOM 2710 C C . TRP A 1 352 ? -20.830 -7.270 -6.936 1.00 97.50 352 TRP A C 1
ATOM 2712 O O . TRP A 1 352 ? -20.886 -6.305 -7.699 1.00 97.50 352 TRP A O 1
ATOM 2722 N N . ILE A 1 353 ? -20.919 -8.532 -7.366 1.00 96.44 353 ILE A N 1
ATOM 2723 C CA . ILE A 1 353 ? -21.103 -8.901 -8.769 1.00 96.44 353 ILE A CA 1
ATOM 2724 C C . ILE A 1 353 ? -22.595 -9.131 -9.012 1.00 96.44 353 ILE A C 1
ATOM 2726 O O . ILE A 1 353 ? -23.185 -10.107 -8.547 1.00 96.44 353 ILE A O 1
ATOM 2730 N N . ALA A 1 354 ? -23.231 -8.228 -9.755 1.00 96.25 354 ALA A N 1
ATOM 2731 C CA . ALA A 1 354 ? -24.612 -8.425 -10.176 1.00 96.25 354 ALA A CA 1
ATOM 2732 C C . ALA A 1 354 ? -24.725 -9.613 -11.161 1.00 96.25 354 ALA A C 1
ATOM 2734 O O . ALA A 1 354 ? -23.744 -9.974 -11.810 1.00 96.25 354 ALA A O 1
ATOM 2735 N N . PRO A 1 355 ? -25.919 -10.207 -11.367 1.00 96.12 355 PRO A N 1
ATOM 2736 C CA . PRO A 1 355 ? -26.079 -11.360 -12.266 1.00 96.12 355 PRO A CA 1
ATOM 2737 C C . PRO A 1 355 ? -25.631 -11.134 -13.722 1.00 96.12 355 PRO A C 1
ATOM 2739 O O . PRO A 1 355 ? -25.314 -12.087 -14.426 1.00 96.12 355 PRO A O 1
ATOM 2742 N N . ASN A 1 356 ? -25.613 -9.882 -14.189 1.00 92.94 356 ASN A N 1
ATOM 2743 C CA . ASN A 1 356 ? -25.108 -9.482 -15.509 1.00 92.94 356 ASN A CA 1
ATOM 2744 C C . ASN A 1 356 ? -23.582 -9.233 -15.533 1.00 92.94 356 ASN A C 1
ATOM 2746 O O . ASN A 1 356 ? -23.058 -8.819 -16.563 1.00 92.94 356 ASN A O 1
ATOM 2750 N N . GLY A 1 357 ? -22.892 -9.437 -14.411 1.00 95.62 357 GLY A N 1
ATOM 2751 C CA . GLY A 1 357 ? -21.467 -9.186 -14.225 1.00 95.62 357 GLY A CA 1
ATOM 2752 C C . GLY A 1 357 ? -21.116 -7.755 -13.818 1.00 95.62 357 GLY A C 1
ATOM 2753 O O . GLY A 1 357 ? -19.954 -7.502 -13.511 1.00 95.62 357 GLY A O 1
ATOM 2754 N N . SER A 1 358 ? -22.057 -6.802 -13.812 1.00 95.75 358 SER A N 1
ATOM 2755 C CA . SER A 1 358 ? -21.727 -5.413 -13.469 1.00 95.75 358 SER A CA 1
ATOM 2756 C C . SER A 1 358 ? -21.413 -5.256 -11.983 1.00 95.75 358 SER A C 1
ATOM 2758 O O . SER A 1 358 ? -22.042 -5.907 -11.147 1.00 95.75 358 SER A O 1
ATOM 2760 N N . VAL A 1 359 ? -20.496 -4.345 -11.664 1.00 96.12 359 VAL A N 1
ATOM 2761 C CA . VAL A 1 359 ? -20.066 -4.043 -10.294 1.00 96.12 359 VAL A CA 1
ATOM 2762 C C . VAL A 1 359 ? -20.389 -2.592 -9.983 1.00 96.12 359 VAL A C 1
ATOM 2764 O O . VAL A 1 359 ? -19.890 -1.698 -10.665 1.00 96.12 359 VAL A O 1
ATOM 2767 N N . THR A 1 360 ? -21.195 -2.366 -8.946 1.00 93.94 360 THR A N 1
ATOM 2768 C CA . THR A 1 360 ? -21.553 -1.029 -8.456 1.00 93.94 360 THR A CA 1
ATOM 2769 C C . THR A 1 360 ? -21.310 -0.956 -6.956 1.00 93.94 360 THR A C 1
ATOM 2771 O O . THR A 1 360 ? -21.948 -1.684 -6.196 1.00 93.94 360 THR A O 1
ATOM 2774 N N . ILE A 1 361 ? -20.427 -0.055 -6.530 1.00 94.12 361 ILE A N 1
ATOM 2775 C CA . ILE A 1 361 ? -20.034 0.134 -5.128 1.00 94.12 361 ILE A CA 1
ATOM 2776 C C . ILE A 1 361 ? -20.360 1.568 -4.731 1.00 94.12 361 ILE A C 1
ATOM 2778 O O . ILE A 1 361 ? -19.981 2.493 -5.435 1.00 94.12 361 ILE A O 1
ATOM 2782 N N . ASP A 1 362 ? -21.097 1.762 -3.637 1.00 90.88 362 ASP A N 1
ATOM 2783 C CA . ASP A 1 362 ? -21.545 3.093 -3.184 1.00 90.88 362 ASP A CA 1
ATOM 2784 C C . ASP A 1 362 ? -22.226 3.936 -4.290 1.00 90.88 362 ASP A C 1
ATOM 2786 O O . ASP A 1 362 ? -22.023 5.138 -4.433 1.00 90.88 362 ASP A O 1
ATOM 2790 N N . GLY A 1 363 ? -23.007 3.277 -5.155 1.00 88.94 363 GLY A N 1
ATOM 2791 C CA . GLY A 1 363 ? -23.664 3.918 -6.301 1.00 88.94 363 GLY A CA 1
ATOM 2792 C C . GLY A 1 363 ? -22.744 4.234 -7.488 1.00 88.94 363 GLY A C 1
ATOM 2793 O O . GLY A 1 363 ? -23.238 4.643 -8.540 1.00 88.94 363 GLY A O 1
ATOM 2794 N N . LEU A 1 364 ? -21.437 3.994 -7.370 1.00 88.81 364 LEU A N 1
ATOM 2795 C CA . LEU A 1 364 ? -20.470 4.119 -8.451 1.00 88.81 364 LEU A CA 1
AT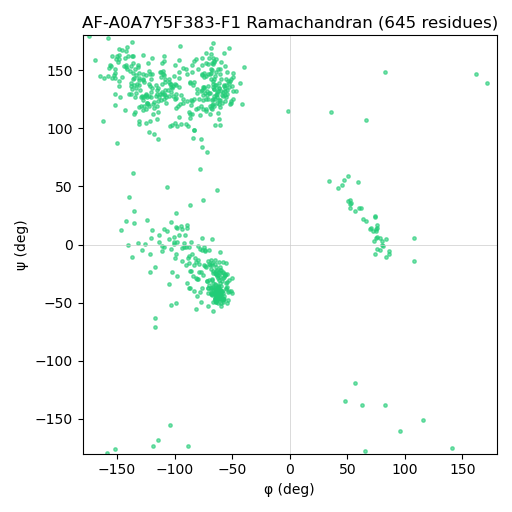OM 2796 C C . LEU A 1 364 ? -20.412 2.815 -9.249 1.00 88.81 364 LEU A C 1
ATOM 2798 O O . LEU A 1 364 ? -19.957 1.790 -8.745 1.00 88.81 364 LEU A O 1
ATOM 2802 N N . LEU A 1 365 ? -20.861 2.843 -10.505 1.00 90.88 365 LEU A N 1
ATOM 2803 C CA . LEU A 1 365 ? -20.602 1.750 -11.443 1.00 90.88 365 LEU A CA 1
ATOM 2804 C C . LEU A 1 365 ? -19.087 1.680 -11.657 1.00 90.88 365 LEU A C 1
ATOM 2806 O O . LEU A 1 365 ? -18.515 2.674 -12.071 1.00 90.88 365 LEU A O 1
ATOM 2810 N N . LEU A 1 366 ? -18.437 0.556 -11.371 1.00 92.06 366 LEU A N 1
ATOM 2811 C CA . LEU A 1 366 ? -16.988 0.366 -11.522 1.00 92.06 366 LEU A CA 1
ATOM 2812 C C . LEU A 1 366 ? -16.642 -0.490 -12.743 1.00 92.06 366 LEU A C 1
ATOM 2814 O O . LEU A 1 366 ? -15.666 -0.218 -13.444 1.00 92.06 366 LEU A O 1
ATOM 2818 N N . SER A 1 367 ? -17.485 -1.469 -13.068 1.00 93.12 367 SER A N 1
ATOM 2819 C CA . SER A 1 367 ? -17.349 -2.302 -14.262 1.00 93.12 367 SER A CA 1
ATOM 2820 C C . SER A 1 367 ? -18.714 -2.686 -14.821 1.00 93.12 367 SER A C 1
ATOM 2822 O O . SER A 1 367 ? -19.659 -2.942 -14.077 1.00 93.12 367 SER A O 1
ATOM 2824 N N . ASN A 1 368 ? -18.807 -2.766 -16.151 1.00 93.25 368 ASN A N 1
ATOM 2825 C CA . ASN A 1 368 ? -19.976 -3.321 -16.834 1.00 93.25 368 ASN A CA 1
ATOM 2826 C C . ASN A 1 368 ? -20.006 -4.857 -16.786 1.00 93.25 368 ASN A C 1
ATOM 2828 O O . ASN A 1 368 ? -21.076 -5.438 -16.941 1.00 93.25 368 ASN A O 1
ATOM 2832 N N . ASN A 1 369 ? -18.850 -5.506 -16.608 1.00 93.69 369 ASN A N 1
ATOM 2833 C CA . ASN A 1 369 ? -18.723 -6.957 -16.522 1.00 93.69 369 ASN A CA 1
ATOM 2834 C C . ASN A 1 369 ? -17.378 -7.355 -15.880 1.00 93.69 369 ASN A C 1
ATOM 2836 O O . ASN A 1 369 ? -16.337 -7.277 -16.533 1.00 93.69 369 ASN A O 1
ATOM 2840 N N . ALA A 1 370 ? -17.411 -7.821 -14.631 1.00 94.50 370 ALA A N 1
ATOM 2841 C CA . ALA A 1 370 ? -16.239 -8.259 -13.879 1.00 94.50 370 ALA A CA 1
ATOM 2842 C C . ALA A 1 370 ? -15.871 -9.738 -14.064 1.00 94.50 370 ALA A C 1
ATOM 2844 O O . ALA A 1 370 ? -14.758 -10.118 -13.703 1.00 94.50 370 ALA A O 1
ATOM 2845 N N . PHE A 1 371 ? -16.737 -10.561 -14.675 1.00 92.62 371 PHE A N 1
ATOM 2846 C CA . PHE A 1 371 ? -16.494 -12.004 -14.812 1.00 92.62 371 PHE A CA 1
ATOM 2847 C C . PHE A 1 371 ? -15.139 -12.370 -15.441 1.00 92.62 371 PHE A C 1
ATOM 2849 O O . PHE A 1 371 ? -14.522 -13.316 -14.955 1.00 92.62 371 PHE A O 1
ATOM 2856 N N . PRO A 1 372 ? -14.622 -11.669 -16.474 1.00 93.38 372 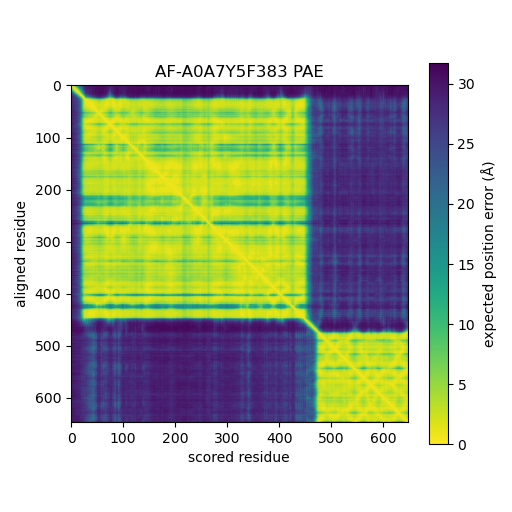PRO A N 1
ATOM 2857 C CA . PRO A 1 372 ? -13.321 -12.018 -17.040 1.00 93.38 372 PRO A CA 1
ATOM 2858 C C . PRO A 1 372 ? -12.175 -11.907 -16.028 1.00 93.38 372 PRO A C 1
ATOM 2860 O O . PRO A 1 372 ? -11.335 -12.796 -15.975 1.00 93.38 372 PRO A O 1
ATOM 2863 N N . CYS A 1 373 ? -12.163 -10.855 -15.207 1.00 93.62 373 CYS A N 1
ATOM 2864 C CA . CYS A 1 373 ? -11.115 -10.646 -14.210 1.00 93.62 373 CYS A CA 1
ATOM 2865 C C . CYS A 1 373 ? -11.324 -11.537 -12.981 1.00 93.62 373 CYS A C 1
ATOM 2867 O O . CYS A 1 373 ? -10.368 -12.127 -12.493 1.00 93.62 373 CYS A O 1
ATOM 2869 N N . ASP A 1 374 ? -12.571 -11.688 -12.529 1.00 91.50 374 ASP A N 1
ATOM 2870 C CA . ASP A 1 374 ? -12.921 -12.533 -11.384 1.00 91.50 374 ASP A CA 1
ATOM 2871 C C . ASP A 1 374 ? -12.627 -14.020 -11.654 1.00 91.50 374 ASP A C 1
ATOM 2873 O O . ASP A 1 374 ? -12.003 -14.698 -10.847 1.00 91.50 374 ASP A O 1
ATOM 2877 N N . SER A 1 375 ? -12.947 -14.518 -12.854 1.00 90.88 375 SER A N 1
ATOM 2878 C CA . SER A 1 375 ? -12.608 -15.894 -13.257 1.00 90.88 375 SER A CA 1
ATOM 2879 C C . SER A 1 375 ? -11.105 -16.142 -13.440 1.00 90.88 375 SER A C 1
ATOM 2881 O O . SER A 1 375 ? -10.667 -17.292 -13.396 1.00 90.88 375 SER A O 1
ATOM 2883 N N . ALA A 1 376 ? -10.321 -15.081 -13.649 1.00 92.06 376 ALA A N 1
ATOM 2884 C CA . ALA A 1 376 ? -8.865 -15.131 -13.747 1.00 92.06 376 ALA A CA 1
ATOM 2885 C C . ALA A 1 376 ? -8.167 -14.909 -12.393 1.00 92.06 376 ALA A C 1
ATOM 2887 O O . ALA A 1 376 ? -6.934 -14.956 -12.332 1.00 92.06 376 ALA A O 1
ATOM 2888 N N . ALA A 1 377 ? -8.930 -14.665 -11.322 1.00 94.81 377 ALA A N 1
ATOM 2889 C CA . ALA A 1 377 ? -8.386 -14.456 -9.993 1.00 94.81 377 ALA A CA 1
ATOM 2890 C C . ALA A 1 377 ? -7.581 -15.671 -9.516 1.00 94.81 377 ALA A C 1
ATOM 2892 O O . ALA A 1 377 ? -7.926 -16.830 -9.752 1.00 94.81 377 ALA A O 1
ATOM 2893 N N . GLN A 1 378 ? -6.487 -15.391 -8.816 1.00 96.00 378 GLN A N 1
ATOM 2894 C CA . GLN A 1 378 ? -5.563 -16.395 -8.282 1.00 96.00 378 GLN A CA 1
ATOM 2895 C C . GLN A 1 378 ? -5.506 -16.373 -6.755 1.00 96.00 378 GLN A C 1
ATOM 2897 O O . GLN A 1 378 ? -5.051 -17.338 -6.132 1.00 96.00 378 GLN A O 1
ATOM 2902 N N . VAL A 1 379 ? -5.932 -15.265 -6.152 1.00 98.19 379 VAL A N 1
ATOM 2903 C CA . VAL A 1 379 ? -5.838 -15.007 -4.718 1.00 98.19 379 VAL A CA 1
ATOM 2904 C C . VAL A 1 379 ? -7.134 -14.400 -4.191 1.00 98.19 379 VAL A C 1
ATOM 2906 O O . VAL A 1 379 ? -7.872 -13.766 -4.932 1.00 98.19 379 VAL A O 1
ATOM 2909 N N . THR A 1 380 ? -7.388 -14.562 -2.901 1.00 98.19 380 THR A N 1
ATOM 2910 C CA . THR A 1 380 ? -8.305 -13.712 -2.143 1.00 98.19 380 THR A CA 1
ATOM 2911 C C . THR A 1 380 ? -7.544 -12.524 -1.578 1.00 98.19 380 THR A C 1
ATOM 2913 O O . THR A 1 380 ? -6.385 -12.693 -1.184 1.00 98.19 380 THR A O 1
ATOM 2916 N N . PHE A 1 381 ? -8.184 -11.359 -1.466 1.00 98.69 381 PHE A N 1
ATOM 2917 C CA . PHE A 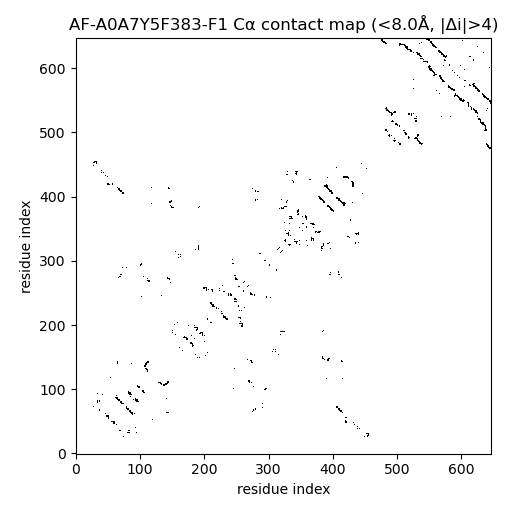1 381 ? -7.578 -10.174 -0.850 1.00 98.69 381 PHE A CA 1
ATOM 2918 C C . PHE A 1 381 ? -8.516 -9.541 0.181 1.00 98.69 381 PHE A C 1
ATOM 2920 O O . PHE A 1 381 ? -9.473 -8.861 -0.170 1.00 98.69 381 PHE A O 1
ATOM 2927 N N . ALA A 1 382 ? -8.245 -9.758 1.470 1.00 98.88 382 ALA A N 1
ATOM 2928 C CA . ALA A 1 382 ? -9.004 -9.148 2.561 1.00 98.88 382 ALA A CA 1
ATOM 2929 C C . ALA A 1 382 ? -8.361 -7.811 2.944 1.00 98.88 382 ALA A C 1
ATOM 2931 O O . ALA A 1 382 ? -7.310 -7.799 3.590 1.00 98.88 382 ALA A O 1
ATOM 2932 N N . HIS A 1 383 ? -8.963 -6.691 2.528 1.00 98.88 383 HIS A N 1
ATOM 2933 C CA . HIS A 1 383 ? -8.258 -5.409 2.484 1.00 98.88 383 HIS A CA 1
ATOM 2934 C C . HIS A 1 383 ? -9.110 -4.169 2.795 1.00 98.88 383 HIS A C 1
ATOM 2936 O O . HIS A 1 383 ? -10.346 -4.199 2.833 1.00 98.88 383 HIS A O 1
ATOM 2942 N N . LYS A 1 384 ? -8.431 -3.039 3.023 1.00 98.88 384 LYS A N 1
ATOM 2943 C CA . LYS A 1 384 ? -9.053 -1.716 3.135 1.00 98.88 384 LYS A CA 1
ATOM 2944 C C . LYS A 1 384 ? -8.280 -0.683 2.320 1.00 98.88 384 LYS A C 1
ATOM 2946 O O . LYS A 1 384 ? -7.197 -0.263 2.705 1.00 98.88 384 LYS A O 1
ATOM 2951 N N . THR A 1 385 ? -8.928 -0.174 1.278 1.00 98.19 385 THR A N 1
ATOM 2952 C CA . THR A 1 385 ? -8.412 0.931 0.459 1.00 98.19 385 THR A CA 1
ATOM 2953 C C . THR A 1 385 ? -8.697 2.313 1.064 1.00 98.19 385 THR A C 1
ATOM 2955 O O . THR A 1 385 ? -9.655 2.499 1.832 1.00 98.19 385 THR A O 1
ATOM 2958 N N . GLY A 1 386 ? -7.911 3.312 0.671 1.00 95.88 386 GLY A N 1
ATOM 2959 C CA . GLY A 1 386 ? -8.212 4.717 0.862 1.00 95.88 386 GLY A CA 1
ATOM 2960 C C . GLY A 1 386 ? -7.590 5.619 -0.193 1.00 95.88 386 GLY A C 1
ATOM 2961 O O . GLY A 1 386 ? -6.372 5.736 -0.281 1.00 95.88 386 GLY A O 1
ATOM 2962 N N . LEU A 1 387 ? -8.450 6.339 -0.910 1.00 92.81 387 LEU A N 1
ATOM 2963 C CA . LEU A 1 387 ? -8.077 7.376 -1.862 1.00 92.81 387 LEU A CA 1
ATOM 2964 C C . LEU A 1 387 ? -8.675 8.733 -1.455 1.00 92.81 387 LEU A C 1
ATOM 2966 O O . LEU A 1 387 ? -9.753 8.828 -0.863 1.00 92.81 387 LEU A O 1
ATOM 2970 N N . SER A 1 388 ? -7.946 9.801 -1.754 1.00 90.44 388 SER A N 1
ATOM 2971 C CA . SER A 1 388 ? -8.341 11.199 -1.564 1.00 90.44 388 SER A CA 1
ATOM 2972 C C . SER A 1 388 ? -7.636 12.067 -2.608 1.00 90.44 388 SER A C 1
ATOM 2974 O O . SER A 1 388 ? -6.912 11.545 -3.449 1.00 90.44 388 SER A O 1
ATOM 2976 N N . GLU A 1 389 ? -7.791 13.393 -2.561 1.00 87.38 389 GLU A N 1
ATOM 2977 C CA . GLU A 1 389 ? -7.118 14.287 -3.514 1.00 87.38 389 GLU A CA 1
ATOM 2978 C C . GLU A 1 389 ? -5.596 14.072 -3.550 1.00 87.38 389 GLU A C 1
ATOM 2980 O O . GLU A 1 389 ? -5.024 13.889 -4.621 1.00 87.38 389 GLU A O 1
ATOM 2985 N N . ASN A 1 390 ? -4.944 14.062 -2.385 1.00 89.75 390 ASN A N 1
ATOM 2986 C CA . ASN A 1 390 ? -3.485 14.012 -2.294 1.00 89.75 390 ASN A CA 1
ATOM 2987 C C . ASN A 1 390 ? -2.943 12.678 -1.784 1.00 89.75 390 ASN A C 1
ATOM 2989 O O . ASN A 1 390 ? -1.734 12.555 -1.704 1.00 89.75 390 ASN A O 1
ATOM 2993 N N . TYR A 1 391 ? -3.776 11.703 -1.424 1.00 94.12 391 TYR A N 1
ATOM 2994 C CA . TYR A 1 391 ? -3.301 10.484 -0.761 1.00 94.12 391 TYR A CA 1
ATOM 2995 C C . TYR A 1 391 ? -3.943 9.234 -1.338 1.00 94.12 391 TYR A C 1
ATOM 2997 O O . TYR A 1 391 ? -5.140 9.244 -1.637 1.00 94.12 391 TYR A O 1
ATOM 3005 N N . GLY A 1 392 ? -3.145 8.174 -1.432 1.00 95.75 392 GLY A N 1
ATOM 3006 C CA . GLY A 1 392 ? -3.567 6.852 -1.869 1.00 95.75 392 GLY A CA 1
ATOM 3007 C C . GLY A 1 392 ? -2.935 5.776 -1.001 1.00 95.75 392 GLY A C 1
ATOM 3008 O O . GLY A 1 392 ? -1.755 5.852 -0.662 1.00 95.75 392 GLY A O 1
ATOM 3009 N N . SER A 1 393 ? -3.739 4.796 -0.612 1.00 98.56 393 SER A N 1
ATOM 3010 C CA . SER A 1 393 ? -3.369 3.754 0.339 1.00 98.56 393 SER A CA 1
ATOM 3011 C C . SER A 1 393 ? -4.238 2.520 0.148 1.00 98.56 393 SER A C 1
ATOM 3013 O O . SER A 1 393 ? -5.385 2.634 -0.281 1.00 98.56 393 SER A O 1
ATOM 3015 N N . ASP A 1 394 ? -3.702 1.356 0.482 1.00 98.88 394 ASP A N 1
ATOM 3016 C CA . ASP A 1 394 ? -4.443 0.101 0.561 1.00 98.88 394 ASP A CA 1
ATOM 3017 C C . ASP A 1 394 ? -3.589 -0.915 1.319 1.00 98.88 394 ASP A C 1
ATOM 3019 O O . ASP A 1 394 ? -2.360 -0.896 1.224 1.00 98.88 394 ASP A O 1
ATOM 3023 N N . ALA A 1 395 ? -4.216 -1.782 2.099 1.00 98.94 395 ALA A N 1
ATOM 3024 C CA . ALA A 1 395 ? -3.502 -2.823 2.820 1.00 98.94 395 ALA A CA 1
ATOM 3025 C C . ALA A 1 395 ? -4.413 -4.008 3.102 1.00 98.94 395 ALA A C 1
ATOM 3027 O O . ALA A 1 395 ? -5.594 -3.830 3.421 1.00 98.94 395 ALA A O 1
ATOM 3028 N N . GLY A 1 396 ? -3.854 -5.211 3.035 1.00 98.88 396 GLY A N 1
ATOM 3029 C CA . GLY A 1 396 ? -4.620 -6.418 3.283 1.00 98.88 396 GLY A CA 1
ATOM 3030 C C . GLY A 1 396 ? -3.806 -7.701 3.306 1.00 98.88 396 GLY A C 1
ATOM 3031 O O . GLY A 1 396 ? -2.589 -7.712 3.112 1.00 98.88 396 GLY A O 1
ATOM 3032 N N . ILE A 1 397 ? -4.533 -8.785 3.552 1.00 98.94 397 ILE A N 1
ATOM 3033 C CA . ILE A 1 397 ? -4.035 -10.157 3.586 1.00 98.94 397 ILE A CA 1
ATOM 3034 C C . ILE A 1 397 ? -4.366 -10.814 2.246 1.00 98.94 397 ILE A C 1
ATOM 3036 O O . ILE A 1 397 ? -5.531 -10.848 1.845 1.00 98.94 397 ILE A O 1
ATOM 3040 N N . VAL A 1 398 ? -3.349 -11.348 1.575 1.00 98.75 398 VAL A N 1
ATOM 3041 C CA . VAL A 1 398 ? -3.452 -12.051 0.298 1.00 98.75 398 VAL A CA 1
ATOM 3042 C C . VAL A 1 398 ? -3.211 -13.540 0.516 1.00 98.75 398 VAL A C 1
ATOM 3044 O O . VAL A 1 398 ? -2.204 -13.938 1.103 1.00 98.75 398 VAL A O 1
ATOM 3047 N N . LYS A 1 399 ? -4.125 -14.378 0.027 1.00 96.81 399 LYS A N 1
ATOM 3048 C CA . LYS A 1 399 ? -4.017 -15.844 0.110 1.00 96.81 399 LYS A CA 1
ATOM 3049 C C . LYS A 1 399 ? -4.380 -16.466 -1.217 1.00 96.81 399 LYS A C 1
ATOM 3051 O O . LYS A 1 399 ? -5.355 -16.049 -1.827 1.00 96.81 399 LYS A O 1
ATOM 3056 N N . SER A 1 400 ? -3.635 -17.466 -1.663 1.00 95.25 400 SER A N 1
ATOM 3057 C CA . SER A 1 400 ? -3.981 -18.191 -2.879 1.00 95.25 400 SER A CA 1
ATOM 3058 C C . SER A 1 400 ? -5.338 -18.877 -2.750 1.00 95.25 400 SER A C 1
ATOM 3060 O O . SER A 1 400 ? -5.659 -19.468 -1.722 1.00 95.25 400 SER A O 1
ATOM 3062 N N . ILE A 1 401 ? -6.124 -18.808 -3.826 1.00 90.94 401 ILE A N 1
ATOM 3063 C CA . ILE A 1 401 ? -7.360 -19.584 -3.975 1.00 90.94 401 ILE A CA 1
ATOM 3064 C C . ILE A 1 401 ? -7.020 -21.077 -4.110 1.00 90.94 401 ILE A C 1
ATOM 3066 O O . ILE A 1 401 ? -7.793 -21.942 -3.698 1.00 90.94 401 ILE A O 1
ATOM 3070 N N . GLN A 1 402 ? -5.854 -21.392 -4.683 1.00 82.50 402 GLN A N 1
ATOM 3071 C CA . GLN A 1 402 ? -5.360 -22.759 -4.784 1.00 82.50 402 GLN A CA 1
ATOM 3072 C C . GLN A 1 402 ? -4.670 -23.178 -3.481 1.00 82.50 402 GLN A C 1
ATOM 3074 O O . GLN A 1 402 ? -3.934 -22.411 -2.861 1.00 82.50 402 GLN A O 1
ATOM 3079 N N . VAL A 1 403 ? -4.894 -24.428 -3.072 1.00 73.75 403 VAL A N 1
ATOM 3080 C CA . VAL A 1 403 ? -4.270 -25.000 -1.872 1.00 73.75 403 VAL A CA 1
ATOM 3081 C C . VAL A 1 403 ? -2.749 -25.028 -2.036 1.00 73.75 403 VAL A C 1
ATOM 3083 O O . VAL A 1 403 ? -2.254 -25.505 -3.055 1.00 73.75 403 VAL A O 1
ATOM 3086 N N . GLY A 1 404 ? -2.024 -24.560 -1.016 1.00 68.38 404 GLY A N 1
ATOM 3087 C CA . GLY A 1 404 ? -0.556 -24.547 -0.998 1.00 68.38 404 GLY A CA 1
ATOM 3088 C C . GLY A 1 404 ? 0.084 -23.454 -1.861 1.00 68.38 404 GLY A C 1
ATOM 3089 O O . GLY A 1 404 ? 1.268 -23.548 -2.163 1.00 68.38 404 GLY A O 1
ATOM 3090 N N . GLY A 1 405 ? -0.688 -22.453 -2.303 1.00 83.81 405 GLY A N 1
ATOM 3091 C CA . GLY A 1 405 ? -0.159 -21.291 -3.017 1.00 83.81 405 GLY A CA 1
ATOM 3092 C C . GLY A 1 405 ? 0.278 -20.146 -2.093 1.00 83.81 405 GLY A C 1
ATOM 3093 O O . GLY A 1 405 ? 0.269 -20.260 -0.871 1.00 83.81 405 GLY A O 1
ATOM 3094 N N . ARG A 1 406 ? 0.633 -19.005 -2.698 1.00 91.12 406 ARG A N 1
ATOM 3095 C CA . ARG A 1 406 ? 1.168 -17.822 -2.000 1.00 91.12 406 ARG A CA 1
ATOM 3096 C C . ARG A 1 406 ? 0.268 -17.293 -0.874 1.00 91.12 406 ARG A C 1
ATOM 3098 O O . ARG A 1 406 ? -0.939 -17.138 -1.060 1.00 91.12 406 ARG A O 1
ATOM 3105 N N . HIS A 1 407 ? 0.881 -16.936 0.254 1.00 96.44 407 HIS A N 1
ATOM 3106 C CA . HIS A 1 407 ? 0.244 -16.298 1.409 1.00 96.44 407 HIS A CA 1
ATOM 3107 C C . HIS A 1 407 ? 1.116 -15.142 1.900 1.00 96.44 407 HIS A C 1
ATOM 3109 O O . HIS A 1 407 ? 2.223 -15.350 2.386 1.00 96.44 407 HIS A O 1
ATOM 3115 N N . TYR A 1 408 ? 0.642 -13.907 1.755 1.00 98.62 408 TYR A N 1
ATOM 3116 C CA . TYR A 1 408 ? 1.409 -12.729 2.148 1.00 98.62 408 TYR A CA 1
ATOM 3117 C C . TYR A 1 408 ? 0.511 -11.568 2.576 1.00 98.62 408 TYR A C 1
ATOM 3119 O O . TYR A 1 408 ? -0.678 -11.520 2.279 1.00 98.62 408 TYR A O 1
ATOM 3127 N N . ILE A 1 409 ? 1.093 -10.607 3.276 1.00 98.94 409 ILE A N 1
ATOM 3128 C CA . ILE A 1 409 ? 0.485 -9.322 3.608 1.00 98.94 409 ILE A CA 1
ATOM 3129 C C . ILE A 1 409 ? 1.174 -8.252 2.782 1.00 98.94 409 ILE A C 1
ATOM 3131 O O . ILE A 1 409 ? 2.395 -8.275 2.639 1.00 98.94 409 ILE A O 1
ATOM 3135 N N . ILE A 1 410 ? 0.397 -7.298 2.280 1.00 98.94 410 ILE A N 1
ATOM 3136 C CA . ILE A 1 410 ? 0.908 -6.098 1.620 1.00 98.94 410 ILE A CA 1
ATOM 3137 C C . ILE A 1 410 ? 0.216 -4.865 2.193 1.00 98.94 410 ILE A C 1
ATOM 3139 O O . ILE A 1 410 ? -0.997 -4.863 2.409 1.00 98.94 410 ILE A O 1
ATOM 3143 N N . ALA A 1 411 ? 0.989 -3.812 2.435 1.00 98.94 411 ALA A N 1
ATOM 3144 C CA . ALA A 1 411 ? 0.488 -2.498 2.809 1.00 98.94 411 ALA A CA 1
ATOM 3145 C C . ALA A 1 411 ? 1.176 -1.420 1.970 1.00 98.94 411 ALA A C 1
ATOM 3147 O O . ALA A 1 411 ? 2.383 -1.476 1.745 1.00 98.94 411 ALA A O 1
ATOM 3148 N N . PHE A 1 412 ? 0.397 -0.441 1.523 1.00 98.88 412 PHE A N 1
ATOM 3149 C CA . PHE A 1 412 ? 0.835 0.692 0.721 1.00 98.88 412 PHE A CA 1
ATOM 3150 C C . PHE A 1 412 ? 0.241 1.984 1.282 1.00 98.88 412 PHE A C 1
ATOM 3152 O O . PHE A 1 412 ? -0.971 2.074 1.497 1.00 98.88 412 PHE A O 1
ATOM 3159 N N . VAL A 1 413 ? 1.083 2.998 1.481 1.00 98.62 413 VAL A N 1
ATOM 3160 C CA . VAL A 1 413 ? 0.676 4.350 1.888 1.00 98.62 413 VAL A CA 1
ATOM 3161 C C . VAL A 1 413 ? 1.476 5.376 1.088 1.00 98.62 413 VAL A C 1
ATOM 3163 O O . VAL A 1 413 ? 2.700 5.310 1.021 1.00 98.62 413 VAL A O 1
ATOM 3166 N N . SER A 1 414 ? 0.802 6.348 0.473 1.00 97.56 414 SER A N 1
ATOM 3167 C CA . SER A 1 414 ? 1.460 7.365 -0.352 1.00 97.56 414 SER A CA 1
ATOM 3168 C C . SER A 1 414 ? 0.757 8.718 -0.330 1.00 97.56 414 SER A C 1
ATOM 3170 O O . SER A 1 414 ? -0.447 8.812 -0.077 1.00 97.56 414 SER A O 1
ATOM 3172 N N . ASN A 1 415 ? 1.491 9.770 -0.700 1.00 94.44 415 ASN A N 1
ATOM 3173 C CA . ASN A 1 415 ? 0.905 11.065 -1.059 1.00 94.44 415 ASN A CA 1
ATOM 3174 C C . ASN A 1 415 ? 0.510 11.131 -2.553 1.00 94.44 415 ASN A C 1
ATOM 3176 O O . ASN A 1 415 ? 0.601 12.190 -3.174 1.00 94.44 415 ASN A O 1
ATOM 3180 N N . LEU A 1 416 ? 0.076 10.011 -3.144 1.00 94.25 416 LEU A N 1
ATOM 3181 C CA . LEU A 1 416 ? -0.401 9.940 -4.525 1.00 94.25 416 LEU A CA 1
ATOM 3182 C C . LEU A 1 416 ? -1.895 9.599 -4.561 1.00 94.25 416 LEU A C 1
ATOM 3184 O O . LEU A 1 416 ? -2.291 8.438 -4.586 1.00 94.25 416 LEU A O 1
ATOM 3188 N N . GLY A 1 417 ? -2.723 10.643 -4.550 1.00 91.56 417 GLY A N 1
ATOM 3189 C CA . GLY A 1 417 ? -4.177 10.566 -4.704 1.00 91.56 417 GLY A CA 1
ATOM 3190 C C . GLY A 1 417 ? -4.690 10.994 -6.083 1.00 91.56 417 GLY A C 1
ATOM 3191 O O . GLY A 1 417 ? -3.959 10.979 -7.079 1.00 91.56 417 GLY A O 1
ATOM 3192 N N . TYR A 1 418 ? -5.952 11.423 -6.138 1.00 88.94 418 TYR A N 1
ATOM 3193 C CA . TYR A 1 418 ? -6.638 11.742 -7.390 1.00 88.94 418 TYR A CA 1
ATOM 3194 C C . TYR A 1 418 ? -6.045 12.918 -8.178 1.00 88.94 418 TYR A C 1
ATOM 3196 O O . TYR A 1 418 ? -6.193 12.997 -9.395 1.00 88.94 418 TYR A O 1
ATOM 3204 N N . ARG A 1 419 ? -5.323 13.818 -7.502 1.00 89.00 419 ARG A N 1
ATOM 3205 C CA . ARG A 1 419 ? -4.617 14.958 -8.107 1.00 89.00 419 ARG A CA 1
ATOM 3206 C C . ARG A 1 419 ? -3.595 14.548 -9.169 1.00 89.00 419 ARG A C 1
ATOM 3208 O O . ARG A 1 419 ? -3.288 15.337 -10.067 1.00 89.00 419 ARG A O 1
ATOM 3215 N N . TYR A 1 420 ? -3.027 13.353 -9.036 1.00 89.44 420 TYR A N 1
ATOM 3216 C CA . TYR A 1 420 ? -1.817 12.962 -9.751 1.00 89.44 420 TYR A CA 1
ATOM 3217 C C . TYR A 1 420 ? -2.087 12.112 -11.001 1.00 89.44 420 TYR A C 1
ATOM 3219 O O . TYR A 1 420 ? -1.271 11.286 -11.409 1.00 89.44 420 TYR A O 1
ATOM 3227 N N . THR A 1 421 ? -3.262 12.288 -11.609 1.00 83.81 421 THR A N 1
ATOM 3228 C CA . THR A 1 421 ? -3.631 11.680 -12.891 1.00 83.81 421 THR A CA 1
ATOM 3229 C C . THR A 1 421 ? -4.708 12.511 -13.597 1.00 83.81 421 THR A C 1
ATOM 3231 O O . THR A 1 421 ? -5.483 13.212 -12.952 1.00 83.81 421 THR A O 1
ATOM 3234 N N . ASN A 1 422 ? -4.769 12.430 -14.925 1.00 73.56 422 ASN A N 1
ATOM 3235 C CA . ASN A 1 422 ? -5.928 12.824 -15.737 1.00 73.56 422 ASN A CA 1
ATOM 3236 C C . ASN A 1 422 ? -6.604 11.609 -16.381 1.00 73.56 422 ASN A C 1
ATOM 3238 O O . ASN A 1 422 ? -7.612 11.752 -17.069 1.00 73.56 422 ASN A O 1
ATOM 3242 N N . THR A 1 423 ? -6.005 10.431 -16.212 1.00 68.06 423 THR A N 1
ATOM 3243 C CA . THR A 1 423 ? -6.538 9.170 -16.694 1.00 68.06 423 THR A CA 1
ATOM 3244 C C . THR A 1 423 ? -7.428 8.646 -15.589 1.00 68.06 423 THR A C 1
ATOM 3246 O O . THR A 1 423 ? -6.952 8.176 -14.553 1.00 68.06 423 THR A O 1
ATOM 3249 N N . CYS A 1 424 ? -8.722 8.817 -15.800 1.00 71.25 424 CYS A N 1
ATOM 3250 C CA . CYS A 1 424 ? -9.750 8.202 -14.990 1.00 71.25 424 CYS A CA 1
ATOM 3251 C C . CYS A 1 424 ? -10.269 6.967 -15.719 1.00 71.25 424 CYS A C 1
ATOM 3253 O O . CYS A 1 424 ? -10.243 6.905 -16.951 1.00 71.25 424 CYS A O 1
ATOM 3255 N N . THR A 1 425 ? -10.802 6.010 -14.970 1.00 60.72 425 THR A N 1
ATOM 3256 C CA . THR A 1 425 ? -11.679 4.994 -15.554 1.00 60.72 425 THR A CA 1
ATOM 3257 C C . THR A 1 425 ? -12.865 5.679 -16.247 1.00 60.72 425 THR A C 1
ATOM 3259 O O . THR A 1 425 ? -13.177 6.843 -15.972 1.00 60.72 425 THR A O 1
ATOM 3262 N N . THR A 1 426 ? -13.612 4.958 -17.092 1.00 58.53 426 THR A N 1
ATOM 3263 C CA . THR A 1 426 ? -14.848 5.504 -17.706 1.00 58.53 426 THR A CA 1
ATOM 3264 C C . THR A 1 426 ? -15.913 5.894 -16.672 1.00 58.53 426 THR A C 1
ATOM 3266 O O . THR A 1 426 ? -16.930 6.495 -17.004 1.00 58.53 426 THR A O 1
ATOM 3269 N N . THR A 1 427 ? -15.654 5.573 -15.407 1.00 59.91 427 THR A N 1
ATOM 3270 C CA . THR A 1 427 ? -16.504 5.791 -14.248 1.00 59.91 427 THR A CA 1
ATOM 3271 C C . THR A 1 427 ? -15.993 6.933 -13.359 1.00 59.91 427 THR A C 1
ATOM 3273 O O . THR A 1 427 ? -16.509 7.133 -12.269 1.00 59.91 427 THR A O 1
ATOM 3276 N N . ASN A 1 428 ? -15.022 7.727 -13.832 1.00 66.88 428 ASN A N 1
ATOM 3277 C CA . ASN A 1 428 ? -14.414 8.867 -13.129 1.00 66.88 428 ASN A CA 1
ATOM 3278 C C . ASN A 1 428 ? -13.658 8.513 -11.834 1.00 66.88 428 ASN A C 1
ATOM 3280 O O . ASN A 1 428 ? -13.429 9.392 -11.003 1.00 66.88 428 ASN A O 1
ATOM 3284 N N . LEU A 1 429 ? -13.218 7.263 -11.663 1.00 77.62 429 LEU A N 1
ATOM 3285 C CA . LEU A 1 429 ? -12.231 6.941 -10.637 1.00 77.62 429 LEU A CA 1
ATOM 3286 C C . LEU A 1 42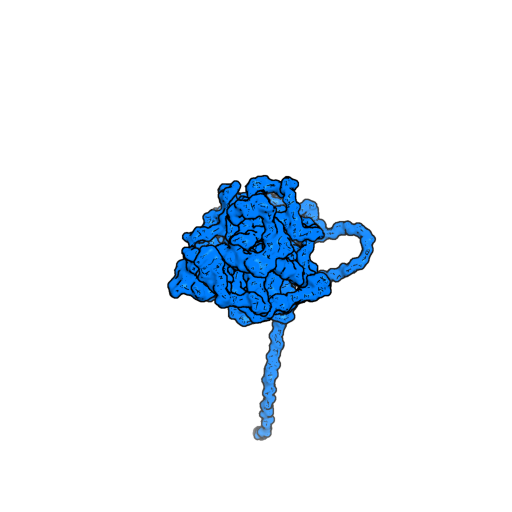9 ? -10.840 7.288 -11.176 1.00 77.62 429 LEU A C 1
ATOM 3288 O O . LEU A 1 429 ? -10.394 6.724 -12.174 1.00 77.62 429 LEU A O 1
ATOM 3292 N N . CYS A 1 430 ? -10.162 8.234 -10.535 1.00 83.31 430 CYS A N 1
ATOM 3293 C CA . CYS A 1 430 ? -8.949 8.842 -11.073 1.00 83.31 430 CYS A CA 1
ATOM 3294 C C . CYS A 1 430 ? -7.787 8.654 -10.107 1.00 83.31 430 CYS A C 1
ATOM 3296 O O . CYS A 1 430 ? -7.641 9.465 -9.221 1.00 83.31 430 CYS A O 1
ATOM 3298 N N . TYR A 1 431 ? -6.911 7.668 -10.255 1.00 90.19 431 TYR A N 1
ATOM 3299 C CA . TYR A 1 431 ? -5.634 7.649 -9.521 1.00 90.19 431 TYR A CA 1
ATOM 3300 C C . TYR A 1 431 ? -4.514 7.100 -10.418 1.00 90.19 431 TYR A C 1
ATOM 3302 O O . TYR A 1 431 ? -4.774 6.558 -11.497 1.00 90.19 431 TYR A O 1
ATOM 3310 N N . THR A 1 432 ? -3.255 7.271 -10.007 1.00 91.44 432 THR A N 1
ATOM 3311 C CA . THR A 1 432 ? -2.115 6.821 -10.815 1.00 91.44 432 THR A CA 1
ATOM 3312 C C . THR A 1 432 ? -2.055 5.294 -10.915 1.00 91.44 432 THR A C 1
ATOM 3314 O O . THR A 1 432 ? -1.890 4.582 -9.925 1.00 91.44 432 THR A O 1
ATOM 3317 N N . GLN A 1 433 ? -2.133 4.783 -12.143 1.00 91.00 433 GLN A N 1
ATOM 3318 C CA . GLN A 1 433 ? -2.129 3.345 -12.448 1.00 91.00 433 GLN A CA 1
ATOM 3319 C C . GLN A 1 433 ? -0.769 2.672 -12.212 1.00 91.00 433 GLN A C 1
ATOM 3321 O O . GLN A 1 433 ? -0.646 1.454 -12.261 1.00 91.00 433 GLN A O 1
ATOM 3326 N N . LYS A 1 434 ? 0.243 3.470 -11.863 1.00 94.25 434 LYS A N 1
ATOM 3327 C CA . LYS A 1 434 ? 1.522 3.001 -11.329 1.00 94.25 434 LYS A CA 1
ATOM 3328 C C . LYS A 1 434 ? 1.352 2.185 -10.036 1.00 94.25 434 LYS A C 1
ATOM 3330 O O . LYS A 1 434 ? 2.135 1.280 -9.777 1.00 94.25 434 LYS A O 1
ATOM 3335 N N . ILE A 1 435 ? 0.336 2.490 -9.220 1.00 96.94 435 ILE A N 1
ATOM 3336 C CA . ILE A 1 435 ? 0.099 1.807 -7.935 1.00 96.94 435 ILE A CA 1
ATOM 3337 C C . ILE A 1 435 ? -0.290 0.329 -8.131 1.00 96.94 435 ILE A C 1
ATOM 3339 O O . ILE A 1 435 ? 0.427 -0.532 -7.618 1.00 96.94 435 ILE A O 1
ATOM 3343 N N . PRO A 1 436 ? -1.353 -0.009 -8.885 1.00 96.94 436 PRO A N 1
ATOM 3344 C CA . PRO A 1 436 ? -1.718 -1.400 -9.127 1.00 96.94 436 PRO A CA 1
ATOM 3345 C C . PRO A 1 436 ? -0.649 -2.139 -9.929 1.00 96.94 436 PRO A C 1
ATOM 3347 O O . PRO A 1 436 ? -0.335 -3.271 -9.582 1.00 96.94 436 PRO A O 1
ATOM 3350 N N . ALA A 1 437 ? 0.003 -1.490 -10.902 1.00 96.19 437 ALA A N 1
ATOM 3351 C CA . ALA A 1 437 ? 1.095 -2.110 -11.657 1.00 96.19 437 ALA A CA 1
ATOM 3352 C C . ALA A 1 437 ? 2.260 -2.564 -10.753 1.00 96.19 437 ALA A C 1
ATOM 3354 O O . ALA A 1 437 ? 2.799 -3.658 -10.931 1.00 96.19 437 ALA A O 1
ATOM 3355 N N . MET A 1 438 ? 2.621 -1.762 -9.743 1.00 98.25 438 MET A N 1
ATOM 3356 C CA . MET A 1 438 ? 3.590 -2.160 -8.716 1.00 98.25 438 MET A CA 1
ATOM 3357 C C . MET A 1 438 ? 3.095 -3.364 -7.912 1.00 98.25 438 MET A C 1
ATOM 3359 O O . MET A 1 438 ? 3.846 -4.311 -7.695 1.00 98.25 438 MET A O 1
ATOM 3363 N N . ALA A 1 439 ? 1.838 -3.330 -7.470 1.00 98.69 439 ALA A N 1
ATOM 3364 C CA . ALA A 1 439 ? 1.245 -4.397 -6.672 1.00 98.69 439 ALA A CA 1
ATOM 3365 C C . ALA A 1 439 ? 1.192 -5.728 -7.437 1.00 98.69 439 ALA A C 1
ATOM 3367 O O . ALA A 1 439 ? 1.529 -6.770 -6.879 1.00 98.69 439 ALA A O 1
ATOM 3368 N N . TYR A 1 440 ? 0.840 -5.680 -8.725 1.00 97.75 440 TYR A N 1
ATOM 3369 C CA . TYR A 1 440 ? 0.887 -6.822 -9.632 1.00 97.75 440 TYR A CA 1
ATOM 3370 C C . TYR A 1 440 ? 2.311 -7.365 -9.769 1.00 97.75 440 TYR A C 1
ATOM 3372 O O . TYR A 1 440 ? 2.521 -8.562 -9.610 1.00 97.75 440 TYR A O 1
ATOM 3380 N N . ALA A 1 441 ? 3.312 -6.507 -9.986 1.00 95.94 441 ALA A N 1
ATOM 3381 C CA . ALA A 1 441 ? 4.704 -6.947 -10.090 1.00 95.94 441 ALA A CA 1
ATOM 3382 C C . ALA A 1 441 ? 5.212 -7.633 -8.805 1.00 95.94 441 ALA A C 1
ATOM 3384 O O . ALA A 1 441 ? 5.904 -8.647 -8.888 1.00 95.94 441 ALA A O 1
ATOM 3385 N N . ILE A 1 442 ? 4.833 -7.125 -7.625 1.00 97.50 442 ILE A N 1
ATOM 3386 C CA . ILE A 1 442 ? 5.145 -7.757 -6.330 1.00 97.50 442 ILE A CA 1
ATOM 3387 C C . ILE A 1 442 ? 4.468 -9.127 -6.220 1.00 97.50 442 ILE A C 1
ATOM 3389 O O . ILE A 1 442 ? 5.129 -10.116 -5.908 1.00 97.50 442 ILE A O 1
ATOM 3393 N N . ASP A 1 443 ? 3.166 -9.198 -6.505 1.00 96.62 443 ASP A N 1
ATOM 3394 C CA . ASP A 1 443 ? 2.397 -10.446 -6.483 1.00 96.62 443 ASP A CA 1
ATOM 3395 C C . ASP A 1 443 ? 2.999 -11.500 -7.423 1.00 96.62 443 ASP A C 1
ATOM 3397 O O . ASP A 1 443 ? 3.185 -12.649 -7.024 1.00 96.62 443 ASP A O 1
ATOM 3401 N N . GLN A 1 444 ? 3.384 -11.105 -8.639 1.00 92.56 444 GLN A N 1
ATOM 3402 C CA . GLN A 1 444 ? 4.026 -11.994 -9.605 1.00 92.56 444 GLN A CA 1
ATOM 3403 C C . GLN A 1 444 ? 5.420 -12.440 -9.157 1.00 92.56 444 GLN A C 1
ATOM 3405 O O . GLN A 1 444 ? 5.786 -13.592 -9.382 1.00 92.56 444 GLN A O 1
ATOM 3410 N N . ALA A 1 445 ? 6.203 -11.578 -8.506 1.00 88.12 445 ALA A N 1
ATOM 3411 C CA . ALA A 1 445 ? 7.498 -11.977 -7.962 1.00 88.12 445 ALA A CA 1
ATOM 3412 C C . ALA A 1 445 ? 7.344 -13.039 -6.860 1.00 88.12 445 ALA A C 1
ATOM 3414 O O . ALA A 1 445 ? 8.085 -14.018 -6.851 1.00 88.12 445 ALA A O 1
ATOM 3415 N N . ILE A 1 446 ? 6.345 -12.887 -5.985 1.00 91.88 446 ILE A N 1
ATOM 3416 C CA . ILE A 1 446 ? 6.021 -13.873 -4.944 1.00 91.88 446 ILE A CA 1
ATOM 3417 C C . ILE A 1 446 ? 5.479 -15.166 -5.566 1.00 91.88 446 ILE A C 1
ATOM 3419 O O . ILE A 1 446 ? 5.880 -16.257 -5.175 1.00 91.88 446 ILE A O 1
ATOM 3423 N N . ALA A 1 447 ? 4.591 -15.066 -6.557 1.00 87.25 447 ALA A N 1
ATOM 3424 C CA . ALA A 1 447 ? 4.018 -16.223 -7.243 1.00 87.25 447 ALA A CA 1
ATOM 3425 C C . ALA A 1 447 ? 5.071 -17.087 -7.952 1.00 87.25 447 ALA A C 1
ATOM 3427 O O . ALA A 1 447 ? 4.890 -18.295 -8.074 1.00 87.25 447 ALA A O 1
ATOM 3428 N N . ASN A 1 448 ? 6.156 -16.466 -8.414 1.00 79.94 448 ASN A N 1
ATOM 3429 C CA . ASN A 1 448 ? 7.239 -17.117 -9.144 1.00 79.94 448 ASN A CA 1
ATOM 3430 C C . ASN A 1 448 ? 8.483 -17.358 -8.267 1.00 79.94 448 ASN A C 1
ATOM 3432 O O . ASN A 1 448 ? 9.575 -17.552 -8.809 1.00 79.94 448 ASN A O 1
ATOM 3436 N N . ALA A 1 449 ? 8.343 -17.346 -6.934 1.00 65.94 449 ALA A N 1
ATOM 3437 C CA . ALA A 1 449 ? 9.458 -17.443 -5.989 1.00 65.94 449 ALA A CA 1
ATOM 3438 C C . ALA A 1 449 ? 10.355 -18.679 -6.202 1.00 65.94 449 ALA A C 1
ATOM 3440 O O . ALA A 1 449 ? 11.576 -18.561 -6.110 1.00 65.94 449 ALA A O 1
ATOM 3441 N N . ASP A 1 450 ? 9.784 -19.805 -6.640 1.00 51.41 450 ASP A N 1
ATOM 3442 C CA . ASP A 1 450 ? 10.503 -21.042 -6.998 1.00 51.41 450 ASP A CA 1
ATOM 3443 C C . ASP A 1 450 ? 11.507 -20.875 -8.157 1.00 51.41 450 ASP A C 1
ATOM 3445 O O . ASP A 1 450 ? 12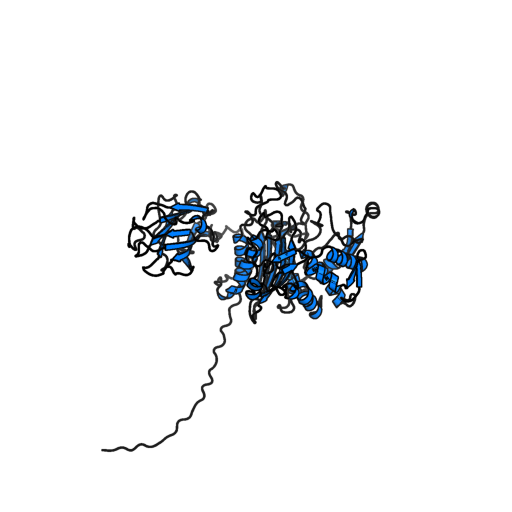.357 -21.735 -8.391 1.00 51.41 450 ASP A O 1
ATOM 3449 N N . THR A 1 451 ? 11.411 -19.774 -8.908 1.00 42.47 451 THR A N 1
ATOM 3450 C CA . THR A 1 451 ? 12.275 -19.449 -10.055 1.00 42.47 451 THR A CA 1
ATOM 3451 C C . THR A 1 451 ? 13.206 -18.263 -9.799 1.00 42.47 451 THR A C 1
ATOM 3453 O O . THR A 1 451 ? 14.010 -17.917 -10.670 1.00 42.47 451 THR A O 1
ATOM 3456 N N . LEU A 1 452 ? 13.137 -17.641 -8.615 1.00 39.75 452 LEU A N 1
ATOM 3457 C CA . LEU A 1 452 ? 14.023 -16.540 -8.250 1.00 39.75 452 LEU A CA 1
ATOM 3458 C C . LEU A 1 452 ? 15.437 -17.085 -7.970 1.00 39.75 452 LEU A C 1
ATOM 3460 O O . LEU A 1 452 ? 15.596 -17.979 -7.135 1.00 39.75 452 LEU A O 1
ATOM 3464 N N . PRO A 1 453 ? 16.494 -16.571 -8.627 1.00 34.72 453 PRO A N 1
ATOM 3465 C CA . PRO A 1 453 ? 17.856 -16.993 -8.326 1.00 34.72 453 PRO A CA 1
ATOM 3466 C C . PRO A 1 453 ? 18.188 -16.677 -6.863 1.00 34.72 453 PRO A C 1
ATOM 3468 O O . PRO A 1 453 ? 18.082 -15.535 -6.422 1.00 34.72 453 PRO A O 1
ATOM 3471 N N . THR A 1 454 ? 18.597 -17.697 -6.110 1.00 28.52 454 THR A N 1
ATOM 3472 C CA . THR A 1 454 ? 19.022 -17.577 -4.712 1.00 28.52 454 THR A CA 1
ATOM 3473 C C . THR A 1 454 ? 20.350 -16.807 -4.632 1.00 28.52 454 THR A C 1
ATOM 3475 O O . THR A 1 454 ? 21.352 -17.296 -5.160 1.00 28.52 454 THR A O 1
ATOM 3478 N N . PRO A 1 455 ? 20.429 -15.631 -3.983 1.00 35.56 455 PRO A N 1
ATOM 3479 C CA . PRO A 1 455 ? 21.715 -15.015 -3.679 1.00 35.56 455 PRO A CA 1
ATOM 3480 C C . PRO A 1 455 ? 22.448 -15.819 -2.592 1.00 35.56 455 PRO A C 1
ATOM 3482 O O . PRO A 1 455 ? 21.888 -16.136 -1.543 1.00 35.56 455 PRO A O 1
ATOM 3485 N N . THR A 1 456 ? 23.717 -16.145 -2.837 1.00 26.23 456 THR A N 1
ATOM 3486 C CA . THR A 1 456 ? 24.602 -16.807 -1.866 1.00 26.23 456 THR A CA 1
ATOM 3487 C C . THR A 1 456 ? 24.846 -15.889 -0.655 1.00 26.23 456 THR A C 1
ATOM 3489 O O . THR A 1 456 ? 25.298 -14.760 -0.850 1.00 26.23 456 THR A O 1
ATOM 3492 N N . PRO A 1 457 ? 24.594 -16.330 0.592 1.00 28.80 457 PRO A N 1
ATOM 3493 C CA . PRO A 1 457 ? 24.792 -15.498 1.775 1.00 28.80 457 PRO A CA 1
ATOM 3494 C C . PRO A 1 457 ? 26.274 -15.431 2.179 1.00 28.80 457 PRO A C 1
ATOM 3496 O O . PRO A 1 457 ? 26.905 -16.458 2.435 1.00 28.80 457 PRO A O 1
ATOM 3499 N N . THR A 1 458 ? 26.825 -14.220 2.299 1.00 28.89 458 THR A N 1
ATOM 3500 C CA . THR A 1 458 ? 28.130 -13.985 2.939 1.00 28.89 458 THR A CA 1
ATOM 3501 C C . THR A 1 458 ? 27.904 -13.660 4.417 1.00 28.89 458 THR A C 1
ATOM 3503 O O . THR A 1 458 ? 27.167 -12.739 4.759 1.00 28.89 458 THR A O 1
ATOM 3506 N N . VAL A 1 459 ? 28.509 -14.461 5.294 1.00 29.61 459 VAL A N 1
ATOM 3507 C CA . VAL A 1 459 ? 28.339 -14.453 6.756 1.00 29.61 459 VAL A CA 1
ATOM 3508 C C . VAL A 1 459 ? 28.805 -13.135 7.390 1.00 29.61 459 VAL A C 1
ATOM 3510 O O . VAL A 1 459 ? 29.927 -12.688 7.158 1.00 29.61 459 VAL A O 1
ATOM 3513 N N . ALA A 1 460 ? 27.961 -12.560 8.251 1.00 29.03 460 ALA A N 1
ATOM 3514 C CA . ALA A 1 460 ? 28.295 -11.452 9.141 1.00 29.03 460 ALA A CA 1
ATOM 3515 C C . ALA A 1 460 ? 29.151 -11.929 10.334 1.00 29.03 460 ALA A C 1
ATOM 3517 O O . ALA A 1 460 ? 28.832 -12.936 10.966 1.00 29.03 460 ALA A O 1
ATOM 3518 N N . VAL A 1 461 ? 30.213 -11.188 10.674 1.00 30.95 461 VAL A N 1
ATOM 3519 C CA . VAL A 1 461 ? 31.025 -11.400 11.888 1.00 30.95 461 VAL A CA 1
ATOM 3520 C C . VAL A 1 461 ? 30.893 -10.181 12.811 1.00 30.95 461 VAL A C 1
ATOM 3522 O O . VAL A 1 461 ? 31.054 -9.042 12.380 1.00 30.95 461 VAL A O 1
ATOM 3525 N N . THR A 1 462 ? 30.584 -10.442 14.083 1.00 26.12 462 THR A N 1
ATOM 3526 C CA . THR A 1 462 ? 30.447 -9.501 15.216 1.00 26.12 462 THR A CA 1
ATOM 3527 C C . THR A 1 462 ? 31.780 -8.855 15.673 1.00 26.12 462 THR A C 1
ATOM 3529 O O . THR A 1 462 ? 32.852 -9.350 15.326 1.00 26.12 462 THR A O 1
ATOM 3532 N N . PRO A 1 463 ? 31.742 -7.754 16.461 1.00 36.03 463 PRO A N 1
ATOM 3533 C CA . PRO A 1 463 ? 32.752 -6.692 16.452 1.00 36.03 463 PRO A CA 1
ATOM 3534 C C . PRO A 1 463 ? 33.882 -6.858 17.481 1.00 36.03 463 PRO A C 1
ATOM 3536 O O . PRO A 1 463 ? 33.667 -7.334 18.596 1.00 36.03 463 PRO A O 1
ATOM 3539 N N . SER A 1 464 ? 35.065 -6.321 17.163 1.00 24.36 464 SER A N 1
ATOM 3540 C CA . SER A 1 464 ? 36.002 -5.823 18.177 1.00 24.36 464 SER A CA 1
ATOM 3541 C C . SER A 1 464 ? 36.883 -4.687 17.637 1.00 24.36 464 SER A C 1
ATOM 3543 O O . SER A 1 464 ? 37.468 -4.810 16.568 1.00 24.36 464 SER A O 1
ATOM 3545 N N . ALA A 1 465 ? 36.906 -3.599 18.416 1.00 28.84 465 ALA A N 1
ATOM 3546 C CA . ALA A 1 465 ? 37.783 -2.420 18.452 1.00 28.84 465 ALA A CA 1
ATOM 3547 C C . ALA A 1 465 ? 38.348 -1.821 17.137 1.00 28.84 465 ALA A C 1
ATOM 3549 O O . ALA A 1 465 ? 39.243 -2.360 16.496 1.00 28.84 465 ALA A O 1
ATOM 3550 N N . THR A 1 466 ? 37.892 -0.596 16.851 1.00 32.66 466 THR A N 1
ATOM 3551 C CA . THR A 1 466 ? 38.377 0.387 15.859 1.00 32.66 466 THR A CA 1
ATOM 3552 C C . THR A 1 466 ? 39.913 0.523 15.828 1.00 32.66 466 THR A C 1
ATOM 3554 O O . THR A 1 466 ? 40.543 0.616 16.884 1.00 32.66 466 THR A O 1
ATOM 3557 N N . PRO A 1 467 ? 40.519 0.636 14.631 1.00 31.94 467 PRO A N 1
ATOM 3558 C CA . PRO A 1 467 ? 40.851 1.958 14.097 1.00 31.94 467 PRO A CA 1
ATOM 3559 C C . PRO A 1 467 ? 40.314 2.170 12.669 1.00 31.94 467 PRO A C 1
ATOM 3561 O O . PRO A 1 467 ? 40.271 1.253 11.860 1.00 31.94 467 PRO A O 1
ATOM 3564 N N . THR A 1 468 ? 39.870 3.402 12.419 1.00 32.19 468 THR A N 1
ATOM 3565 C CA . THR A 1 468 ? 39.398 4.039 11.174 1.00 32.19 468 THR A CA 1
ATOM 3566 C C . THR A 1 468 ? 39.428 3.184 9.889 1.00 32.19 468 THR A C 1
ATOM 3568 O O . THR A 1 468 ? 40.519 2.893 9.395 1.00 32.19 468 THR A O 1
ATOM 3571 N N . PRO A 1 469 ? 38.271 2.850 9.275 1.00 30.30 469 PRO A N 1
ATOM 3572 C CA . PRO A 1 469 ? 38.258 2.133 8.007 1.00 30.30 469 PRO A CA 1
ATOM 3573 C C . PRO A 1 469 ? 38.730 3.044 6.868 1.00 30.30 469 PRO A C 1
ATOM 3575 O O . PRO A 1 469 ? 38.171 4.112 6.620 1.00 30.30 469 PRO A O 1
ATOM 3578 N N . THR A 1 470 ? 39.748 2.594 6.141 1.00 32.38 470 THR A N 1
ATOM 3579 C CA . THR A 1 470 ? 39.916 2.959 4.733 1.00 32.38 470 THR A CA 1
ATOM 3580 C C . THR A 1 470 ? 38.762 2.312 3.968 1.00 32.38 470 THR A C 1
ATOM 3582 O O . THR A 1 470 ? 38.541 1.108 4.107 1.00 32.38 470 THR A O 1
ATOM 3585 N N . ALA A 1 471 ? 37.988 3.117 3.234 1.00 30.02 471 ALA A N 1
ATOM 3586 C CA . ALA A 1 471 ? 36.828 2.664 2.473 1.00 30.02 471 ALA A CA 1
ATOM 3587 C C . ALA A 1 471 ? 37.210 1.476 1.580 1.00 30.02 471 ALA A C 1
ATOM 3589 O O . ALA A 1 471 ? 38.127 1.570 0.765 1.00 30.02 471 ALA A O 1
ATOM 3590 N N . THR A 1 472 ? 36.529 0.348 1.777 1.00 34.88 472 THR A N 1
ATOM 3591 C CA . THR A 1 472 ? 36.532 -0.732 0.792 1.00 34.88 472 THR A CA 1
ATOM 3592 C C . THR A 1 472 ? 35.521 -0.343 -0.289 1.00 34.88 472 THR A C 1
ATOM 3594 O O . THR A 1 472 ? 34.406 0.034 0.076 1.00 34.88 472 THR A O 1
ATOM 3597 N N . PRO A 1 473 ? 35.895 -0.412 -1.573 1.00 39.09 473 PRO A N 1
ATOM 3598 C CA . PRO A 1 473 ? 35.015 -0.184 -2.715 1.00 39.09 473 PRO A CA 1
ATOM 3599 C C . PRO A 1 473 ? 33.623 -0.802 -2.575 1.00 39.09 473 PRO A C 1
ATOM 3601 O O . PRO A 1 473 ? 33.500 -2.020 -2.430 1.00 39.09 473 PRO A O 1
ATOM 3604 N N . ALA A 1 474 ? 32.564 0.006 -2.635 1.00 44.94 474 ALA A N 1
ATOM 3605 C CA . ALA A 1 474 ? 31.202 -0.514 -2.679 1.00 44.94 474 ALA A CA 1
ATOM 3606 C C . ALA A 1 474 ? 30.915 -1.065 -4.084 1.00 44.94 474 ALA A C 1
ATOM 3608 O O . ALA A 1 474 ? 30.926 -0.309 -5.051 1.00 44.94 474 ALA A O 1
ATOM 3609 N N . ALA A 1 475 ? 30.661 -2.372 -4.206 1.00 57.34 475 ALA A N 1
ATOM 3610 C CA . ALA A 1 475 ? 30.167 -2.965 -5.448 1.00 57.34 475 ALA A CA 1
ATOM 3611 C C . ALA A 1 475 ? 28.668 -2.651 -5.626 1.00 57.34 475 ALA A C 1
ATOM 3613 O O . ALA A 1 475 ? 27.875 -2.823 -4.700 1.00 57.34 475 ALA A O 1
ATOM 3614 N N . GLY A 1 476 ? 28.273 -2.203 -6.814 1.00 75.56 476 GLY A N 1
ATOM 3615 C CA . GLY A 1 476 ? 26.924 -1.789 -7.181 1.00 75.56 476 GLY A CA 1
ATOM 3616 C C . GLY A 1 476 ? 26.545 -2.211 -8.603 1.00 75.56 476 GLY A C 1
ATOM 3617 O O . GLY A 1 476 ? 27.364 -2.686 -9.389 1.00 75.56 476 GLY A O 1
ATOM 3618 N N . ASN A 1 477 ? 25.265 -2.059 -8.945 1.00 87.25 477 ASN A N 1
ATOM 3619 C CA . ASN A 1 477 ? 24.789 -2.180 -10.320 1.00 87.25 477 ASN A CA 1
ATOM 3620 C C . ASN A 1 477 ? 23.690 -1.151 -10.608 1.00 87.25 477 ASN A C 1
ATOM 3622 O O . ASN A 1 477 ? 22.998 -0.708 -9.697 1.00 87.25 477 ASN A O 1
ATOM 3626 N N . THR A 1 478 ? 23.517 -0.778 -11.873 1.00 78.19 478 THR A N 1
ATOM 3627 C CA . THR A 1 478 ? 22.582 0.286 -12.286 1.00 78.19 478 THR A CA 1
ATOM 3628 C C . THR A 1 478 ? 21.115 -0.144 -12.368 1.00 78.19 478 THR A C 1
ATOM 3630 O O . THR A 1 478 ? 20.276 0.660 -12.764 1.00 78.19 478 THR A O 1
ATOM 3633 N N . GLY A 1 479 ? 20.791 -1.412 -12.093 1.00 80.31 479 GLY A N 1
ATOM 3634 C CA . GLY A 1 479 ? 19.534 -2.004 -12.553 1.00 80.31 479 GLY A CA 1
ATOM 3635 C C . GLY A 1 479 ? 19.470 -2.103 -14.086 1.00 80.31 479 GLY A C 1
ATOM 3636 O O . GLY A 1 479 ? 20.445 -1.806 -14.775 1.00 80.31 479 GLY A O 1
ATOM 3637 N N . GLN A 1 480 ? 18.338 -2.578 -14.615 1.00 83.31 480 GLN A N 1
ATOM 3638 C CA . GLN A 1 480 ? 18.079 -2.612 -16.061 1.00 83.31 480 GLN A CA 1
ATOM 3639 C C . GLN A 1 480 ? 17.459 -1.280 -16.485 1.00 83.31 480 GLN A C 1
ATOM 3641 O O . GLN A 1 480 ? 16.350 -0.949 -16.070 1.00 83.31 480 GLN A O 1
ATOM 3646 N N . LEU A 1 481 ? 18.183 -0.518 -17.297 1.00 79.94 481 LEU A N 1
ATOM 3647 C CA . LEU A 1 481 ? 17.775 0.799 -17.770 1.00 79.94 481 LEU A CA 1
ATOM 3648 C C . LEU A 1 481 ? 17.396 0.717 -19.247 1.00 79.94 481 LEU A C 1
ATOM 3650 O O . LEU A 1 481 ? 18.189 0.228 -20.049 1.00 79.94 481 LEU A O 1
ATOM 3654 N N . GLY A 1 482 ? 16.202 1.193 -19.600 1.00 86.69 482 GLY A N 1
ATOM 3655 C CA . GLY A 1 482 ? 15.756 1.321 -20.989 1.00 86.69 482 GLY A CA 1
ATOM 3656 C C . GLY A 1 482 ? 16.293 2.593 -21.662 1.00 86.69 482 GLY A C 1
ATOM 3657 O O . GLY A 1 482 ? 16.693 3.537 -20.975 1.00 86.69 482 GLY A O 1
ATOM 3658 N N . PRO A 1 483 ? 16.335 2.648 -23.002 1.00 97.31 483 PRO A N 1
ATOM 3659 C CA . PRO A 1 483 ? 16.699 3.854 -23.736 1.00 97.31 483 PRO A CA 1
ATOM 3660 C C . PRO A 1 483 ? 15.580 4.902 -23.668 1.00 97.31 483 PRO A C 1
ATOM 3662 O O . PRO A 1 483 ? 14.430 4.608 -23.359 1.00 97.31 483 PRO A O 1
ATOM 3665 N N . SER A 1 484 ? 15.914 6.139 -24.032 1.00 87.38 484 SER A N 1
ATOM 3666 C CA . SER A 1 484 ? 14.931 7.216 -24.246 1.00 87.38 484 SER A CA 1
ATOM 3667 C C . SER A 1 484 ? 15.058 7.879 -25.620 1.00 87.38 484 SER A C 1
ATOM 3669 O O . SER A 1 484 ? 14.306 8.794 -25.957 1.00 87.38 484 SER A O 1
ATOM 3671 N N . ALA A 1 485 ? 16.007 7.418 -26.437 1.00 85.19 485 ALA A N 1
ATOM 3672 C CA . ALA A 1 485 ? 16.205 7.860 -27.807 1.00 85.19 485 ALA A CA 1
ATOM 3673 C C . ALA A 1 485 ? 16.652 6.693 -28.699 1.00 85.19 485 ALA A C 1
ATOM 3675 O O . ALA A 1 485 ? 17.293 5.743 -28.240 1.00 85.19 485 ALA A O 1
ATOM 3676 N N . HIS A 1 486 ? 16.347 6.786 -29.991 1.00 98.06 486 HIS A N 1
ATOM 3677 C CA . HIS A 1 486 ? 16.728 5.790 -30.984 1.00 98.06 486 HIS A CA 1
ATOM 3678 C C . HIS A 1 486 ? 16.973 6.432 -32.358 1.00 98.06 486 HIS A C 1
ATOM 3680 O O . HIS A 1 486 ? 16.507 7.537 -32.632 1.00 98.06 486 HIS A O 1
ATOM 3686 N N . THR A 1 487 ? 17.653 5.720 -33.257 1.00 97.19 487 THR A N 1
ATOM 3687 C CA . THR A 1 487 ? 17.734 6.063 -34.689 1.00 97.19 487 THR A CA 1
ATOM 3688 C C . THR A 1 487 ? 18.099 4.832 -35.514 1.00 97.19 487 THR A C 1
ATOM 3690 O O . THR A 1 487 ? 18.916 4.026 -35.070 1.00 97.19 487 THR A O 1
ATOM 3693 N N . SER A 1 488 ? 17.568 4.704 -36.732 1.00 94.62 488 SER A N 1
ATOM 3694 C CA . SER A 1 488 ? 18.113 3.748 -37.702 1.00 94.62 488 SER A CA 1
ATOM 3695 C C . SER A 1 488 ? 19.491 4.214 -38.198 1.00 94.62 488 SER A C 1
ATOM 3697 O O . SER A 1 488 ? 19.866 5.383 -38.035 1.00 94.62 488 SER A O 1
ATOM 3699 N N . THR A 1 489 ? 20.283 3.298 -38.764 1.00 90.69 489 THR A N 1
ATOM 3700 C CA . THR A 1 489 ? 21.628 3.588 -39.301 1.00 90.69 489 THR A CA 1
ATOM 3701 C C . THR A 1 489 ? 21.878 2.908 -40.641 1.00 90.69 489 THR A C 1
ATOM 3703 O O . THR A 1 489 ? 21.063 2.124 -41.113 1.00 90.69 489 THR A O 1
ATOM 3706 N N . THR A 1 490 ? 23.021 3.210 -41.271 1.00 88.06 490 THR A N 1
ATOM 3707 C CA . THR A 1 490 ? 23.390 2.615 -42.557 1.00 88.06 490 THR A CA 1
ATOM 3708 C C . THR A 1 490 ? 23.519 1.090 -42.475 1.00 88.06 490 THR A C 1
ATOM 3710 O O . THR A 1 490 ? 24.407 0.562 -41.799 1.00 88.06 490 THR A O 1
ATOM 3713 N N . GLY A 1 491 ? 22.687 0.391 -43.239 1.00 86.50 491 GLY A N 1
ATOM 3714 C CA . GLY A 1 491 ? 22.594 -1.067 -43.289 1.00 86.50 491 GLY A CA 1
ATOM 3715 C C . GLY A 1 491 ? 21.263 -1.474 -43.915 1.00 86.50 491 GLY A C 1
ATOM 3716 O O . GLY A 1 491 ? 20.313 -0.720 -43.784 1.00 86.50 491 GLY A O 1
ATOM 3717 N N . GLY A 1 492 ? 21.212 -2.589 -44.648 1.00 91.31 492 GLY A N 1
ATOM 3718 C CA . GLY A 1 492 ? 19.979 -3.099 -45.259 1.00 91.31 492 GLY A CA 1
ATOM 3719 C C . GLY A 1 492 ? 19.303 -2.094 -46.188 1.00 91.31 492 GLY A C 1
ATOM 3720 O O . GLY A 1 492 ? 19.866 -1.698 -47.224 1.00 91.31 492 GLY A O 1
ATOM 3721 N N . ASP A 1 493 ? 18.080 -1.708 -45.865 1.00 89.88 493 ASP A N 1
ATOM 3722 C CA . ASP A 1 493 ? 17.357 -0.630 -46.538 1.00 89.88 493 ASP A CA 1
ATOM 3723 C C . ASP A 1 493 ? 17.369 0.704 -45.758 1.00 89.88 493 ASP A C 1
ATOM 3725 O O . ASP A 1 493 ? 16.960 1.733 -46.302 1.00 89.88 493 ASP A O 1
ATOM 3729 N N . ASN A 1 494 ? 18.055 0.718 -44.610 1.00 90.38 494 ASN A N 1
ATOM 3730 C CA . ASN A 1 494 ? 18.309 1.832 -43.693 1.00 90.38 494 ASN A CA 1
ATOM 3731 C C . ASN A 1 494 ? 17.091 2.249 -42.860 1.00 90.38 494 ASN A C 1
ATOM 3733 O O . ASN A 1 494 ? 17.028 3.393 -42.391 1.00 90.38 494 ASN A O 1
ATOM 3737 N N . ASN A 1 495 ? 16.133 1.347 -42.669 1.00 90.06 495 ASN A N 1
ATOM 3738 C CA . ASN A 1 495 ? 14.933 1.619 -41.888 1.00 90.06 495 ASN A CA 1
ATOM 3739 C C . ASN A 1 495 ? 15.033 1.094 -40.433 1.00 90.06 495 ASN A C 1
ATOM 3741 O O . ASN A 1 495 ? 14.497 1.748 -39.539 1.00 90.06 495 ASN A O 1
ATOM 3745 N N . GLY A 1 496 ? 15.834 0.049 -40.165 1.00 94.69 496 GLY A N 1
ATOM 3746 C CA . GLY A 1 496 ? 16.020 -0.507 -38.820 1.00 94.69 496 GLY A CA 1
ATOM 3747 C C . GLY A 1 496 ? 14.720 -1.075 -38.249 1.00 94.69 496 GLY A C 1
ATOM 3748 O O . GLY A 1 496 ? 13.941 -1.678 -38.965 1.00 94.69 496 GLY A O 1
ATOM 3749 N N . PHE A 1 497 ? 14.460 -0.828 -36.962 1.00 97.06 497 PHE A N 1
ATOM 3750 C CA . PHE A 1 497 ? 13.115 -0.983 -36.403 1.00 97.06 497 PHE A CA 1
ATOM 3751 C C . PHE A 1 497 ? 12.259 0.212 -36.842 1.00 97.06 497 PHE A C 1
ATOM 3753 O O . PHE A 1 497 ? 12.161 1.221 -36.141 1.00 97.06 497 PHE A O 1
ATOM 3760 N N . GLU A 1 498 ? 11.691 0.157 -38.036 1.00 95.00 498 GLU A N 1
ATOM 3761 C CA . GLU A 1 498 ? 11.002 1.276 -38.668 1.00 95.00 498 GLU A CA 1
ATOM 3762 C C . GLU A 1 498 ? 9.585 1.499 -38.137 1.00 95.00 498 GLU A C 1
ATOM 3764 O O . GLU A 1 498 ? 9.064 2.618 -38.195 1.00 95.00 498 GLU A O 1
ATOM 3769 N N . THR A 1 499 ? 8.964 0.459 -37.580 1.00 92.50 499 THR A N 1
ATOM 3770 C CA . THR A 1 499 ? 7.619 0.554 -37.010 1.00 92.50 499 THR A CA 1
ATOM 3771 C C . THR A 1 499 ? 7.702 0.725 -35.502 1.00 92.50 499 THR A C 1
ATOM 3773 O O . THR A 1 499 ? 8.200 -0.142 -34.784 1.00 92.50 499 THR A O 1
ATOM 3776 N N . THR A 1 500 ? 7.198 1.866 -35.022 1.00 84.44 500 THR A N 1
ATOM 3777 C CA . THR A 1 500 ? 7.118 2.212 -33.591 1.00 84.44 500 THR A CA 1
ATOM 3778 C C . THR A 1 500 ? 8.399 1.912 -32.781 1.00 84.44 500 THR A C 1
ATOM 3780 O O . THR A 1 500 ? 8.312 1.293 -31.722 1.00 84.44 500 THR A O 1
ATOM 3783 N N . PRO A 1 501 ? 9.597 2.356 -33.217 1.00 91.62 501 PRO A N 1
ATOM 3784 C CA . PRO A 1 501 ? 10.870 2.058 -32.544 1.00 91.62 501 PRO A CA 1
ATOM 3785 C C . PRO A 1 501 ? 10.947 2.466 -31.067 1.00 91.62 501 PRO A C 1
ATOM 3787 O O . PRO A 1 501 ? 11.700 1.865 -30.305 1.00 91.62 501 PRO A O 1
ATOM 3790 N N . ALA A 1 502 ? 10.169 3.467 -30.650 1.00 88.19 502 ALA A N 1
ATOM 3791 C CA . ALA A 1 502 ? 10.087 3.895 -29.255 1.00 88.19 502 ALA A CA 1
ATOM 3792 C C . ALA A 1 502 ? 9.432 2.856 -28.328 1.00 88.19 502 ALA A C 1
ATOM 3794 O O . ALA A 1 502 ? 9.607 2.945 -27.119 1.00 88.19 502 ALA A O 1
ATOM 3795 N N . ASN A 1 503 ? 8.722 1.860 -28.865 1.00 90.12 503 ASN A N 1
ATOM 3796 C CA . ASN A 1 503 ? 8.146 0.793 -28.048 1.00 90.12 503 ASN A CA 1
ATOM 3797 C C . ASN A 1 503 ? 9.229 -0.062 -27.378 1.00 90.12 503 ASN A C 1
ATOM 3799 O O . ASN A 1 503 ? 8.997 -0.548 -26.289 1.00 90.12 503 ASN A O 1
ATOM 3803 N N . ALA A 1 504 ? 10.449 -0.130 -27.929 1.00 93.69 504 ALA A N 1
ATOM 3804 C CA . ALA A 1 504 ? 11.568 -0.856 -27.318 1.00 93.69 504 ALA A CA 1
ATOM 3805 C C . ALA A 1 504 ? 12.100 -0.243 -25.995 1.00 93.69 504 ALA A C 1
ATOM 3807 O O . ALA A 1 504 ? 13.154 -0.656 -25.500 1.00 93.69 504 ALA A O 1
ATOM 3808 N N . TYR A 1 505 ? 11.459 0.804 -25.461 1.00 92.06 505 TYR A N 1
ATOM 3809 C CA . TYR A 1 505 ? 11.941 1.574 -24.307 1.00 92.06 505 TYR A CA 1
ATOM 3810 C C . TYR A 1 505 ? 11.569 0.940 -22.965 1.00 92.06 505 TYR A C 1
ATOM 3812 O O . TYR A 1 505 ? 12.284 1.135 -21.978 1.00 92.06 505 TYR A O 1
ATOM 3820 N N . LEU A 1 506 ? 10.472 0.186 -22.922 1.00 71.56 506 LEU A N 1
ATOM 3821 C CA . LEU A 1 506 ? 9.899 -0.408 -21.719 1.00 71.56 506 LEU A CA 1
ATOM 3822 C C . LEU A 1 506 ? 9.353 -1.792 -22.053 1.00 71.56 506 LEU A C 1
ATOM 3824 O O . LEU A 1 506 ? 8.944 -2.025 -23.174 1.00 71.56 506 LEU A O 1
ATOM 3828 N N . LEU A 1 507 ? 9.305 -2.682 -21.066 1.00 78.44 507 LEU A N 1
ATOM 3829 C CA . LEU A 1 507 ? 8.646 -3.977 -21.211 1.00 78.44 507 LEU A CA 1
ATOM 3830 C C . LEU A 1 507 ? 7.144 -3.816 -20.941 1.00 78.44 507 LEU A C 1
ATOM 3832 O O . LEU A 1 507 ? 6.719 -3.887 -19.786 1.00 78.44 507 LEU A O 1
ATOM 3836 N N . ASP A 1 508 ? 6.358 -3.556 -21.981 1.00 69.88 508 ASP A N 1
ATOM 3837 C CA . ASP A 1 508 ? 4.921 -3.259 -21.868 1.00 69.88 508 ASP A CA 1
ATOM 3838 C C . ASP A 1 508 ? 4.035 -4.054 -22.845 1.00 69.88 508 ASP A C 1
ATOM 3840 O O . ASP A 1 508 ? 2.807 -3.919 -22.828 1.00 69.88 508 ASP A O 1
ATOM 3844 N N . GLY A 1 509 ? 4.635 -4.936 -23.652 1.00 72.06 509 GLY A N 1
ATOM 3845 C CA . GLY A 1 509 ? 3.926 -5.755 -24.630 1.00 72.06 509 GLY A CA 1
ATOM 3846 C C . GLY A 1 509 ? 3.673 -5.044 -25.961 1.00 72.06 509 GLY A C 1
ATOM 3847 O O . GLY A 1 509 ? 3.000 -5.613 -26.831 1.00 72.06 509 GLY A O 1
ATOM 3848 N N . LEU A 1 510 ? 4.193 -3.827 -26.146 1.00 73.81 510 LEU A N 1
ATOM 3849 C CA . LEU A 1 510 ? 4.236 -3.121 -27.422 1.00 73.81 510 LEU A CA 1
ATOM 3850 C C . LEU A 1 510 ? 5.595 -3.349 -28.088 1.00 73.81 510 LEU A C 1
ATOM 3852 O O . LEU A 1 510 ? 6.629 -3.398 -27.444 1.00 73.81 510 LEU A O 1
ATOM 3856 N N . PHE A 1 511 ? 5.620 -3.474 -29.415 1.00 92.44 511 PHE A N 1
ATOM 3857 C CA . PHE A 1 511 ? 6.841 -3.872 -30.122 1.00 92.44 511 PHE A CA 1
ATOM 3858 C C . PHE A 1 511 ? 7.361 -2.769 -31.036 1.00 92.44 511 PHE A C 1
ATOM 3860 O O . PHE A 1 511 ? 6.599 -2.196 -31.822 1.00 92.44 511 PHE A O 1
ATOM 3867 N N . ALA A 1 512 ? 8.664 -2.509 -30.965 1.00 97.31 512 ALA A N 1
ATOM 3868 C CA . ALA A 1 512 ? 9.425 -1.968 -32.078 1.00 97.31 512 ALA A CA 1
ATOM 3869 C C . ALA A 1 512 ? 9.573 -3.079 -33.117 1.00 97.31 512 ALA A C 1
ATOM 3871 O O . ALA A 1 512 ? 9.895 -4.213 -32.758 1.00 97.31 512 ALA A O 1
ATOM 3872 N N . GLN A 1 513 ? 9.307 -2.779 -34.384 1.00 97.88 513 GLN A N 1
ATOM 3873 C CA . GLN A 1 513 ? 9.276 -3.795 -35.437 1.00 97.88 513 GLN A CA 1
ATOM 3874 C C . GLN A 1 513 ? 10.223 -3.395 -36.554 1.00 97.88 513 GLN A C 1
ATOM 3876 O O . GLN A 1 513 ? 10.178 -2.248 -36.995 1.00 97.88 513 GLN A O 1
ATOM 3881 N N . ASP A 1 514 ? 11.075 -4.342 -36.927 1.00 97.44 514 ASP A N 1
ATOM 3882 C CA . ASP A 1 514 ? 11.927 -4.330 -38.112 1.00 97.44 514 ASP A CA 1
ATOM 3883 C C . ASP A 1 514 ? 11.234 -5.247 -39.122 1.00 97.44 514 ASP A C 1
ATOM 3885 O O . ASP A 1 514 ? 11.198 -6.472 -38.924 1.00 97.44 514 ASP A O 1
ATOM 3889 N N . MET A 1 515 ? 10.563 -4.645 -40.111 1.00 95.75 515 MET A N 1
ATOM 3890 C CA . MET A 1 515 ? 9.845 -5.395 -41.136 1.00 95.75 515 MET A CA 1
ATOM 3891 C C . MET A 1 515 ? 10.819 -5.730 -42.248 1.00 95.75 515 MET A C 1
ATOM 3893 O O . MET A 1 515 ? 11.141 -4.895 -43.095 1.00 95.75 515 MET A O 1
ATOM 3897 N N . ASN A 1 516 ? 11.160 -7.013 -42.331 1.00 89.12 516 ASN A N 1
ATOM 3898 C CA . ASN A 1 516 ? 12.177 -7.555 -43.214 1.00 89.12 516 ASN A CA 1
ATOM 3899 C C . ASN A 1 516 ? 13.594 -7.072 -42.852 1.00 89.12 516 ASN A C 1
ATOM 3901 O O . ASN A 1 516 ? 13.976 -5.977 -43.222 1.00 89.12 516 ASN A O 1
ATOM 3905 N N . SER A 1 517 ? 14.415 -7.963 -42.273 1.00 87.00 517 SER A N 1
ATOM 3906 C CA . SER A 1 517 ? 15.837 -7.719 -41.912 1.00 87.00 517 SER A CA 1
ATOM 3907 C C . SER A 1 517 ? 16.825 -7.429 -43.066 1.00 87.00 517 SER A C 1
ATOM 3909 O O . SER A 1 517 ? 17.909 -8.025 -43.155 1.00 87.00 517 SER A O 1
ATOM 3911 N N . GLY A 1 518 ? 16.467 -6.554 -43.991 1.00 90.31 518 GLY A N 1
ATOM 3912 C CA . GLY A 1 518 ? 17.322 -5.989 -45.017 1.00 90.31 518 GLY A CA 1
ATOM 3913 C C . GLY A 1 518 ? 17.257 -6.689 -46.367 1.00 90.31 518 GLY A C 1
ATOM 3914 O O . GLY A 1 518 ? 16.327 -7.411 -46.722 1.00 90.31 518 GLY A O 1
ATOM 3915 N N . LYS A 1 519 ? 18.295 -6.452 -47.173 1.00 94.25 519 LYS A N 1
ATOM 3916 C CA . LYS A 1 519 ? 18.332 -6.764 -48.613 1.00 94.25 519 LYS A CA 1
ATOM 3917 C C . LYS A 1 519 ? 19.048 -8.063 -48.964 1.00 94.25 519 LYS A C 1
ATOM 3919 O O . LYS A 1 519 ? 19.047 -8.457 -50.129 1.00 94.25 519 LYS A O 1
ATOM 3924 N N . THR A 1 520 ? 19.713 -8.702 -48.005 1.00 94.44 520 THR A N 1
ATOM 3925 C CA . THR A 1 520 ? 20.490 -9.928 -48.238 1.00 94.44 520 THR A CA 1
ATOM 3926 C C . THR A 1 520 ? 20.011 -11.062 -47.338 1.00 94.44 520 THR A C 1
ATOM 3928 O O . THR A 1 520 ? 19.467 -10.844 -46.259 1.00 94.44 520 THR A O 1
ATOM 3931 N N . ASN A 1 521 ? 20.250 -12.302 -47.759 1.00 94.62 521 ASN A N 1
ATOM 3932 C CA . ASN A 1 521 ? 20.062 -13.509 -46.947 1.00 94.62 521 ASN A CA 1
ATOM 3933 C C . ASN A 1 521 ? 21.330 -13.884 -46.151 1.00 94.62 521 ASN A C 1
ATOM 3935 O O . ASN A 1 521 ? 21.473 -15.020 -45.703 1.00 94.62 521 ASN A O 1
ATOM 3939 N N . SER A 1 522 ? 22.274 -12.951 -46.013 1.00 94.81 522 SER A N 1
ATOM 3940 C CA . SER A 1 522 ? 23.516 -13.147 -45.268 1.00 94.81 522 SER A CA 1
ATOM 3941 C C . SER A 1 522 ? 23.219 -13.320 -43.781 1.00 94.81 522 SER A C 1
ATOM 3943 O O . SER A 1 522 ? 22.451 -12.554 -43.211 1.00 94.81 522 SER A O 1
ATOM 3945 N N . THR A 1 523 ? 23.852 -14.282 -43.117 1.00 93.75 523 THR A N 1
ATOM 3946 C CA . THR A 1 523 ? 23.773 -14.418 -41.653 1.00 93.75 523 THR A CA 1
ATOM 3947 C C . THR A 1 523 ? 24.920 -13.700 -40.937 1.00 93.75 523 THR A C 1
ATOM 3949 O O . THR A 1 523 ? 25.172 -13.947 -39.761 1.00 93.75 523 THR A O 1
ATOM 3952 N N . SER A 1 524 ? 25.663 -12.837 -41.639 1.00 94.75 524 SER A N 1
ATOM 3953 C CA . SER A 1 524 ? 26.751 -12.064 -41.042 1.00 94.75 524 SER A CA 1
ATOM 3954 C C . SER A 1 524 ? 26.227 -10.781 -40.397 1.00 94.75 524 SER A C 1
ATOM 3956 O O . SER A 1 524 ? 25.664 -9.924 -41.074 1.00 94.75 524 SER A O 1
ATOM 3958 N N . CYS A 1 525 ? 26.505 -10.594 -39.106 1.00 94.38 525 CYS A N 1
ATOM 3959 C CA . CYS A 1 525 ? 26.181 -9.370 -38.365 1.00 94.38 525 CYS A CA 1
ATOM 3960 C C . CYS A 1 525 ? 26.866 -8.104 -38.925 1.00 94.38 525 CYS A C 1
ATOM 3962 O O . CYS A 1 525 ? 26.416 -6.986 -38.688 1.00 94.38 525 CYS A O 1
ATOM 3964 N N . THR A 1 526 ? 27.963 -8.255 -39.674 1.00 94.31 526 THR A N 1
ATOM 3965 C CA . THR A 1 526 ? 28.692 -7.129 -40.286 1.00 94.31 526 THR A CA 1
ATOM 3966 C C . THR A 1 526 ? 28.255 -6.833 -41.718 1.00 94.31 526 THR A C 1
ATOM 3968 O O . THR A 1 526 ? 28.737 -5.867 -42.317 1.00 94.31 526 THR A O 1
ATOM 3971 N N . ASP A 1 527 ? 27.340 -7.630 -42.276 1.00 95.44 527 ASP A N 1
ATOM 3972 C CA . ASP A 1 527 ? 26.832 -7.434 -43.628 1.00 95.44 527 ASP A CA 1
ATOM 3973 C C . ASP A 1 527 ? 26.220 -6.033 -43.769 1.00 95.44 527 ASP A C 1
ATOM 3975 O O . ASP A 1 527 ? 25.539 -5.512 -42.877 1.00 95.44 527 ASP A O 1
ATOM 3979 N N . ARG A 1 528 ? 26.509 -5.368 -44.889 1.00 94.31 528 ARG A N 1
ATOM 3980 C CA . ARG A 1 528 ? 25.973 -4.023 -45.157 1.00 94.31 528 ARG A CA 1
ATOM 3981 C C . ARG A 1 528 ? 24.531 -4.079 -45.651 1.00 94.31 528 ARG A C 1
ATOM 3983 O O . ARG A 1 528 ? 23.875 -3.049 -45.676 1.00 94.31 528 ARG A O 1
ATOM 3990 N N . GLY A 1 529 ? 24.047 -5.257 -46.028 1.00 94.88 529 GLY A N 1
ATOM 3991 C CA . GLY A 1 529 ? 22.678 -5.531 -46.429 1.00 94.88 529 GLY A CA 1
ATOM 3992 C C . GLY A 1 529 ? 21.755 -5.962 -45.290 1.00 94.88 529 GLY A C 1
ATOM 3993 O O . GLY A 1 529 ? 20.626 -6.324 -45.598 1.00 94.88 529 GLY A O 1
ATOM 3994 N N . LYS A 1 530 ? 22.193 -5.906 -44.022 1.00 96.31 530 LYS A N 1
ATOM 3995 C CA . LYS A 1 530 ? 21.353 -6.125 -42.831 1.00 96.31 530 LYS A CA 1
ATOM 3996 C C . LYS A 1 530 ? 21.020 -4.826 -42.109 1.00 96.31 530 LYS A C 1
ATOM 3998 O O . LYS A 1 530 ? 21.898 -3.962 -41.996 1.00 96.31 530 LYS A O 1
ATOM 4003 N N . ASP A 1 531 ? 19.779 -4.713 -41.643 1.00 96.00 531 ASP A N 1
ATOM 4004 C CA . ASP A 1 531 ? 19.274 -3.524 -40.962 1.00 96.00 531 ASP A CA 1
ATOM 4005 C C . ASP A 1 531 ? 19.838 -3.374 -39.559 1.00 96.00 531 ASP A C 1
ATOM 4007 O O . ASP A 1 531 ? 20.166 -4.344 -38.871 1.00 96.00 531 ASP A O 1
ATOM 4011 N N . LYS A 1 532 ? 20.040 -2.109 -39.185 1.00 96.56 532 LYS A N 1
ATOM 4012 C CA . LYS A 1 532 ? 20.763 -1.704 -37.982 1.00 96.56 532 LYS A CA 1
ATOM 4013 C C . LYS A 1 532 ? 20.063 -0.542 -37.316 1.00 96.56 532 LYS A C 1
ATOM 4015 O O . LYS A 1 532 ? 19.864 0.508 -37.932 1.00 96.56 532 LYS A O 1
ATOM 4020 N N . HIS A 1 533 ? 19.823 -0.684 -36.022 1.00 98.44 533 HIS A N 1
ATOM 4021 C CA . HIS A 1 533 ? 19.180 0.337 -35.208 1.00 98.44 533 HIS A CA 1
ATOM 4022 C C . HIS A 1 533 ? 20.006 0.663 -33.975 1.00 98.44 533 HIS A C 1
ATOM 4024 O O . HIS A 1 533 ? 20.604 -0.221 -33.363 1.00 98.44 533 HIS A O 1
ATOM 4030 N N . LEU A 1 534 ? 20.042 1.940 -33.608 1.00 98.56 534 LEU A N 1
ATOM 4031 C CA . LEU A 1 534 ? 20.666 2.415 -32.382 1.00 98.56 534 LEU A CA 1
ATOM 4032 C C . LEU A 1 534 ? 19.613 2.748 -31.344 1.00 98.56 534 LEU A C 1
ATOM 4034 O O . LEU A 1 534 ? 18.648 3.448 -31.641 1.00 98.56 534 LEU A O 1
ATOM 4038 N N . PHE A 1 535 ? 19.896 2.355 -30.111 1.00 98.62 535 PHE A N 1
ATOM 4039 C CA . PHE A 1 535 ? 19.185 2.759 -28.907 1.00 98.62 535 PHE A CA 1
ATOM 4040 C C . PHE A 1 535 ? 20.166 3.437 -27.953 1.00 98.62 535 PHE A C 1
ATOM 4042 O O . PHE A 1 535 ? 21.323 3.016 -27.833 1.00 98.62 535 PHE A O 1
ATOM 4049 N N . TYR A 1 536 ? 19.747 4.547 -27.347 1.00 98.56 536 TYR A N 1
ATOM 4050 C CA . TYR A 1 536 ? 20.617 5.398 -26.539 1.00 98.56 536 TYR A CA 1
ATOM 4051 C C . TYR A 1 536 ? 19.856 6.279 -25.548 1.00 98.56 536 TYR A C 1
ATOM 4053 O O . TYR A 1 536 ? 18.633 6.220 -25.434 1.00 98.56 536 TYR A O 1
ATOM 4061 N N . ASN A 1 537 ? 20.611 7.088 -24.802 1.00 95.00 537 ASN A N 1
ATOM 4062 C CA . ASN A 1 537 ? 20.124 7.873 -23.672 1.00 95.00 537 ASN A CA 1
ATOM 4063 C C . ASN A 1 537 ? 19.500 7.007 -22.565 1.00 95.00 537 ASN A C 1
ATOM 4065 O O . ASN A 1 537 ? 18.367 7.236 -22.147 1.00 95.00 537 ASN A O 1
ATOM 4069 N N . PHE A 1 538 ? 20.254 6.011 -22.098 1.00 93.75 538 PHE A N 1
ATOM 4070 C CA . PHE A 1 538 ? 19.833 5.080 -21.045 1.00 93.75 538 PHE A CA 1
ATOM 4071 C C . PHE A 1 538 ? 19.817 5.701 -19.639 1.00 93.75 538 PHE A C 1
ATOM 4073 O O . PHE A 1 538 ? 19.443 5.038 -18.681 1.00 93.75 538 PHE A O 1
ATOM 4080 N N . GLY A 1 539 ? 20.264 6.954 -19.478 1.00 87.31 539 GLY A N 1
ATOM 4081 C CA . GLY A 1 539 ? 20.273 7.620 -18.173 1.00 87.31 539 GLY A CA 1
ATOM 4082 C C . GLY A 1 539 ? 21.241 6.998 -17.162 1.00 87.31 539 GLY A C 1
ATOM 4083 O O . GLY A 1 539 ? 21.088 7.208 -15.963 1.00 87.31 539 GLY A O 1
ATOM 4084 N N . ILE A 1 540 ? 22.235 6.240 -17.633 1.00 91.31 540 ILE A N 1
ATOM 4085 C CA . ILE A 1 540 ? 23.236 5.602 -16.779 1.00 91.31 540 ILE A CA 1
ATOM 4086 C C . ILE A 1 540 ? 24.089 6.691 -16.121 1.00 91.31 540 ILE A C 1
ATOM 4088 O O . ILE A 1 540 ? 24.734 7.488 -16.805 1.00 91.31 540 ILE A O 1
ATOM 4092 N N . ASN A 1 541 ? 24.101 6.711 -14.790 1.00 84.75 541 ASN A N 1
ATOM 4093 C CA . ASN A 1 541 ? 24.886 7.652 -14.001 1.00 84.75 541 ASN A CA 1
ATOM 4094 C C . ASN A 1 541 ? 25.786 6.878 -13.032 1.00 84.75 541 ASN A C 1
ATOM 4096 O O . ASN A 1 541 ? 25.305 6.326 -12.044 1.00 84.75 541 ASN A O 1
ATOM 4100 N N . LEU A 1 542 ? 27.081 6.811 -13.347 1.00 85.56 542 LEU A N 1
ATOM 4101 C CA . LEU A 1 542 ? 28.099 6.168 -12.517 1.00 85.56 542 LEU A CA 1
ATOM 4102 C C . LEU A 1 542 ? 28.936 7.232 -11.806 1.00 85.56 542 LEU A C 1
ATOM 4104 O O . LEU A 1 542 ? 29.254 8.270 -12.391 1.00 85.56 542 LEU A O 1
ATOM 4108 N N . LEU A 1 543 ? 29.319 6.963 -10.558 1.00 80.06 543 LEU A N 1
ATOM 4109 C CA . LEU A 1 543 ? 30.173 7.864 -9.788 1.00 80.06 543 LEU A CA 1
ATOM 4110 C C . LEU A 1 543 ? 31.563 7.986 -10.427 1.00 80.06 543 LEU A C 1
ATOM 4112 O O . LEU A 1 543 ? 32.105 7.042 -11.006 1.00 80.06 543 LEU A O 1
ATOM 4116 N N . ALA A 1 544 ? 32.145 9.183 -10.337 1.00 76.25 544 ALA A N 1
ATOM 4117 C CA . ALA A 1 544 ? 33.474 9.441 -10.871 1.00 76.25 544 ALA A CA 1
ATOM 4118 C C . ALA A 1 544 ? 34.516 8.622 -10.094 1.00 76.25 544 ALA A C 1
ATOM 4120 O O . ALA A 1 544 ? 34.676 8.814 -8.894 1.00 76.25 544 ALA A O 1
ATOM 4121 N N . GLY A 1 545 ? 35.225 7.734 -10.795 1.00 76.56 545 GLY A N 1
ATOM 4122 C CA . GLY A 1 545 ? 36.187 6.801 -10.197 1.00 76.56 545 GLY A CA 1
ATOM 4123 C C . GLY A 1 545 ? 35.714 5.347 -10.166 1.00 76.56 545 GLY A C 1
ATOM 4124 O O . GLY A 1 545 ? 36.559 4.473 -10.024 1.00 76.56 545 GLY A O 1
ATOM 4125 N N . ALA A 1 546 ? 34.421 5.083 -10.400 1.00 86.12 546 ALA A N 1
ATOM 4126 C CA . ALA A 1 546 ? 33.890 3.724 -10.427 1.00 86.12 546 ALA A CA 1
ATOM 4127 C C . ALA A 1 546 ? 34.592 2.853 -11.486 1.00 86.12 546 ALA A C 1
ATOM 4129 O O . ALA A 1 546 ? 34.675 3.213 -12.668 1.00 86.12 546 ALA A O 1
ATOM 4130 N N . THR A 1 547 ? 35.058 1.686 -11.051 1.00 90.00 547 THR A N 1
ATOM 4131 C CA . THR A 1 547 ? 35.595 0.618 -11.888 1.00 90.00 547 THR A CA 1
ATOM 4132 C C . THR A 1 547 ? 34.451 -0.253 -12.382 1.00 90.00 547 THR A C 1
ATOM 4134 O O . THR A 1 547 ? 33.673 -0.778 -11.597 1.00 90.00 547 THR A O 1
ATOM 4137 N N . VAL A 1 548 ? 34.334 -0.409 -13.699 1.00 94.00 548 VAL A N 1
ATOM 4138 C CA . VAL A 1 548 ? 33.260 -1.187 -14.330 1.00 94.00 548 VAL A CA 1
ATOM 4139 C C . VAL A 1 548 ? 33.661 -2.656 -14.395 1.00 94.00 548 VAL A C 1
ATOM 4141 O O . VAL A 1 548 ? 34.636 -3.007 -15.062 1.00 94.00 548 VAL A O 1
ATOM 4144 N N . ASP A 1 549 ? 32.869 -3.504 -13.752 1.00 92.19 549 ASP A N 1
ATOM 4145 C CA . ASP A 1 549 ? 33.079 -4.950 -13.665 1.00 92.19 549 ASP A CA 1
ATOM 4146 C C . ASP A 1 549 ? 32.460 -5.694 -14.847 1.00 92.19 549 ASP A C 1
ATOM 4148 O O . ASP A 1 549 ? 33.036 -6.646 -15.377 1.00 92.19 549 ASP A O 1
ATOM 4152 N N . GLY A 1 550 ? 31.295 -5.237 -15.305 1.00 95.44 550 GLY A N 1
ATOM 4153 C CA . GLY A 1 550 ? 30.573 -5.896 -16.380 1.00 95.44 550 GLY A CA 1
ATOM 4154 C C . GLY A 1 550 ? 29.412 -5.077 -16.918 1.00 95.44 550 GLY A C 1
ATOM 4155 O O . GLY A 1 550 ? 28.894 -4.176 -16.261 1.00 95.44 550 GLY A O 1
ATOM 4156 N N . ILE A 1 551 ? 29.008 -5.394 -18.143 1.00 98.06 551 ILE A N 1
ATOM 4157 C CA . ILE A 1 551 ? 27.860 -4.795 -18.817 1.00 98.06 551 ILE A CA 1
ATOM 4158 C C . ILE A 1 551 ? 26.990 -5.931 -19.334 1.00 98.06 551 ILE A C 1
ATOM 4160 O O . ILE A 1 551 ? 27.456 -6.816 -20.056 1.00 98.06 551 ILE A O 1
ATOM 4164 N N . GLU A 1 552 ? 25.716 -5.893 -18.987 1.00 97.81 552 GLU A N 1
ATOM 4165 C CA . GLU A 1 552 ? 24.697 -6.819 -19.453 1.00 97.81 552 GLU A CA 1
ATOM 4166 C C . GLU A 1 552 ? 23.676 -6.061 -20.301 1.00 97.81 552 GLU A C 1
ATOM 4168 O O . GLU A 1 552 ? 23.223 -4.978 -19.930 1.00 97.81 552 GLU A O 1
ATOM 4173 N N . ILE A 1 553 ? 23.325 -6.641 -21.443 1.00 98.31 553 ILE A N 1
ATOM 4174 C CA . ILE A 1 553 ? 22.269 -6.172 -22.331 1.00 98.31 553 ILE A CA 1
ATOM 4175 C C . ILE A 1 553 ? 21.145 -7.192 -22.290 1.00 98.31 553 ILE A C 1
ATOM 4177 O O . ILE A 1 553 ? 21.369 -8.369 -22.579 1.00 98.31 553 ILE A O 1
ATOM 4181 N N . ARG A 1 554 ? 19.940 -6.739 -21.961 1.00 97.56 554 ARG A N 1
ATOM 4182 C CA . ARG A 1 554 ? 18.719 -7.536 -22.053 1.00 97.56 554 ARG A CA 1
ATOM 4183 C C . ARG A 1 554 ? 17.938 -7.131 -23.295 1.00 97.56 554 ARG A C 1
ATOM 4185 O O . ARG A 1 554 ? 17.767 -5.942 -23.544 1.00 97.56 554 ARG A O 1
ATOM 4192 N N . LEU A 1 555 ? 17.463 -8.118 -24.046 1.00 98.12 555 LEU A N 1
ATOM 4193 C CA . LEU A 1 555 ? 16.528 -7.953 -25.153 1.00 98.12 555 LEU A CA 1
ATOM 4194 C C . LEU A 1 555 ? 15.295 -8.815 -24.900 1.00 98.12 555 LEU A C 1
ATOM 4196 O O . LEU A 1 555 ? 15.422 -10.031 -24.801 1.00 98.12 555 LEU A O 1
ATOM 4200 N N . ASP A 1 556 ? 14.113 -8.217 -24.839 1.00 97.00 556 ASP A N 1
ATOM 4201 C CA . ASP A 1 556 ? 12.845 -8.943 -24.865 1.00 97.00 556 ASP A CA 1
ATOM 4202 C C . ASP A 1 556 ? 12.321 -8.911 -26.296 1.00 97.00 556 ASP A C 1
ATOM 4204 O O . ASP A 1 556 ? 11.844 -7.884 -26.777 1.00 97.00 556 ASP A O 1
ATOM 4208 N N . ALA A 1 557 ? 12.495 -10.019 -27.015 1.00 97.75 557 ALA A N 1
ATOM 4209 C CA . ALA A 1 557 ? 12.262 -10.062 -28.451 1.00 97.75 557 ALA A CA 1
ATOM 4210 C C . ALA A 1 557 ? 11.589 -11.358 -28.917 1.00 97.75 557 ALA A C 1
ATOM 4212 O O . ALA A 1 557 ? 11.594 -12.385 -28.233 1.00 97.75 557 ALA A O 1
ATOM 4213 N N . LYS A 1 558 ? 11.021 -11.306 -30.120 1.00 97.62 558 LYS A N 1
ATOM 4214 C CA . LYS A 1 558 ? 10.527 -12.455 -30.888 1.00 97.62 558 LYS A CA 1
ATOM 4215 C C . LYS A 1 558 ? 10.675 -12.187 -32.384 1.00 97.62 558 LYS A C 1
ATOM 4217 O O . LYS A 1 558 ? 10.924 -11.057 -32.798 1.00 97.62 558 LYS A O 1
ATOM 4222 N N . ALA A 1 559 ? 10.494 -13.221 -33.190 1.00 97.75 559 ALA A N 1
ATOM 4223 C CA . ALA A 1 559 ? 10.362 -13.106 -34.638 1.00 97.75 559 ALA A CA 1
ATOM 4224 C C . ALA A 1 559 ? 9.003 -13.653 -35.093 1.00 97.75 559 ALA A C 1
ATOM 4226 O O . ALA A 1 559 ? 8.380 -14.441 -34.383 1.00 97.75 559 ALA A O 1
ATOM 4227 N N . ASP A 1 560 ? 8.542 -13.284 -36.284 1.00 97.00 560 ASP A N 1
ATOM 4228 C CA . ASP A 1 560 ? 7.301 -13.833 -36.857 1.00 97.00 560 ASP A CA 1
ATOM 4229 C C . ASP A 1 560 ? 7.398 -15.352 -37.119 1.00 97.00 560 ASP A C 1
ATOM 4231 O O . ASP A 1 560 ? 6.399 -16.072 -37.072 1.00 97.00 560 ASP A O 1
ATOM 4235 N N . SER A 1 561 ? 8.608 -15.875 -37.349 1.00 96.62 561 SER A N 1
ATOM 4236 C CA . SER A 1 561 ? 8.890 -17.313 -37.420 1.00 96.62 561 SER A CA 1
ATOM 4237 C C . SER A 1 561 ? 10.335 -17.638 -37.035 1.00 96.62 561 SER A C 1
ATOM 4239 O O . SER A 1 561 ? 11.258 -16.889 -37.340 1.00 96.62 561 SER A O 1
ATOM 4241 N N . SER A 1 562 ? 10.544 -18.797 -36.402 1.00 95.56 562 SER A N 1
ATOM 4242 C CA . SER A 1 562 ? 11.870 -19.303 -36.008 1.00 95.56 562 SER A CA 1
ATOM 4243 C C . SER A 1 562 ? 12.676 -19.917 -37.167 1.00 95.56 562 SER A C 1
ATOM 4245 O O . SER A 1 562 ? 13.831 -20.307 -36.994 1.00 95.56 562 SER A O 1
ATOM 4247 N N . ALA A 1 563 ? 12.100 -20.011 -38.373 1.00 92.94 563 ALA A N 1
ATOM 4248 C CA . ALA A 1 563 ? 12.803 -20.515 -39.554 1.00 92.94 563 ALA A CA 1
ATOM 4249 C C . ALA A 1 563 ? 13.847 -19.509 -40.074 1.00 92.94 563 ALA A C 1
ATOM 4251 O O . ALA A 1 563 ? 13.691 -18.298 -39.911 1.00 92.94 563 ALA A O 1
ATOM 4252 N N . ASN A 1 564 ? 14.865 -19.995 -40.792 1.00 95.00 564 ASN A N 1
ATOM 4253 C CA . ASN A 1 564 ? 15.939 -19.174 -41.377 1.00 95.00 564 ASN A CA 1
ATOM 4254 C C . ASN A 1 564 ? 16.786 -18.420 -40.335 1.00 95.00 564 ASN A C 1
ATOM 4256 O O . ASN A 1 564 ? 17.295 -17.334 -40.609 1.00 95.00 564 ASN A O 1
ATOM 4260 N N . THR A 1 565 ? 16.941 -19.021 -39.149 1.00 93.88 565 THR A N 1
ATOM 4261 C CA . THR A 1 565 ? 17.885 -18.610 -38.094 1.00 93.88 565 THR A CA 1
ATOM 4262 C C . THR A 1 565 ? 17.806 -17.119 -37.727 1.00 93.88 565 THR A C 1
ATOM 4264 O O . THR A 1 565 ? 18.806 -16.418 -37.891 1.00 93.88 565 THR A O 1
ATOM 4267 N N . PRO A 1 566 ? 16.646 -16.604 -37.273 1.00 97.50 566 PRO A N 1
ATOM 4268 C CA . PRO A 1 566 ? 16.540 -15.218 -36.831 1.00 97.50 566 PRO A CA 1
ATOM 4269 C C . PRO A 1 566 ? 17.371 -15.005 -35.563 1.00 97.50 566 PRO A C 1
ATOM 4271 O O . PRO A 1 566 ? 17.188 -15.711 -34.576 1.00 97.50 566 PRO A O 1
ATOM 4274 N N . THR A 1 567 ? 18.278 -14.037 -35.581 1.00 97.94 567 THR A N 1
ATOM 4275 C CA . THR A 1 567 ? 19.143 -13.660 -34.452 1.00 97.94 567 THR A CA 1
ATOM 4276 C C . THR A 1 567 ? 19.311 -12.147 -34.398 1.00 97.94 567 THR A C 1
ATOM 4278 O O . THR A 1 567 ? 19.304 -11.494 -35.443 1.00 97.94 567 THR A O 1
ATOM 4281 N N . LEU A 1 568 ? 19.517 -11.599 -33.201 1.00 98.56 568 LEU A N 1
ATOM 4282 C CA . LEU A 1 568 ? 19.903 -10.203 -33.010 1.00 98.56 568 LEU A CA 1
ATOM 4283 C C . LEU A 1 568 ? 21.396 -10.130 -32.673 1.00 98.56 568 LEU A C 1
ATOM 4285 O O . LEU A 1 568 ? 21.877 -10.847 -31.792 1.00 98.56 568 LEU A O 1
ATOM 4289 N N . CYS A 1 569 ? 22.126 -9.254 -33.363 1.00 98.31 569 CYS A N 1
ATOM 4290 C CA . CYS A 1 569 ? 23.535 -8.977 -33.085 1.00 98.31 569 CYS A CA 1
ATOM 4291 C C . CYS A 1 569 ? 23.696 -7.623 -32.391 1.00 98.31 569 CYS A C 1
ATOM 4293 O O . CYS A 1 569 ? 23.128 -6.632 -32.844 1.00 98.31 569 CYS A O 1
ATOM 4295 N N . ILE A 1 570 ? 24.480 -7.581 -31.315 1.00 98.56 570 ILE A N 1
ATOM 4296 C CA . ILE A 1 570 ? 24.606 -6.436 -30.417 1.00 98.56 570 ILE A CA 1
ATOM 4297 C C . ILE A 1 570 ? 26.048 -5.941 -30.408 1.00 98.56 570 ILE A C 1
ATOM 4299 O O . ILE A 1 570 ? 26.983 -6.729 -30.253 1.00 98.56 570 ILE A O 1
ATOM 4303 N N . GLU A 1 571 ? 26.212 -4.626 -30.510 1.00 98.19 571 GLU A N 1
ATOM 4304 C CA . GLU A 1 571 ? 27.481 -3.924 -30.308 1.00 98.19 571 GLU A CA 1
ATOM 4305 C C . GLU A 1 571 ? 27.267 -2.702 -29.417 1.00 98.19 571 GLU A C 1
ATOM 4307 O O . GLU A 1 571 ? 26.241 -2.025 -29.507 1.00 98.19 571 GLU A O 1
ATOM 4312 N N . LEU A 1 572 ? 28.258 -2.384 -28.585 1.00 98.69 572 LEU A N 1
ATOM 4313 C CA . LEU A 1 572 ? 28.233 -1.219 -27.707 1.00 98.69 572 LEU A CA 1
ATOM 4314 C C . LEU A 1 572 ? 29.215 -0.163 -28.201 1.00 98.69 572 LEU A C 1
ATOM 4316 O O . LEU A 1 572 ? 30.315 -0.483 -28.647 1.00 98.69 572 LEU A O 1
ATOM 4320 N N . SER A 1 573 ? 28.838 1.103 -28.086 1.00 98.44 573 SER A N 1
ATOM 4321 C CA . SER A 1 573 ? 29.722 2.239 -28.352 1.00 98.44 573 SER A CA 1
ATOM 4322 C C . SER A 1 573 ? 29.842 3.107 -27.110 1.00 98.44 573 SER A C 1
ATOM 4324 O O . SER A 1 573 ? 28.866 3.303 -26.393 1.00 98.44 573 SER A O 1
ATOM 4326 N N . TRP A 1 574 ? 31.019 3.698 -26.926 1.00 98.06 574 TRP A N 1
ATOM 4327 C CA . TRP A 1 574 ? 31.358 4.616 -25.835 1.00 98.06 574 TRP A CA 1
ATOM 4328 C C . TRP A 1 574 ? 31.627 6.052 -26.293 1.00 98.06 574 TRP A C 1
ATOM 4330 O O . TRP A 1 574 ? 32.023 6.898 -25.500 1.00 98.06 574 TRP A O 1
ATOM 4340 N N . ASN A 1 575 ? 31.492 6.331 -27.586 1.00 96.88 575 ASN A N 1
ATOM 4341 C CA . ASN A 1 575 ? 31.853 7.614 -28.188 1.00 96.88 575 ASN A CA 1
ATOM 4342 C C . ASN A 1 575 ? 30.826 8.049 -29.243 1.00 96.88 575 ASN A C 1
ATOM 4344 O O . ASN A 1 575 ? 31.179 8.512 -30.328 1.00 96.88 575 ASN A O 1
ATOM 4348 N N . GLY A 1 576 ? 29.540 7.849 -28.947 1.00 94.62 576 GLY A N 1
ATOM 4349 C CA . GLY A 1 576 ? 28.428 8.310 -29.779 1.00 94.62 576 GLY A CA 1
ATOM 4350 C C . GLY A 1 576 ? 28.277 7.573 -31.113 1.00 94.62 576 GLY A C 1
ATOM 4351 O O . GLY A 1 576 ? 27.534 8.032 -31.974 1.00 94.62 576 GLY A O 1
ATOM 4352 N N . GLY A 1 577 ? 28.953 6.435 -31.285 1.00 95.75 577 GLY A N 1
ATOM 4353 C CA . GLY A 1 577 ? 28.909 5.578 -32.469 1.00 95.75 577 GLY A CA 1
ATOM 4354 C C . GLY A 1 577 ? 30.172 5.607 -33.333 1.00 95.75 577 GLY A C 1
ATOM 4355 O O . GLY A 1 577 ? 30.179 4.990 -34.400 1.00 95.75 577 GLY A O 1
ATOM 4356 N N . GLY A 1 578 ? 31.235 6.295 -32.898 1.00 94.88 578 GLY A N 1
ATOM 4357 C CA . GLY A 1 578 ? 32.512 6.347 -33.619 1.00 94.88 578 GLY A CA 1
ATOM 4358 C C . GLY A 1 578 ? 33.289 5.025 -33.599 1.00 94.88 578 GLY A C 1
ATOM 4359 O O . GLY A 1 578 ? 33.928 4.670 -34.587 1.00 94.88 578 GLY A O 1
ATOM 4360 N N . SER A 1 579 ? 33.197 4.279 -32.498 1.00 96.50 579 SER A N 1
ATOM 4361 C CA . SER A 1 579 ? 33.874 3.001 -32.270 1.00 96.50 579 SER A CA 1
ATOM 4362 C C . SER A 1 579 ? 32.931 2.013 -31.588 1.00 96.50 579 SER A C 1
ATOM 4364 O O . SER A 1 579 ? 32.075 2.418 -30.807 1.00 96.50 579 SER A O 1
ATOM 4366 N N . TRP A 1 580 ? 33.102 0.720 -31.866 1.00 97.31 580 TRP A N 1
ATOM 4367 C CA . TRP A 1 580 ? 32.195 -0.339 -31.419 1.00 97.31 580 TRP A CA 1
ATOM 4368 C C . TRP A 1 580 ? 32.967 -1.497 -30.784 1.00 97.31 580 TRP A C 1
ATOM 4370 O O . TRP A 1 580 ? 34.109 -1.766 -31.164 1.00 97.31 580 TRP A O 1
ATOM 4380 N N . THR A 1 581 ? 32.360 -2.160 -29.802 1.00 98.19 581 THR A N 1
ATOM 4381 C CA . THR A 1 581 ? 32.873 -3.409 -29.222 1.00 98.19 581 THR A CA 1
ATOM 4382 C C . THR A 1 581 ? 32.839 -4.550 -30.238 1.00 98.19 581 THR A C 1
ATOM 4384 O O . THR A 1 581 ? 32.266 -4.428 -31.319 1.00 98.19 581 THR A O 1
ATOM 4387 N N . SER A 1 582 ? 33.399 -5.705 -29.870 1.00 93.31 582 SER A N 1
ATOM 4388 C CA . SER A 1 582 ? 33.074 -6.945 -30.572 1.00 93.31 582 SER A CA 1
ATOM 4389 C C . SER A 1 582 ? 31.575 -7.254 -30.474 1.00 93.31 582 SER A C 1
ATOM 4391 O O . SER A 1 582 ? 30.898 -6.870 -29.514 1.00 93.31 582 SER A O 1
ATOM 4393 N N . ILE A 1 583 ? 31.074 -7.950 -31.493 1.00 96.25 583 ILE A N 1
ATOM 4394 C CA . ILE A 1 583 ? 29.673 -8.350 -31.604 1.00 96.25 583 ILE A CA 1
ATOM 4395 C C . ILE A 1 583 ? 29.392 -9.504 -30.640 1.00 96.25 583 ILE A C 1
ATOM 4397 O O . ILE A 1 583 ? 30.131 -10.489 -30.618 1.00 96.25 583 ILE A O 1
ATOM 4401 N N . GLN A 1 584 ? 28.284 -9.416 -29.909 1.00 97.19 584 GLN A N 1
ATOM 4402 C CA . GLN A 1 584 ? 27.644 -10.574 -29.282 1.00 97.19 584 GLN A CA 1
ATOM 4403 C C . GLN A 1 584 ? 26.319 -10.865 -29.984 1.00 97.19 584 GLN A C 1
ATOM 4405 O O . GLN A 1 584 ? 25.695 -9.963 -30.533 1.00 97.19 584 GLN A O 1
ATOM 4410 N N . THR A 1 585 ? 25.905 -12.130 -30.025 1.00 97.38 585 THR A N 1
ATOM 4411 C CA . THR A 1 585 ? 24.711 -12.560 -30.772 1.00 97.38 585 THR A CA 1
ATOM 4412 C C . THR A 1 585 ? 23.782 -13.335 -29.857 1.00 97.38 585 THR A C 1
ATOM 4414 O O . THR A 1 585 ? 24.247 -14.130 -29.037 1.00 97.38 585 THR A O 1
ATOM 4417 N N . THR A 1 586 ? 22.476 -13.112 -29.986 1.00 97.69 586 THR A N 1
ATOM 4418 C CA . THR A 1 586 ? 21.482 -13.924 -29.282 1.00 97.69 586 THR A CA 1
ATOM 4419 C C . THR A 1 586 ? 21.503 -15.368 -29.795 1.00 97.69 586 THR A C 1
ATOM 4421 O O . THR A 1 586 ? 21.870 -15.623 -30.946 1.00 97.69 586 THR A O 1
ATOM 4424 N N . PRO A 1 587 ? 21.009 -16.334 -29.006 1.00 94.94 587 PRO A N 1
ATOM 4425 C CA . PRO A 1 587 ? 20.434 -17.553 -29.565 1.00 94.94 587 PRO A CA 1
ATOM 4426 C C . PRO A 1 587 ? 19.345 -17.242 -30.612 1.00 94.94 587 PRO A C 1
ATOM 4428 O O . PRO A 1 587 ? 18.883 -16.104 -30.735 1.00 94.94 587 PRO A O 1
ATOM 4431 N N . GLY A 1 588 ? 18.912 -18.263 -31.357 1.00 94.94 588 GLY A N 1
ATOM 4432 C CA . GLY A 1 588 ? 17.812 -18.121 -32.314 1.00 94.94 588 GLY A CA 1
ATOM 4433 C C . GLY A 1 588 ? 16.526 -17.610 -31.652 1.00 94.94 588 GLY A C 1
ATOM 4434 O O . GLY A 1 588 ? 16.161 -18.065 -30.565 1.00 94.94 588 GLY A O 1
ATOM 4435 N N . LEU A 1 589 ? 15.847 -16.668 -32.307 1.00 96.94 589 LEU A N 1
ATOM 4436 C CA . LEU A 1 589 ? 14.603 -16.084 -31.816 1.00 96.94 589 LEU A CA 1
ATOM 4437 C C . LEU A 1 589 ? 13.428 -17.056 -31.974 1.00 96.94 589 LEU A C 1
ATOM 4439 O O . LEU A 1 589 ? 13.326 -17.793 -32.959 1.00 96.94 589 LEU A O 1
ATOM 4443 N N . ASN A 1 590 ? 12.520 -17.017 -30.999 1.00 93.56 590 ASN A N 1
ATOM 4444 C CA . ASN A 1 590 ? 11.267 -17.770 -31.007 1.00 93.56 590 ASN A CA 1
ATOM 4445 C C . ASN A 1 590 ? 10.103 -16.919 -31.536 1.00 93.56 590 ASN A C 1
ATOM 4447 O O . ASN A 1 590 ? 10.232 -15.710 -31.724 1.00 93.56 590 ASN A O 1
ATOM 4451 N N . THR A 1 591 ? 8.954 -17.562 -31.769 1.00 92.38 591 THR A N 1
ATOM 4452 C CA . THR A 1 591 ? 7.697 -16.888 -32.149 1.00 92.38 591 THR A CA 1
ATOM 4453 C C . THR A 1 591 ? 6.918 -16.334 -30.961 1.00 92.38 591 THR A C 1
ATOM 4455 O O . THR A 1 591 ? 6.047 -15.480 -31.119 1.00 92.38 591 THR A O 1
ATOM 4458 N N . THR A 1 592 ? 7.231 -16.807 -29.758 1.00 85.62 592 THR A N 1
ATOM 4459 C CA . THR A 1 592 ? 6.769 -16.236 -28.495 1.00 85.62 592 THR A CA 1
ATOM 4460 C C . THR A 1 592 ? 7.831 -15.293 -27.949 1.00 85.62 592 THR A C 1
ATOM 4462 O O . THR A 1 592 ? 9.024 -15.500 -28.173 1.00 85.62 592 THR A O 1
ATOM 4465 N N . LEU A 1 593 ? 7.394 -14.251 -27.237 1.00 91.44 593 LEU A N 1
ATOM 4466 C CA . LEU A 1 593 ? 8.295 -13.305 -26.582 1.00 91.44 593 LEU A CA 1
ATOM 4467 C C . LEU A 1 593 ? 9.208 -14.044 -25.601 1.00 91.44 593 LEU A C 1
ATOM 4469 O O . LEU A 1 593 ? 8.727 -14.857 -24.809 1.00 91.44 593 LEU A O 1
ATOM 4473 N N . GLN A 1 594 ? 10.509 -13.779 -25.676 1.00 90.56 594 GLN A N 1
ATOM 4474 C CA . GLN A 1 594 ? 11.523 -14.325 -24.778 1.00 90.56 594 GLN A CA 1
ATOM 4475 C C . GLN A 1 594 ? 12.519 -13.235 -24.386 1.00 90.56 594 GLN A C 1
ATOM 4477 O O . GLN A 1 594 ? 12.766 -12.309 -25.159 1.00 90.56 594 GLN A O 1
ATOM 4482 N N . SER A 1 595 ? 13.134 -13.396 -23.216 1.00 90.56 595 SER A N 1
ATOM 4483 C CA . SER A 1 595 ? 14.225 -12.540 -22.753 1.00 90.56 595 SER A CA 1
ATOM 4484 C C . SER A 1 595 ? 15.579 -13.153 -23.115 1.00 90.56 595 SER A C 1
ATOM 4486 O O . SER A 1 595 ? 15.864 -14.306 -22.789 1.00 90.56 595 SER A O 1
ATOM 4488 N N . TYR A 1 596 ? 16.441 -12.363 -23.745 1.00 95.88 596 TYR A N 1
ATOM 4489 C CA . TYR A 1 596 ? 17.797 -12.726 -24.139 1.00 95.88 596 TYR A CA 1
ATOM 4490 C C . TYR A 1 596 ? 18.794 -11.822 -23.412 1.00 95.88 596 TYR A C 1
ATOM 4492 O O . TYR A 1 596 ? 18.731 -10.601 -23.541 1.00 95.88 596 TYR A O 1
ATOM 4500 N N . LEU A 1 597 ? 19.720 -12.416 -22.658 1.00 94.12 597 LEU A N 1
ATOM 4501 C CA . LEU A 1 597 ? 20.782 -11.700 -21.948 1.00 94.12 597 LEU A CA 1
ATOM 4502 C C . LEU A 1 597 ? 22.115 -11.899 -22.676 1.00 94.12 597 LEU A C 1
ATOM 4504 O O . LEU A 1 597 ? 22.512 -13.031 -22.951 1.00 94.12 597 LEU A O 1
ATOM 4508 N N . LEU A 1 598 ? 22.803 -10.801 -22.983 1.00 96.56 598 LEU A N 1
ATOM 4509 C CA . LEU A 1 598 ? 24.156 -10.784 -23.539 1.00 96.56 598 LEU A CA 1
ATOM 4510 C C . LEU A 1 598 ? 25.072 -9.993 -22.612 1.00 96.56 598 LEU A C 1
ATOM 4512 O O . LEU A 1 598 ? 24.644 -9.037 -21.972 1.00 96.56 598 LEU A O 1
ATOM 4516 N N . GLY A 1 599 ? 26.351 -10.346 -22.555 1.00 95.19 599 GLY A N 1
ATOM 4517 C CA . GLY A 1 599 ? 27.250 -9.779 -21.560 1.00 95.19 599 GLY A CA 1
ATOM 4518 C C . GLY A 1 599 ? 27.138 -10.492 -20.214 1.00 95.19 599 GLY A C 1
ATOM 4519 O O . GLY A 1 599 ? 27.113 -11.721 -20.166 1.00 95.19 599 GLY A O 1
ATOM 4520 N N . GLY A 1 600 ? 27.144 -9.727 -19.124 1.00 83.44 600 GLY A N 1
ATOM 4521 C CA . GLY A 1 600 ? 26.997 -10.262 -17.773 1.00 83.44 600 GLY A CA 1
ATOM 4522 C C . GLY A 1 600 ? 27.884 -9.569 -16.737 1.00 83.44 600 GLY A C 1
ATOM 4523 O O . GLY A 1 600 ? 28.602 -8.621 -17.064 1.00 83.44 600 GLY A O 1
ATOM 4524 N N . PRO A 1 601 ? 27.877 -10.064 -15.488 1.00 80.12 601 PRO A N 1
ATOM 4525 C CA . PRO A 1 601 ? 28.451 -9.380 -14.328 1.00 80.12 601 PRO A CA 1
ATOM 4526 C C . PRO A 1 601 ? 29.964 -9.142 -14.390 1.00 80.12 601 PRO A C 1
ATOM 4528 O O . PRO A 1 601 ? 30.460 -8.250 -13.716 1.00 80.12 601 PRO A O 1
ATOM 4531 N N . THR A 1 602 ? 30.685 -9.915 -15.202 1.00 87.94 602 THR A N 1
ATOM 4532 C CA . THR A 1 602 ? 32.142 -9.806 -15.397 1.00 87.94 602 THR A CA 1
ATOM 4533 C C . THR A 1 602 ? 32.526 -9.530 -16.853 1.00 87.94 602 THR A C 1
ATOM 4535 O O . THR A 1 602 ? 33.701 -9.569 -17.223 1.00 87.94 602 THR A O 1
ATOM 4538 N N . ASN A 1 603 ? 31.536 -9.316 -17.728 1.00 92.94 603 ASN A N 1
ATOM 4539 C CA . ASN A 1 603 ? 31.770 -9.145 -19.154 1.00 92.94 603 ASN A CA 1
ATOM 4540 C C . ASN A 1 603 ? 31.890 -7.660 -19.489 1.00 92.94 603 ASN A C 1
ATOM 4542 O O . ASN A 1 603 ? 30.896 -6.946 -19.598 1.00 92.94 603 ASN A O 1
ATOM 4546 N N . THR A 1 604 ? 33.114 -7.204 -19.715 1.00 94.56 604 THR A N 1
ATOM 4547 C CA . THR A 1 604 ? 33.415 -5.814 -20.079 1.00 94.56 604 THR A CA 1
ATOM 4548 C C . THR A 1 604 ? 33.384 -5.566 -21.592 1.00 94.56 604 THR A C 1
ATOM 4550 O O . THR A 1 604 ? 33.885 -4.554 -22.078 1.00 94.56 604 THR A O 1
ATOM 4553 N N . TRP A 1 605 ? 32.820 -6.486 -22.384 1.00 96.44 605 TRP A N 1
ATOM 4554 C CA . TRP A 1 605 ? 32.722 -6.377 -23.846 1.00 96.44 605 TRP A CA 1
ATOM 4555 C C . TRP A 1 605 ? 34.072 -6.112 -24.532 1.00 96.44 605 TRP A C 1
ATOM 4557 O O . TRP A 1 605 ? 34.173 -5.384 -25.522 1.00 96.44 605 TRP A O 1
ATOM 4567 N N . GLY A 1 606 ? 35.127 -6.718 -23.978 1.00 92.56 606 GLY A N 1
ATOM 4568 C CA . GLY A 1 606 ? 36.475 -6.701 -24.539 1.00 92.56 606 GLY A CA 1
ATOM 4569 C C . GLY A 1 606 ? 37.225 -5.378 -24.378 1.00 92.56 606 GLY A C 1
ATOM 4570 O O . GLY A 1 606 ? 38.249 -5.197 -25.037 1.00 92.56 606 GLY A O 1
ATOM 4571 N N . ARG A 1 607 ? 36.754 -4.453 -23.529 1.00 94.94 607 ARG A N 1
ATOM 4572 C CA . ARG A 1 607 ? 37.473 -3.205 -23.240 1.00 94.94 607 ARG A CA 1
ATOM 4573 C C . ARG A 1 607 ? 37.351 -2.771 -21.786 1.00 94.94 607 ARG A C 1
ATOM 4575 O O . ARG A 1 607 ? 36.426 -3.149 -21.084 1.00 94.94 607 ARG A O 1
ATOM 4582 N N . THR A 1 608 ? 38.269 -1.916 -21.356 1.00 93.25 608 THR A N 1
ATOM 4583 C CA . THR A 1 608 ? 38.122 -1.164 -20.107 1.00 93.25 608 THR A CA 1
ATOM 4584 C C . THR A 1 608 ? 37.153 -0.004 -20.328 1.00 93.25 608 THR A C 1
ATOM 4586 O O . THR A 1 608 ? 37.284 0.729 -21.313 1.00 93.25 608 THR A O 1
ATOM 4589 N N . TRP A 1 609 ? 36.197 0.156 -19.415 1.00 96.12 609 TRP A N 1
ATOM 4590 C CA . TRP A 1 609 ? 35.191 1.216 -19.447 1.00 96.12 609 TRP A CA 1
ATOM 4591 C C . TRP A 1 609 ? 35.451 2.240 -18.353 1.00 96.12 609 TRP A C 1
ATOM 4593 O O . TRP A 1 609 ? 35.893 1.890 -17.261 1.00 96.12 609 TRP A O 1
ATOM 4603 N N . SER A 1 610 ? 35.148 3.499 -18.649 1.00 92.75 610 SER A N 1
ATOM 4604 C CA . SER A 1 610 ? 35.131 4.574 -17.657 1.00 92.75 610 SER A CA 1
ATOM 4605 C C . SER A 1 610 ? 33.699 5.032 -17.380 1.00 92.75 610 SER A C 1
ATOM 4607 O O . SER A 1 610 ? 32.822 4.872 -18.227 1.00 92.75 610 SER A O 1
ATOM 4609 N N . ALA A 1 611 ? 33.453 5.657 -16.226 1.00 90.88 611 ALA A N 1
ATOM 4610 C CA . A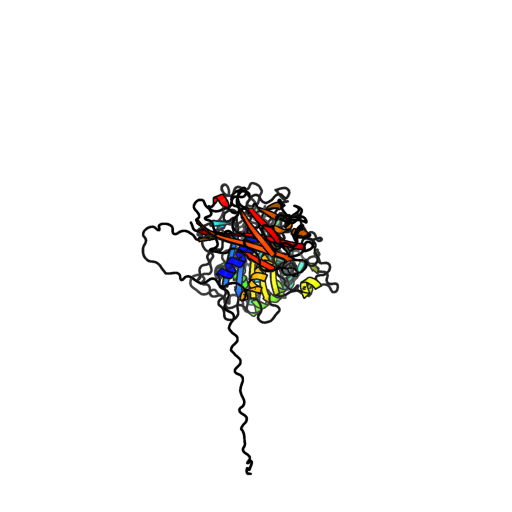LA A 1 611 ? 32.134 6.201 -15.893 1.00 90.88 611 ALA A CA 1
ATOM 4611 C C . ALA A 1 611 ? 31.588 7.174 -16.965 1.00 90.88 611 ALA A C 1
ATOM 4613 O O . ALA A 1 611 ? 30.397 7.160 -17.273 1.00 90.88 611 ALA A O 1
ATOM 4614 N N . SER A 1 612 ? 32.451 7.984 -17.591 1.00 91.44 612 SER A N 1
ATOM 4615 C CA . SER A 1 612 ? 32.046 8.958 -18.616 1.00 91.44 612 SER A CA 1
ATOM 4616 C C . SER A 1 612 ? 31.652 8.326 -19.957 1.00 91.44 612 SER A C 1
ATOM 4618 O O . SER A 1 612 ? 30.916 8.952 -20.734 1.00 91.44 612 SER A O 1
ATOM 4620 N N . ASP A 1 613 ? 32.067 7.082 -20.218 1.00 97.06 613 ASP A N 1
ATOM 4621 C CA . ASP A 1 613 ? 31.663 6.319 -21.405 1.00 97.06 613 ASP A CA 1
ATOM 4622 C C . ASP A 1 613 ? 30.149 6.042 -21.409 1.00 97.06 613 ASP A C 1
ATOM 4624 O O . ASP A 1 613 ? 29.560 5.894 -22.480 1.00 97.06 613 ASP A O 1
ATOM 4628 N N . PHE A 1 614 ? 29.511 6.017 -20.230 1.00 96.25 614 PHE A N 1
ATOM 4629 C CA . PHE A 1 614 ? 28.086 5.716 -20.058 1.00 96.25 614 PHE A CA 1
ATOM 4630 C C . PHE A 1 614 ? 27.152 6.926 -20.169 1.00 96.25 614 PHE A C 1
ATOM 4632 O O . PHE A 1 614 ? 25.931 6.779 -20.114 1.00 96.25 614 PHE A O 1
ATOM 4639 N N . SER A 1 615 ? 27.702 8.127 -20.359 1.00 92.88 615 SER A N 1
ATOM 4640 C CA . SER A 1 615 ? 26.887 9.333 -20.503 1.00 92.88 615 SER A CA 1
ATOM 4641 C C . SER A 1 615 ? 25.977 9.272 -21.738 1.00 92.88 615 SER A C 1
ATOM 4643 O O . SER A 1 615 ? 26.316 8.670 -22.761 1.00 92.88 615 SER A O 1
ATOM 4645 N N . ASN A 1 616 ? 24.829 9.954 -21.672 1.00 92.62 616 ASN A N 1
ATOM 4646 C CA . ASN A 1 616 ? 23.850 10.012 -22.763 1.00 92.62 616 ASN A CA 1
ATOM 4647 C C . ASN A 1 616 ? 24.457 10.397 -24.132 1.00 92.62 616 ASN A C 1
ATOM 4649 O O . ASN A 1 616 ? 24.104 9.762 -25.121 1.00 92.62 616 ASN A O 1
ATOM 4653 N N . PRO A 1 617 ? 25.409 11.345 -24.255 1.00 91.19 617 PRO A N 1
ATOM 4654 C CA . PRO A 1 617 ? 26.063 11.626 -25.538 1.00 91.19 617 PRO A CA 1
ATOM 4655 C C . PRO A 1 617 ? 26.938 10.485 -26.080 1.00 91.19 617 PRO A C 1
ATOM 4657 O O . PRO A 1 617 ? 27.112 10.398 -27.294 1.00 91.19 617 PRO A O 1
ATOM 4660 N N . ASN A 1 618 ? 27.439 9.604 -25.214 1.00 96.06 618 ASN A N 1
ATOM 4661 C CA . ASN A 1 618 ? 28.489 8.637 -25.524 1.00 96.06 618 ASN A CA 1
ATOM 4662 C C . ASN A 1 618 ? 27.962 7.211 -25.729 1.00 96.06 618 ASN A C 1
ATOM 4664 O O . ASN A 1 618 ? 28.247 6.594 -26.761 1.00 96.06 618 ASN A O 1
ATOM 4668 N N . PHE A 1 619 ? 27.186 6.690 -24.777 1.00 98.50 619 PHE A N 1
ATOM 4669 C CA . PHE A 1 619 ? 26.803 5.280 -24.773 1.00 98.50 619 PHE A CA 1
ATOM 4670 C C . PHE A 1 619 ? 25.726 4.972 -25.814 1.00 98.50 619 PHE A C 1
ATOM 4672 O O . PHE A 1 619 ? 24.692 5.645 -25.866 1.00 98.50 619 PHE A O 1
ATOM 4679 N N . ARG A 1 620 ? 25.953 3.960 -26.656 1.00 98.50 620 ARG A N 1
ATOM 4680 C CA . ARG A 1 620 ? 24.988 3.472 -27.659 1.00 98.50 620 ARG A CA 1
ATOM 4681 C C . ARG A 1 620 ? 24.936 1.952 -27.634 1.00 98.50 620 ARG A C 1
ATOM 4683 O O . ARG A 1 620 ? 25.983 1.316 -27.544 1.00 98.50 620 ARG A O 1
ATOM 4690 N N . VAL A 1 621 ? 23.746 1.399 -27.835 1.00 98.75 621 VAL A N 1
ATOM 4691 C CA . VAL A 1 621 ? 23.537 -0.013 -28.170 1.00 98.75 621 VAL A CA 1
ATOM 4692 C C . VAL A 1 621 ? 23.120 -0.080 -29.635 1.00 98.75 621 VAL A C 1
ATOM 4694 O O . VAL A 1 621 ? 22.130 0.546 -30.012 1.00 98.75 621 VAL A O 1
ATOM 4697 N N . ARG A 1 622 ? 23.871 -0.805 -30.468 1.00 98.56 622 ARG A N 1
ATOM 4698 C CA . ARG A 1 622 ? 23.476 -1.138 -31.841 1.00 98.56 622 ARG A CA 1
ATOM 4699 C C . ARG A 1 622 ? 22.899 -2.539 -31.871 1.00 98.56 622 ARG A C 1
ATOM 4701 O O . ARG A 1 622 ? 23.552 -3.463 -31.400 1.00 98.56 622 ARG A O 1
ATOM 4708 N N . ILE A 1 623 ? 21.727 -2.683 -32.473 1.00 98.69 623 ILE A N 1
ATOM 4709 C CA . ILE A 1 623 ? 21.088 -3.965 -32.756 1.00 98.69 623 ILE A CA 1
ATOM 4710 C C . ILE A 1 623 ? 21.059 -4.153 -34.273 1.00 98.69 623 ILE A C 1
ATOM 4712 O O . ILE A 1 623 ? 20.653 -3.247 -34.997 1.00 98.69 623 ILE A O 1
ATOM 4716 N N . THR A 1 624 ? 21.515 -5.313 -34.744 1.00 98.38 624 THR A N 1
ATOM 4717 C CA . THR A 1 624 ? 21.421 -5.739 -36.147 1.00 98.38 624 THR A CA 1
ATOM 4718 C C . THR A 1 624 ? 20.498 -6.944 -36.239 1.00 98.38 624 THR A C 1
ATOM 4720 O O . THR A 1 624 ? 20.765 -7.960 -35.590 1.00 98.38 624 THR A O 1
ATOM 4723 N N . SER A 1 625 ? 19.453 -6.851 -37.054 1.00 98.00 625 SER A N 1
ATOM 4724 C CA . SER A 1 625 ? 18.534 -7.959 -37.315 1.00 98.00 625 SER A CA 1
ATOM 4725 C C . SER A 1 625 ? 19.113 -8.862 -38.397 1.00 98.00 625 SER A C 1
ATOM 4727 O O . SER A 1 625 ? 19.489 -8.402 -39.477 1.00 98.00 625 SER A O 1
ATOM 4729 N N . VAL A 1 626 ? 19.240 -10.159 -38.113 1.00 97.00 626 VAL A N 1
ATOM 4730 C CA . VAL A 1 626 ? 19.909 -11.101 -39.016 1.00 97.00 626 VAL A CA 1
ATOM 4731 C C . VAL A 1 626 ? 19.098 -12.376 -39.165 1.00 97.00 626 VAL A C 1
ATOM 4733 O O . VAL A 1 626 ? 18.776 -13.045 -38.191 1.00 97.00 626 VAL A O 1
ATOM 4736 N N . ALA A 1 627 ? 18.829 -12.747 -40.412 1.00 96.62 627 ALA A N 1
ATOM 4737 C CA . ALA A 1 627 ? 18.262 -14.033 -40.790 1.00 96.62 627 ALA A CA 1
ATOM 4738 C C . ALA A 1 627 ? 18.756 -14.438 -42.181 1.00 96.62 627 ALA A C 1
ATOM 4740 O O . ALA A 1 627 ? 19.057 -13.581 -43.017 1.00 96.62 627 ALA A O 1
ATOM 4741 N N . SER A 1 628 ? 18.738 -15.738 -42.477 1.00 95.81 628 SER A N 1
ATOM 4742 C CA . SER A 1 628 ? 18.935 -16.276 -43.833 1.00 95.81 628 SER A CA 1
ATOM 4743 C C . SER A 1 628 ? 17.696 -16.083 -44.727 1.00 95.81 628 SER A C 1
ATOM 4745 O O . SER A 1 628 ? 17.319 -16.941 -45.519 1.00 95.81 628 SER A O 1
ATOM 4747 N N . SER A 1 629 ? 17.035 -14.933 -44.580 1.00 93.31 629 SER A N 1
ATOM 4748 C CA . SER A 1 629 ? 15.830 -14.503 -45.283 1.00 93.31 629 SER A CA 1
ATOM 4749 C C . SER A 1 629 ? 15.809 -12.974 -45.356 1.00 93.31 629 SER A C 1
ATOM 4751 O O . SER A 1 629 ? 16.282 -12.305 -44.438 1.00 93.31 629 SER A O 1
ATOM 4753 N N . THR A 1 630 ? 15.241 -12.433 -46.432 1.00 91.94 630 THR A N 1
ATOM 4754 C CA . THR A 1 630 ? 14.936 -11.000 -46.595 1.00 91.94 630 THR A CA 1
ATOM 4755 C C . THR A 1 630 ? 13.474 -10.691 -46.276 1.00 91.94 630 THR A C 1
ATOM 4757 O O . THR A 1 630 ? 12.972 -9.664 -46.696 1.00 91.94 630 THR A O 1
ATOM 4760 N N . SER A 1 631 ? 12.751 -11.612 -45.640 1.00 93.88 631 SER A N 1
ATOM 4761 C CA . SER A 1 631 ? 11.324 -11.459 -45.304 1.00 93.88 631 SER A CA 1
ATOM 4762 C C . SER A 1 631 ? 11.029 -11.901 -43.873 1.00 93.88 631 SER A C 1
ATOM 4764 O O . SER A 1 631 ? 9.996 -12.496 -43.597 1.00 93.88 631 SER A O 1
ATOM 4766 N N . ARG A 1 632 ? 12.026 -11.767 -42.996 1.00 96.75 632 ARG A N 1
ATOM 4767 C CA . ARG A 1 632 ? 11.930 -12.121 -41.580 1.00 96.75 632 ARG A CA 1
ATOM 4768 C C . ARG A 1 632 ? 11.674 -10.844 -40.796 1.00 96.75 632 ARG A C 1
ATOM 4770 O O . ARG A 1 632 ? 12.495 -9.932 -40.916 1.00 96.75 632 ARG A O 1
ATOM 4777 N N . ASP A 1 633 ? 10.617 -10.844 -39.993 1.00 97.75 633 ASP A N 1
ATOM 4778 C CA . ASP A 1 633 ? 10.217 -9.702 -39.177 1.00 97.75 633 ASP A CA 1
ATOM 4779 C C . ASP A 1 633 ? 10.659 -9.915 -37.731 1.00 97.75 633 ASP A C 1
ATOM 4781 O O . ASP A 1 633 ? 10.524 -11.011 -37.168 1.00 97.75 633 ASP A O 1
ATOM 4785 N N . PHE A 1 634 ? 11.201 -8.862 -37.131 1.00 98.56 634 PHE A N 1
ATOM 4786 C CA . PHE A 1 634 ? 11.711 -8.877 -35.765 1.00 98.56 634 PHE A CA 1
ATOM 4787 C C . PHE A 1 634 ? 10.893 -7.926 -34.907 1.00 98.56 634 PHE A C 1
ATOM 4789 O O . PHE A 1 634 ? 10.599 -6.806 -35.309 1.00 98.56 634 PHE A O 1
ATOM 4796 N N . PHE A 1 635 ? 10.563 -8.368 -33.699 1.00 98.19 635 PHE A N 1
ATOM 4797 C CA . PHE A 1 635 ? 9.770 -7.613 -32.740 1.00 98.19 635 PHE A CA 1
ATOM 4798 C C . PHE A 1 635 ? 10.566 -7.487 -31.450 1.00 98.19 635 PHE A C 1
ATOM 4800 O O . PHE A 1 635 ? 10.931 -8.500 -30.850 1.00 98.19 635 PHE A O 1
ATOM 4807 N N . LEU A 1 636 ? 10.821 -6.256 -31.026 1.00 98.38 636 LEU A N 1
ATOM 4808 C CA . LEU A 1 636 ? 11.561 -5.920 -29.818 1.00 98.38 636 LEU A CA 1
ATOM 4809 C C . LEU A 1 636 ? 10.644 -5.136 -28.878 1.00 98.38 636 LEU A C 1
ATOM 4811 O O . LEU A 1 636 ? 10.243 -4.021 -29.196 1.00 98.38 636 LEU A O 1
ATOM 4815 N N . ASP A 1 637 ? 10.305 -5.747 -27.749 1.00 90.69 637 ASP A N 1
ATOM 4816 C CA . ASP A 1 637 ? 9.522 -5.137 -26.667 1.00 90.69 637 ASP A CA 1
ATOM 4817 C C . ASP A 1 637 ? 10.434 -4.260 -25.813 1.00 90.69 637 ASP A C 1
ATOM 4819 O O . ASP A 1 637 ? 10.141 -3.110 -25.542 1.00 90.69 637 ASP A O 1
ATOM 4823 N N . TRP A 1 638 ? 11.633 -4.751 -25.481 1.00 95.94 638 TRP A N 1
ATOM 4824 C CA . TRP A 1 638 ? 12.545 -3.992 -24.633 1.00 95.94 638 TRP A CA 1
ATOM 4825 C C . TRP A 1 638 ? 14.011 -4.242 -24.957 1.00 95.94 638 TRP A C 1
ATOM 4827 O O . TRP A 1 638 ? 14.433 -5.387 -25.114 1.00 95.94 638 TRP A O 1
ATOM 4837 N N . VAL A 1 639 ? 14.807 -3.173 -25.009 1.00 97.94 639 VAL A N 1
ATOM 4838 C CA . VAL A 1 639 ? 16.268 -3.237 -24.872 1.00 97.94 639 VAL A CA 1
ATOM 4839 C C . VAL A 1 639 ? 16.677 -2.535 -23.588 1.00 97.94 639 VAL A C 1
ATOM 4841 O O . VAL A 1 639 ? 16.330 -1.378 -23.375 1.00 97.94 639 VAL A O 1
ATOM 4844 N N . ALA A 1 640 ? 17.448 -3.212 -22.744 1.00 92.44 640 ALA A N 1
ATOM 4845 C CA . ALA A 1 640 ? 17.888 -2.659 -21.474 1.00 92.44 640 ALA A CA 1
ATOM 4846 C C . ALA A 1 640 ? 19.372 -2.892 -21.216 1.00 92.44 640 ALA A C 1
ATOM 4848 O O . ALA A 1 640 ? 19.963 -3.859 -21.700 1.00 92.44 640 ALA A O 1
ATOM 4849 N N . VAL A 1 641 ? 19.969 -1.974 -20.459 1.00 97.31 641 VAL A N 1
ATOM 4850 C CA . VAL A 1 641 ? 21.384 -1.986 -20.092 1.00 97.31 641 VAL A CA 1
ATOM 4851 C C . VAL A 1 641 ? 21.502 -2.038 -18.580 1.00 97.31 641 VAL A C 1
ATOM 4853 O O . VAL A 1 641 ? 20.911 -1.220 -17.876 1.00 97.31 641 VAL A O 1
ATOM 4856 N N . ARG A 1 642 ? 22.339 -2.949 -18.091 1.00 94.31 642 ARG A N 1
ATOM 4857 C CA . ARG A 1 642 ? 22.790 -2.997 -16.702 1.00 94.31 642 ARG A CA 1
ATOM 4858 C C . ARG A 1 642 ? 24.309 -2.921 -16.661 1.00 94.31 642 ARG A C 1
ATOM 4860 O O . ARG A 1 642 ? 24.984 -3.715 -17.311 1.00 94.31 642 ARG A O 1
ATOM 4867 N N . VAL A 1 643 ? 24.845 -1.995 -15.875 1.00 94.06 643 VAL A N 1
ATOM 4868 C CA . VAL A 1 643 ? 26.284 -1.872 -15.614 1.00 94.06 643 VAL A CA 1
ATOM 4869 C C . VAL A 1 643 ? 26.556 -2.288 -14.180 1.00 94.06 643 VAL A C 1
ATOM 4871 O O . VAL A 1 643 ? 25.883 -1.814 -13.267 1.00 94.06 643 VAL A O 1
ATOM 4874 N N . LEU A 1 644 ? 27.525 -3.176 -13.992 1.00 90.44 644 LEU A N 1
ATOM 4875 C CA . LEU A 1 644 ? 28.052 -3.574 -12.693 1.00 90.44 644 LEU A CA 1
ATOM 4876 C C . LEU A 1 644 ? 29.390 -2.876 -12.475 1.00 90.44 644 LEU A C 1
ATOM 4878 O O . LEU A 1 644 ? 30.185 -2.764 -13.412 1.00 90.44 644 LEU A O 1
ATOM 4882 N N . PHE A 1 645 ? 29.614 -2.376 -11.267 1.00 90.94 645 PHE A N 1
ATOM 4883 C CA . PHE A 1 645 ? 30.780 -1.565 -10.939 1.00 90.94 645 PHE A CA 1
ATOM 4884 C C . PHE A 1 645 ? 31.137 -1.652 -9.455 1.00 90.94 645 PHE A C 1
ATOM 4886 O O . PHE A 1 645 ? 30.290 -1.994 -8.637 1.00 90.94 645 PHE A O 1
ATOM 4893 N N . HIS A 1 646 ? 32.354 -1.261 -9.097 1.00 86.12 646 HIS A N 1
ATOM 4894 C CA . HIS A 1 646 ? 32.781 -1.002 -7.723 1.00 86.12 646 HIS A CA 1
ATOM 4895 C C . HIS A 1 646 ? 33.599 0.290 -7.646 1.00 86.12 646 HIS A C 1
ATOM 4897 O O . HIS A 1 646 ? 34.053 0.791 -8.673 1.00 86.12 646 HIS A O 1
ATOM 4903 N N . GLU A 1 647 ? 33.749 0.863 -6.453 1.00 72.75 647 GLU A N 1
ATOM 4904 C CA . GLU A 1 647 ? 34.464 2.142 -6.257 1.00 72.75 647 GLU A CA 1
ATOM 4905 C C . GLU A 1 647 ? 35.993 2.076 -6.169 1.00 72.75 647 GLU A C 1
ATOM 4907 O O . GLU A 1 647 ? 36.549 1.007 -5.860 1.00 72.75 647 GLU A O 1
#

Secondary structure (DSSP, 8-state):
----------PPP-----PPPP-PPPPPPHHHHHHHHHHHHHHT-GGG-B-TTTSTTSBPSSPPPEEEEEEEE-TTS--EEEEEEEETTEEEEEE--B-TTT--B-SEEEEE--TTTTSTT--GGGS-PPBSSTT--SEEEEEPP-GGGGHHHHHHHHHHHHHTTSS-TTSEEEETTEEEEHHHHHHHHHHS--HHHHHHHHHHHHHTTSEEEE--HHHHTS-GGG----EEEEEHHHHHHHHTT-TT-EE----TTTS----TTSS-TTTEE--HHHHHHHHHHH-TTSPPP--EETTEE--TTSS-HHHHHHHHHHTGGG-S---SSB-GGGTT-TTPPP-B-B---GGGB-TTS-EEETTEEEES--HHHHHT--EEEEEEEEE-SS-EEEEEEEEESSTT--EEEEEEEES--GGG-S---TT-----THHHHHHHHHHHHHHTGGGSPPPPPPPP--------PPPP---EE---B--SEEEE-SSTTS-SS-BSGGGGBSSSS--EEESS--S-----TT-TTS-EEEEE-------TTPEEEEEEEEEEEEES-STT--EEEEEEESSTTSS-PPPEEPPPPPSS-EEEEEE-TT--TTS---GGGGSTTT-EEEEEEE-S-SS--EEEEEEEEEEEEE-

Solvent-accessible surface area (backbone atoms only — not comparable to full-atom values): 34248 Å² total; per-residue (Å²): 136,90,84,88,88,83,89,84,90,85,84,89,79,86,79,78,79,79,73,74,76,78,77,76,79,78,72,79,53,43,68,57,54,40,50,43,49,46,49,26,52,55,74,48,46,64,52,62,36,27,21,45,76,76,49,80,48,38,50,42,92,59,39,52,39,39,31,37,14,41,40,40,54,49,93,97,44,78,72,31,56,39,35,36,33,28,21,67,85,33,74,81,56,42,78,49,52,60,42,92,53,54,62,44,77,46,61,40,22,45,20,43,30,53,81,62,69,82,40,80,87,50,55,73,90,80,55,89,78,48,65,62,50,81,91,51,51,64,51,70,40,62,44,35,39,30,52,48,32,56,51,57,60,57,50,54,50,52,44,38,35,34,67,70,66,80,41,56,55,80,46,76,48,72,46,95,88,46,73,41,31,44,46,56,33,49,39,39,24,49,20,58,58,32,62,69,31,42,16,42,54,42,22,48,36,27,77,70,58,41,33,34,57,48,53,54,78,77,38,65,74,44,60,71,92,68,38,75,63,63,47,74,80,38,49,53,60,38,52,50,31,43,68,58,62,23,65,53,43,34,77,50,71,54,34,62,85,63,17,44,40,60,42,100,75,70,69,22,62,47,34,37,40,43,44,16,53,46,50,34,54,52,50,53,64,41,39,81,86,52,80,81,78,74,34,33,38,97,87,36,69,38,66,67,72,78,47,52,65,68,46,28,48,46,48,44,56,67,26,25,40,42,34,48,58,42,69,51,42,26,30,31,35,39,19,90,37,62,89,66,45,61,19,32,51,23,50,64,42,68,92,42,49,43,98,78,24,28,24,58,50,86,86,42,58,49,16,75,41,23,54,74,40,38,75,62,31,54,24,42,57,27,31,36,60,10,71,39,60,56,15,25,22,28,37,33,45,36,36,34,71,50,89,92,52,57,35,36,32,41,14,36,32,14,52,56,8,35,34,31,32,90,62,36,35,93,62,70,56,35,46,50,46,50,52,10,38,26,36,22,47,36,48,50,48,60,71,44,47,95,72,56,83,81,79,83,84,78,85,87,80,87,88,82,82,88,78,83,83,76,84,73,56,61,73,49,64,70,52,78,28,32,34,77,44,72,47,52,37,93,15,30,82,42,49,22,43,62,43,58,48,73,31,22,33,45,86,74,87,43,52,12,25,21,79,32,22,18,74,33,50,55,74,53,81,81,43,66,33,27,13,22,26,37,38,23,40,44,73,54,82,59,58,91,76,34,43,59,42,9,37,27,40,39,35,33,32,24,22,81,51,51,68,51,59,28,29,47,28,38,31,44,18,52,57,59,66,80,50,70,41,69,76,47,67,54,69,70,36,40,65,56,81,43,79,44,80,45,70,31,74,71,29,45,62,91,48,92,62,55,38,72,31,43,31,54,78,15,27,34,41,36,43,25,40,31,17,55,32,51,76,45,36,40,34,29,20,22,43,27,42,28,47,24,30,28,82

Nearest PDB structures (foldseek):
  8tjm-assembly1_A  TM=6.216E-01  e=9.283E-05  Klebsiella pneumoniae
  7rlm-assembly6_F  TM=3.346E-01  e=2.302E-03  Potato leafroll virus
  7vrp-assembly1_K-4  TM=3.685E-01  e=1.211E-02  Infectious bursal disease virus
  7vrp-assembly1_L  TM=2.698E-01  e=1.353E-02  Infectious bursal disease virus
  6x83-assembly1_C  TM=3.616E-01  e=1.972E+00  Homo sapiens

Mean predicted aligned error: 15.2 Å

Radius of gyration: 29.36 Å; Cα contacts (8 Å, |Δi|>4): 1480; chains: 1; bounding box: 72×116×76 Å

Foldseek 3Di:
DDDDDDDDDDDDDDDPPPDDPDPPQDDFDLVLLLVLLLCLLQQLPQQQFFFVPARVGGGQPARWWKWKKKWWFAVPDDIHIWIWIDGRQRPSIDTFDADPAARDTAQEFEWFFDLQCRHPPDDPVPDDTDTLDPPGHHYYHYFWFQFLQLLVLLLVVQLLCCQVVNAPQQDWFDAPNDIDGVVVLLQCCFAQVDPLSQLSSLLVCLVVVLWDKDAPPVLVPDDQVPRADIDIPHHNSCVVLLLQVLNQQFADCQGNVRRAQQHPSGHVGRGGGHGFSSLQVVQQLLDPPGDQDAHDRVNHGGPSVSGDNVSSCCSQVSGLLQHQCLVFQGNLLQPPWPPADHHQLAAHPPVQQDPQQWGARPNQTRDSHSCVSNVVRFWRWRKGWRADQQWTWMWTWIGGPDPSFITMIMIMIIRWHQSRAPDATPRRRGTDNSRRSSNRSSNVSRRCSSVRDDDDDDDDDDDDDDDDDDDDWDKDKDPWFFFPDKAWDQAAVRCALVPPLRLQRHQDPAWSKDFFQHDALDQDLPHRRGIKMKGFPRVQADDAPWWWQKKKKKWFKAKCALPQQKKKKKWKWLAQPPDTADIDIFGGGHNDTDMTMDMDRRRPSPDTDGRSSRHRNHIMMMITIHGSDRRMMMITNYIIMMIITID